Protein 4C5W (pdb70)

Secondary structure (DSSP, 8-state):
-TTSEEEEEEETTTTEEEEEETTS-EEEEEHHHHHHT--STTTEETTTTEE---GGG--TT---SEEEE-SSEEEEE-TTS-EEEEEHHHHHHT--SHHHHHHHHHHHH--------TT----EEEHHHHHH-HHHHHHHHHHHHHHSEEEEE---SSTTHHHHHHHHHS----BTTBSSEEES--TT-SSGGGSSS-EEEE-S-TTSSS--SEEEEEEEE--SSS--EEEEEHHHHHHHHHHH-HHHHHHHTT-EEEEEEEEESSSEEEEEEEEESEEE-TTS-EEEE---TTTB-S---S-HHHHHHHHHHHHHHHHHHHSTTT-EEE---TT-EEEEETTTEEEEE------SS---EEEEEEE-HHHHHHHHHHHHHHH-

InterPro domains:
  IPR003819 TauD/TfdA-like domain [PF02668] (114-366)
  IPR010376 Gamma-butyrobetaine hydroxylase-like, N-terminal [PF06155] (15-91)
  IPR012775 Gamma-butyrobetaine hydroxylase-like [TIGR02409] (17-381)
  IPR038492 GBBH-like, N-terminal domain superfamily [G3DSA:3.30.2020.30] (1-97)
  IPR042098 Glutarate 2-hydroxylase superfamily [G3DSA:3.60.130.10] (98-387)
  IPR050411 Alpha-ketoglutarate-dependent hydroxylases [PTHR10696] (32-379)

Structure (mmCIF, N/CA/C/O backbone):
data_4C5W
#
_entry.id   4C5W
#
_cell.length_a   107.140
_cell.length_b   107.140
_cell.length_c   205.290
_cell.angle_alpha   90.00
_cell.angle_beta   90.00
_cell.angle_gamma   120.00
#
_symmetry.space_group_name_H-M   'H 3 2'
#
loop_
_entity.id
_entity.type
_entity.pdbx_description
1 polymer 'GAMMA-BUTYROBETAINE DIOXYGENASE'
2 non-polymer N-OXALYLGLYCINE
3 non-polymer ethyl-dimethyl-(4-oxidanyl-4-oxidanylidene-butyl)azanium
4 non-polymer 'ZINC ION'
5 non-polymer HEXANE-1,6-DIAMINE
6 water water
#
loop_
_atom_site.group_PDB
_atom_site.id
_atom_site.type_symbol
_atom_site.label_atom_id
_atom_site.label_alt_id
_atom_site.label_comp_id
_atom_site.label_asym_id
_atom_site.label_entity_id
_atom_site.label_seq_id
_atom_site.pdbx_PDB_ins_code
_atom_site.Cartn_x
_atom_site.Cartn_y
_atom_site.Cartn_z
_atom_site.occupancy
_atom_site.B_iso_or_equiv
_atom_site.auth_seq_id
_atom_site.auth_comp_id
_atom_site.auth_asym_id
_atom_site.auth_atom_id
_atom_site.pdbx_PDB_model_num
ATOM 1 N N . MET A 1 1 ? -24.328 38.236 115.521 1.00 45.43 1 MET A N 1
ATOM 2 C CA . MET A 1 1 ? -24.828 36.940 116.059 1.00 46.39 1 MET A CA 1
ATOM 3 C C . MET A 1 1 ? -23.691 35.904 116.098 1.00 45.32 1 MET A C 1
ATOM 4 O O . MET A 1 1 ? -23.499 35.230 117.108 1.00 47.84 1 MET A O 1
ATOM 6 N N . ALA A 1 2 ? -22.920 35.818 115.011 1.00 41.84 2 ALA A N 1
ATOM 7 C CA . ALA A 1 2 ? -21.918 34.761 114.838 1.00 41.01 2 ALA A CA 1
ATOM 8 C C . ALA A 1 2 ? -20.767 34.789 115.847 1.00 38.02 2 ALA A C 1
ATOM 9 O O . ALA A 1 2 ? -20.278 33.730 116.215 1.00 36.18 2 ALA A O 1
ATOM 11 N N . CYS A 1 3 ? -20.314 35.976 116.266 1.00 35.80 3 CYS A N 1
ATOM 12 C CA . CYS A 1 3 ? -19.222 36.083 117.242 1.00 35.78 3 CYS A CA 1
ATOM 13 C C . CYS A 1 3 ? -19.667 36.634 118.616 1.00 32.30 3 CYS A C 1
ATOM 14 O O . CYS A 1 3 ? -18.834 37.053 119.414 1.00 31.90 3 CYS A O 1
ATOM 17 N N . THR A 1 4 ? -20.969 36.601 118.884 1.00 26.55 4 THR A N 1
ATOM 18 C CA . THR A 1 4 ? -21.504 36.973 120.175 1.00 26.10 4 THR A CA 1
ATOM 19 C C . THR A 1 4 ? -21.806 35.680 120.943 1.00 23.90 4 THR A C 1
ATOM 20 O O . THR A 1 4 ? -22.448 34.750 120.415 1.00 23.68 4 THR A O 1
ATOM 24 N N . ILE A 1 5 ? -21.360 35.618 122.186 1.00 22.54 5 ILE A N 1
ATOM 25 C CA . ILE A 1 5 ? -21.554 34.419 122.996 1.00 21.88 5 ILE A CA 1
ATOM 26 C C . ILE A 1 5 ? -22.960 34.351 123.615 1.00 24.33 5 ILE A C 1
ATOM 27 O O . ILE A 1 5 ? -23.339 35.237 124.385 1.00 25.53 5 ILE A O 1
ATOM 32 N N . GLN A 1 6 ? -23.685 33.280 123.324 1.00 24.53 6 GLN A N 1
ATOM 33 C CA . GLN A 1 6 ? -24.964 33.002 123.947 1.00 25.64 6 GLN A CA 1
ATOM 34 C C . GLN A 1 6 ? -24.824 32.105 125.165 1.00 26.21 6 GLN A C 1
ATOM 35 O O . GLN A 1 6 ? -25.463 32.348 126.182 1.00 24.78 6 GLN A O 1
ATOM 41 N N . LYS A 1 7 ? -23.995 31.057 125.076 1.00 24.33 7 LYS A N 1
ATOM 42 C CA . LYS A 1 7 ? -23.651 30.246 126.228 1.00 24.98 7 LYS A CA 1
ATOM 43 C C . LYS A 1 7 ? -22.215 29.733 126.093 1.00 24.02 7 LYS A C 1
ATOM 44 O O . LYS A 1 7 ? -21.768 29.449 124.988 1.00 23.26 7 LYS A O 1
ATOM 50 N N . ALA A 1 8 ? -21.534 29.664 127.228 1.00 23.52 8 ALA A N 1
ATOM 51 C CA . ALA A 1 8 ? -20.242 29.001 127.371 1.00 22.53 8 ALA A CA 1
ATOM 52 C C . ALA A 1 8 ? -20.329 28.029 128.541 1.00 23.68 8 ALA A C 1
ATOM 53 O O . ALA A 1 8 ? -20.864 28.360 129.608 1.00 24.45 8 ALA A O 1
ATOM 55 N N . GLU A 1 9 ? -19.841 26.798 128.366 1.00 22.72 9 GLU A N 1
ATOM 56 C CA . GLU A 1 9 ? -19.833 25.859 129.473 1.00 24.14 9 GLU A CA 1
ATOM 57 C C . GLU A 1 9 ? -18.707 24.837 129.351 1.00 23.39 9 GLU A C 1
ATOM 58 O O . GLU A 1 9 ? -18.240 24.553 128.242 1.00 25.45 9 GLU A O 1
ATOM 64 N N . ALA A 1 10 ? -18.284 24.297 130.484 1.00 23.85 10 ALA A N 1
ATOM 65 C CA . ALA A 1 10 ? -17.278 23.246 130.491 1.00 22.70 10 ALA A CA 1
ATOM 66 C C . ALA A 1 10 ? -18.012 21.922 130.330 1.00 26.41 10 ALA A C 1
ATOM 67 O O . ALA A 1 10 ? -19.083 21.719 130.943 1.00 25.34 10 ALA A O 1
ATOM 69 N N . LEU A 1 11 ? -17.459 21.043 129.495 1.00 25.44 11 LEU A N 1
ATOM 70 C CA . LEU A 1 11 ? -18.047 19.729 129.196 1.00 26.41 11 LEU A CA 1
ATOM 71 C C . LEU A 1 11 ? -16.987 18.633 129.185 1.00 27.42 11 LEU A C 1
ATOM 72 O O . LEU A 1 11 ? -15.804 18.913 129.170 1.00 24.16 11 LEU A O 1
ATOM 77 N N . ASP A 1 12 ? -17.456 17.385 129.164 1.00 27.41 12 ASP A N 1
ATOM 78 C CA . ASP A 1 12 ? -16.606 16.213 129.016 1.00 28.77 12 ASP A CA 1
ATOM 79 C C . ASP A 1 12 ? -15.541 16.159 130.092 1.00 28.95 12 ASP A C 1
ATOM 80 O O . ASP A 1 12 ? -14.351 16.228 129.787 1.00 26.41 12 ASP A O 1
ATOM 85 N N . GLY A 1 13 ? -15.968 16.008 131.347 1.00 27.07 13 GLY A N 1
ATOM 86 C CA . GLY A 1 13 ? -15.051 15.978 132.483 1.00 26.33 13 GLY A CA 1
ATOM 87 C C . GLY A 1 13 ? -14.348 17.303 132.671 1.00 26.27 13 GLY A C 1
ATOM 88 O O . GLY A 1 13 ? -13.256 17.361 133.251 1.00 27.69 13 GLY A O 1
ATOM 89 N N . ALA A 1 14 ? -14.980 18.367 132.164 1.00 26.08 14 ALA A N 1
ATOM 90 C CA . ALA A 1 14 ? -14.402 19.728 132.118 1.00 25.18 14 ALA A CA 1
ATOM 91 C C . ALA A 1 14 ? -13.131 19.868 131.253 1.00 24.43 14 ALA A C 1
ATOM 92 O O . ALA A 1 14 ? -12.392 20.868 131.366 1.00 21.79 14 ALA A O 1
ATOM 94 N N . HIS A 1 15 ? -12.903 18.890 130.371 1.00 24.43 15 HIS A N 1
ATOM 95 C CA . HIS A 1 15 ? -11.753 18.924 129.463 1.00 23.25 15 HIS A CA 1
ATOM 96 C C . HIS A 1 15 ? -12.013 19.674 128.162 1.00 22.81 15 HIS A C 1
ATOM 97 O O . HIS A 1 15 ? -11.097 19.834 127.353 1.00 22.30 15 HIS A O 1
ATOM 104 N N . LEU A 1 16 ? -13.247 20.143 127.957 1.00 22.39 16 LEU A N 1
ATOM 105 C CA . LEU A 1 16 ? -13.640 20.922 126.770 1.00 22.98 16 LEU A CA 1
ATOM 106 C C . LEU A 1 16 ? -14.462 22.131 127.210 1.00 22.15 16 LEU A C 1
ATOM 107 O O . LEU A 1 16 ? -15.126 22.059 128.243 1.00 23.17 16 LEU A O 1
ATOM 112 N N . MET A 1 17 ? -14.362 23.235 126.468 1.00 21.85 17 MET A N 1
ATOM 113 C CA . MET A 1 17 ? -15.304 24.336 126.603 1.00 21.87 17 MET A CA 1
ATOM 114 C C . MET A 1 17 ? -16.122 24.360 125.345 1.00 20.69 17 MET A C 1
ATOM 115 O O . MET A 1 17 ? -15.593 24.290 124.234 1.00 20.69 17 MET A O 1
ATOM 120 N N . GLN A 1 18 ? -17.436 24.466 125.507 1.00 20.58 18 GLN A N 1
ATOM 121 C CA . GLN A 1 18 ? -18.303 24.667 124.369 1.00 21.19 18 GLN A CA 1
ATOM 122 C C . GLN A 1 18 ? -18.875 26.072 124.407 1.00 20.73 18 GLN A C 1
ATOM 123 O O . GLN A 1 18 ? -19.345 26.509 125.462 1.00 21.06 18 GLN A O 1
ATOM 129 N N . ILE A 1 19 ? -18.823 26.736 123.257 1.00 20.00 19 ILE A N 1
ATOM 130 C CA A ILE A 1 19 ? -19.468 28.032 123.038 0.50 20.54 19 ILE A CA 1
ATOM 131 C CA B ILE A 1 19 ? -19.493 28.011 123.065 0.50 21.17 19 ILE A CA 1
ATOM 132 C C . ILE A 1 19 ? -20.669 27.819 122.123 1.00 22.19 19 ILE A C 1
ATOM 133 O O . ILE A 1 19 ? -20.528 27.275 121.018 1.00 22.20 19 ILE A O 1
ATOM 142 N N . LEU A 1 20 ? -21.839 28.287 122.558 1.00 23.42 20 LEU A N 1
ATOM 143 C CA . LEU A 1 20 ? -22.999 28.392 121.678 1.00 25.38 20 LEU A CA 1
ATOM 144 C C . LEU A 1 20 ? -23.039 29.873 121.266 1.00 25.56 20 LEU A C 1
ATOM 145 O O . LEU A 1 20 ? -23.115 30.736 122.141 1.00 25.14 20 LEU A O 1
ATOM 150 N N . TRP A 1 21 ? -22.928 30.154 119.970 1.00 23.97 21 TRP A N 1
ATOM 151 C CA . TRP A 1 21 ? -22.876 31.527 119.441 1.00 24.72 21 TRP A CA 1
ATOM 152 C C . TRP A 1 21 ? -24.313 31.966 119.228 1.00 28.45 21 TRP A C 1
ATOM 153 O O . TRP A 1 21 ? -25.215 31.110 119.234 1.00 28.48 21 TRP A O 1
ATOM 164 N N . TYR A 1 22 ? -24.540 33.269 119.048 1.00 29.89 22 TYR A N 1
ATOM 165 C CA . TYR A 1 22 ? -25.933 33.729 118.917 1.00 36.55 22 TYR A CA 1
ATOM 166 C C . TYR A 1 22 ? -26.613 33.315 117.604 1.00 38.71 22 TYR A C 1
ATOM 167 O O . TYR A 1 22 ? -27.831 33.405 117.501 1.00 43.39 22 TYR A O 1
ATOM 176 N N . ASP A 1 23 ? -25.844 32.838 116.628 1.00 38.41 23 ASP A N 1
ATOM 177 C CA . ASP A 1 23 ? -26.436 32.240 115.423 1.00 37.77 23 ASP A CA 1
ATOM 178 C C . ASP A 1 23 ? -26.721 30.740 115.580 1.00 36.85 23 ASP A C 1
ATOM 179 O O . ASP A 1 23 ? -27.086 30.085 114.614 1.00 36.76 23 ASP A O 1
ATOM 184 N N . GLU A 1 24 ? -26.563 30.228 116.800 1.00 34.38 24 GLU A N 1
ATOM 185 C CA . GLU A 1 24 ? -26.915 28.859 117.177 1.00 37.45 24 GLU A CA 1
ATOM 186 C C . GLU A 1 24 ? -25.863 27.8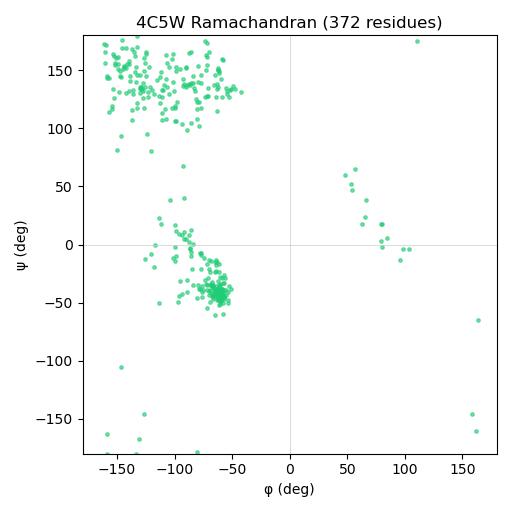06 116.780 1.00 34.38 24 GLU A C 1
ATOM 187 O O . GLU A 1 24 ? -26.008 26.623 117.119 1.00 32.75 24 GLU A O 1
ATOM 193 N N . GLU A 1 25 ? -24.796 28.249 116.123 1.00 32.47 25 GLU A N 1
ATOM 194 C CA A GLU A 1 25 ? -23.604 27.419 115.882 0.50 32.66 25 GLU A CA 1
ATOM 195 C CA B GLU A 1 25 ? -23.647 27.372 115.879 0.50 31.71 25 GLU A CA 1
ATOM 196 C C . GLU A 1 25 ? -22.891 27.121 117.192 1.00 30.86 25 GLU A C 1
ATOM 197 O O . GLU A 1 25 ? -23.017 27.871 118.155 1.00 27.97 25 GLU A O 1
ATOM 208 N N . GLU A 1 26 ? -22.159 26.018 117.247 1.00 29.36 26 GLU A N 1
ATOM 209 C CA . GLU A 1 26 ? -21.455 25.648 118.458 1.00 28.38 26 GLU A CA 1
ATOM 210 C C . GLU A 1 26 ? -20.009 25.462 118.096 1.00 27.28 26 GLU A C 1
ATOM 211 O O . GLU A 1 26 ? -19.719 25.002 117.000 1.00 27.83 26 GLU A O 1
ATOM 217 N N . SER A 1 27 ? -19.109 25.827 119.008 1.00 25.00 27 SER A N 1
ATOM 218 C CA . SER A 1 27 ? -17.655 25.644 118.828 1.00 24.68 27 SER A CA 1
ATOM 219 C C . SER A 1 27 ? -17.103 24.963 120.074 1.00 24.70 27 SER A C 1
ATOM 220 O O . SER A 1 27 ? -17.559 25.224 121.188 1.00 22.28 27 SER A O 1
ATOM 223 N N . LEU A 1 28 ? -16.094 24.108 119.894 1.00 22.73 28 LEU A N 1
ATOM 224 C CA . LEU A 1 28 ? -15.510 23.335 120.987 1.00 23.50 28 LEU A CA 1
ATOM 225 C C . LEU A 1 28 ? -14.005 23.670 121.094 1.00 23.13 28 LEU A C 1
ATOM 226 O O . LEU A 1 28 ? -13.309 23.760 120.083 1.00 23.56 28 LEU A O 1
ATOM 231 N N . TYR A 1 29 ? -13.522 23.872 122.316 1.00 20.93 29 TYR A N 1
ATOM 232 C CA . TYR A 1 29 ? -12.141 24.254 122.570 1.00 20.15 29 TYR A CA 1
ATOM 233 C C . TYR A 1 29 ? -11.576 23.388 123.678 1.00 18.70 29 TYR A C 1
ATOM 234 O O . TYR A 1 29 ? -12.032 23.445 124.822 1.00 20.04 29 TYR A O 1
ATOM 243 N N . PRO A 1 30 ? -10.542 22.593 123.373 1.00 17.78 30 PRO A N 1
ATOM 244 C CA . PRO A 1 30 ? -9.970 21.780 124.454 1.00 18.44 30 PRO A CA 1
ATOM 245 C C . PRO A 1 30 ? -9.372 22.634 125.559 1.00 16.98 30 PRO A C 1
ATOM 246 O O . PRO A 1 30 ? -8.661 23.609 125.253 1.00 18.85 30 PRO A O 1
ATOM 250 N N . ALA A 1 31 ? -9.599 22.243 126.817 1.00 16.96 31 ALA A N 1
ATOM 251 C CA . ALA A 1 31 ? -9.052 22.920 127.965 1.00 17.14 31 ALA A CA 1
ATOM 252 C C . ALA A 1 31 ? -7.561 23.069 127.891 1.00 17.34 31 ALA A C 1
ATOM 253 O O . ALA A 1 31 ? -7.038 24.098 128.262 1.00 17.27 31 ALA A O 1
ATOM 255 N N . VAL A 1 32 ? -6.865 22.033 127.427 1.00 17.70 32 VAL A N 1
ATOM 256 C CA . VAL A 1 32 ? -5.401 22.112 127.390 1.00 16.34 32 VAL A CA 1
ATOM 257 C C . VAL A 1 32 ? -4.916 23.219 126.454 1.00 15.13 32 VAL A C 1
ATOM 258 O O . VAL A 1 32 ? -3.904 23.888 126.725 1.00 17.00 32 VAL A O 1
ATOM 262 N N . TRP A 1 33 ? -5.605 23.387 125.327 1.00 15.30 33 TRP A N 1
ATOM 263 C CA . TRP A 1 33 ? -5.305 24.429 124.352 1.00 15.94 33 TRP A CA 1
ATOM 264 C C . TRP A 1 33 ? -5.627 25.815 124.933 1.00 15.78 33 TRP A C 1
ATOM 265 O O . TRP A 1 33 ? -4.889 26.758 124.737 1.00 15.76 33 TRP A O 1
ATOM 276 N N . LEU A 1 34 ? -6.737 25.946 125.636 1.00 16.97 34 LEU A N 1
ATOM 277 C CA . LEU A 1 34 ? -7.029 27.214 126.306 1.00 15.99 34 LEU A CA 1
ATOM 278 C C . LEU A 1 34 ? -5.932 27.572 127.316 1.00 15.46 34 LEU A C 1
ATOM 279 O O . LEU A 1 34 ? -5.420 28.686 127.298 1.00 17.06 34 LEU A O 1
ATOM 284 N N . ARG A 1 35 ? -5.542 26.628 128.165 1.00 16.59 35 ARG A N 1
ATOM 285 C CA . ARG A 1 35 ? -4.536 26.903 129.170 1.00 15.56 35 ARG A CA 1
ATOM 286 C C . ARG A 1 35 ? -3.218 27.316 128.494 1.00 17.29 35 ARG A C 1
ATOM 287 O O . ARG A 1 35 ? -2.604 28.312 128.876 1.00 15.99 35 ARG A O 1
ATOM 295 N N . ASP A 1 36 ? -2.835 26.541 127.471 1.00 17.16 36 ASP A N 1
ATOM 296 C CA . ASP A 1 36 ? -1.613 26.793 126.656 1.00 17.09 36 ASP A CA 1
ATOM 297 C C . ASP A 1 36 ? -1.604 28.173 126.043 1.00 17.14 36 ASP A C 1
ATOM 298 O O . ASP A 1 36 ? -0.547 28.774 125.836 1.00 17.54 36 ASP A O 1
ATOM 303 N N . ASN A 1 37 ? -2.796 28.702 125.781 1.00 17.76 37 ASN A N 1
ATOM 304 C CA . ASN A 1 37 ? -2.949 29.961 125.073 1.00 17.15 37 ASN A CA 1
ATOM 305 C C . ASN A 1 37 ? -3.530 31.095 125.923 1.00 16.85 37 ASN A C 1
ATOM 306 O O . ASN A 1 37 ? -3.958 32.118 125.394 1.00 17.51 37 ASN A O 1
ATOM 311 N N . CYS A 1 38 ? -3.382 30.964 127.232 1.00 17.05 38 CYS A N 1
ATOM 312 C CA . CYS A 1 38 ? -3.730 32.055 128.146 1.00 17.15 38 CYS A CA 1
ATOM 313 C C . CYS A 1 38 ? -3.017 33.333 127.705 1.00 16.99 38 CYS A C 1
ATOM 314 O O . CYS A 1 38 ? -1.824 33.318 127.485 1.00 16.62 38 CYS A O 1
ATOM 317 N N . PRO A 1 39 ? -3.746 34.430 127.526 1.00 17.51 39 PRO A N 1
ATOM 318 C CA . PRO A 1 39 ? -3.086 35.671 127.070 1.00 17.94 39 PRO A CA 1
ATOM 319 C C . PRO A 1 39 ? -2.610 36.601 128.177 1.00 18.67 39 PRO A C 1
ATOM 320 O O . PRO A 1 39 ? -2.258 37.753 127.899 1.00 19.17 39 PRO A O 1
ATOM 324 N N . CYS A 1 40 ? -2.614 36.140 129.427 1.00 19.80 40 CYS A N 1
ATOM 325 C CA . CYS A 1 40 ? -2.220 37.006 130.533 1.00 19.76 40 CYS A CA 1
ATOM 326 C C . CYS A 1 40 ? -0.727 37.288 130.466 1.00 19.92 40 CYS A C 1
ATOM 327 O O . CYS A 1 40 ? 0.030 36.595 129.781 1.00 18.50 40 CYS A O 1
ATOM 330 N N . SER A 1 41 ? -0.280 38.288 131.217 1.00 21.13 41 SER A N 1
ATOM 331 C CA . SER A 1 41 ? 1.113 38.718 131.092 1.00 20.57 41 SER A CA 1
ATOM 332 C C . SER A 1 41 ? 2.098 37.686 131.649 1.00 21.25 41 SER A C 1
ATOM 333 O O . SER A 1 41 ? 3.297 37.715 131.299 1.00 20.37 41 SER A O 1
ATOM 336 N N . ASP A 1 42 ? 1.640 36.784 132.532 1.00 19.62 42 ASP A N 1
ATOM 337 C CA . ASP A 1 42 ? 2.512 35.669 132.926 1.00 19.68 42 ASP A CA 1
ATOM 338 C C . ASP A 1 42 ? 2.773 34.704 131.771 1.00 20.44 42 ASP A C 1
ATOM 339 O O . ASP A 1 42 ? 3.854 34.113 131.705 1.00 21.64 42 ASP A O 1
ATOM 344 N N . CYS A 1 43 ? 1.777 34.490 130.919 1.00 18.84 43 CYS A N 1
ATOM 345 C CA . CYS A 1 43 ? 1.818 33.418 129.943 1.00 18.39 43 CYS A CA 1
ATOM 346 C C . CYS A 1 43 ? 2.218 33.877 128.569 1.00 18.17 43 CYS A C 1
ATOM 347 O O . CYS A 1 43 ? 2.568 33.060 127.739 1.00 19.20 43 CYS A O 1
ATOM 350 N N . TYR A 1 44 ? 2.194 35.183 128.329 1.00 18.64 44 TYR A N 1
ATOM 351 C CA . TYR A 1 44 ? 2.202 35.691 126.979 1.00 19.04 44 TYR A CA 1
ATOM 352 C C . TYR A 1 44 ? 2.829 37.064 126.981 1.00 20.15 44 TYR A C 1
ATOM 353 O O . TYR A 1 44 ? 2.402 37.955 127.736 1.00 20.59 44 TYR A O 1
ATOM 362 N N . LEU A 1 45 ? 3.840 37.228 126.138 1.00 18.62 45 LEU A N 1
ATOM 363 C CA . LEU A 1 45 ? 4.561 38.495 126.065 1.00 18.82 45 LEU A CA 1
ATOM 364 C C . LEU A 1 45 ? 3.959 39.365 124.985 1.00 18.41 45 LEU A C 1
ATOM 365 O O . LEU A 1 45 ? 4.184 39.157 123.805 1.00 17.67 45 LEU A O 1
ATOM 370 N N . ASP A 1 46 ? 3.184 40.382 125.379 1.00 19.87 46 ASP A N 1
ATOM 371 C CA . ASP A 1 46 ? 2.420 41.128 124.406 1.00 23.54 46 ASP A CA 1
ATOM 372 C C . ASP A 1 46 ? 3.287 41.886 123.404 1.00 20.34 46 ASP A C 1
ATOM 373 O O . ASP A 1 46 ? 2.934 41.959 122.242 1.00 21.73 46 ASP A O 1
ATOM 378 N N . SER A 1 47 ? 4.401 42.446 123.847 1.00 21.39 47 SER A N 1
ATOM 379 C CA . SER A 1 47 ? 5.280 43.192 122.953 1.00 21.66 47 SER A CA 1
ATOM 380 C C . SER A 1 47 ? 5.841 42.328 121.802 1.00 22.36 47 SER A C 1
ATOM 381 O O . SER A 1 47 ? 6.147 42.850 120.729 1.00 21.65 47 SER A O 1
ATOM 384 N N . ALA A 1 48 ? 5.974 41.018 122.037 1.00 19.98 48 ALA A N 1
ATOM 385 C CA . ALA A 1 48 ? 6.489 40.091 121.045 1.00 19.84 48 ALA A CA 1
ATOM 386 C C . ALA A 1 48 ? 5.390 39.284 120.337 1.00 19.66 48 ALA A C 1
ATOM 387 O O . ALA A 1 48 ? 5.666 38.601 119.337 1.00 21.39 48 ALA A O 1
ATOM 389 N N . LYS A 1 49 ? 4.178 39.348 120.872 1.00 20.17 49 LYS A N 1
ATOM 390 C CA . LYS A 1 49 ? 3.061 38.541 120.456 1.00 21.25 49 LYS A CA 1
ATOM 391 C C . LYS A 1 49 ? 3.492 37.079 120.495 1.00 20.19 49 LYS A C 1
ATOM 392 O O . LYS A 1 49 ? 3.352 36.346 119.521 1.00 21.67 49 LYS A O 1
ATOM 398 N N . ALA A 1 50 ? 4.026 36.676 121.639 1.00 19.88 50 ALA A N 1
ATOM 399 C CA . ALA A 1 50 ? 4.671 35.364 121.757 1.00 18.99 50 ALA A CA 1
ATOM 400 C C . ALA A 1 50 ? 4.397 34.720 123.099 1.00 20.19 50 ALA A C 1
ATOM 401 O O . ALA A 1 50 ? 4.184 35.412 124.117 1.00 19.13 50 ALA A O 1
ATOM 403 N N . ARG A 1 51 ? 4.412 33.381 123.097 1.00 19.19 51 ARG A N 1
ATOM 404 C CA . ARG A 1 51 ? 4.082 32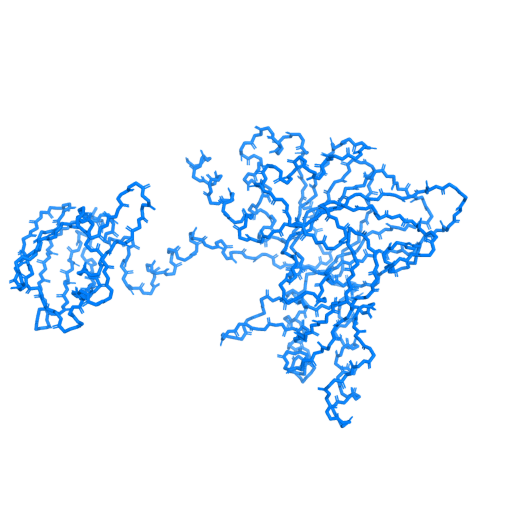.596 124.286 1.00 19.71 51 ARG A CA 1
ATOM 405 C C . ARG A 1 51 ? 5.304 32.504 125.209 1.00 18.60 51 ARG A C 1
ATOM 406 O O . ARG A 1 51 ? 6.371 32.078 124.782 1.00 18.86 51 ARG A O 1
ATOM 414 N N . LYS A 1 52 ? 5.145 32.905 126.463 1.00 17.92 52 LYS A N 1
ATOM 415 C CA . LYS A 1 52 ? 6.159 32.716 127.522 1.00 20.56 52 LYS A CA 1
ATOM 416 C C . LYS A 1 52 ? 5.965 31.382 128.241 1.00 19.17 52 LYS A C 1
ATOM 417 O O . LYS A 1 52 ? 6.906 30.815 128.789 1.00 19.21 52 LYS A O 1
ATOM 423 N N . LEU A 1 53 ? 4.719 30.925 128.320 1.00 19.30 53 LEU A N 1
ATOM 424 C CA . LEU A 1 53 ? 4.405 29.698 129.040 1.00 19.11 53 LEU A CA 1
ATOM 425 C C . LEU A 1 53 ? 5.251 28.539 128.497 1.00 18.99 53 LEU A C 1
ATOM 426 O O . LEU A 1 53 ? 5.377 28.402 127.289 1.00 19.01 53 LEU A O 1
ATOM 431 N N . LEU A 1 54 ? 5.826 27.730 129.386 1.00 19.62 54 LEU A N 1
ATOM 432 C CA . LEU A 1 54 ? 6.651 26.580 128.977 1.00 19.18 54 LEU A CA 1
ATOM 433 C C . LEU A 1 54 ? 5.756 25.358 128.845 1.00 18.10 54 LEU A C 1
ATOM 434 O O . LEU A 1 54 ? 4.759 25.250 129.558 1.00 16.51 54 LEU A O 1
ATOM 439 N N . VAL A 1 55 ? 6.150 24.409 127.996 1.00 17.91 55 VAL A N 1
ATOM 440 C CA . VAL A 1 55 ? 5.471 23.087 127.947 1.00 18.43 55 VAL A CA 1
ATOM 441 C C . VAL A 1 55 ? 5.478 22.435 129.343 1.00 18.56 55 VAL A C 1
ATOM 442 O O . VAL A 1 55 ? 4.504 21.776 129.753 1.00 17.78 55 VAL A O 1
ATOM 446 N N . GLU A 1 56 ? 6.596 22.605 130.046 1.00 18.78 56 GLU A N 1
ATOM 447 C CA . GLU A 1 56 ? 6.776 22.077 131.399 1.00 18.51 56 GLU A CA 1
ATOM 448 C C . GLU A 1 56 ? 5.694 22.574 132.363 1.00 18.53 56 GLU A C 1
ATOM 449 O O . GLU A 1 56 ? 5.439 21.915 133.350 1.00 19.30 56 GLU A O 1
ATOM 455 N N . ALA A 1 57 ? 5.106 23.744 132.091 1.00 19.12 57 ALA A N 1
ATOM 456 C CA . ALA A 1 57 ? 4.084 24.334 132.962 1.00 18.53 57 ALA A CA 1
ATOM 457 C C . ALA A 1 57 ? 2.704 23.819 132.656 1.00 20.32 57 ALA A C 1
ATOM 458 O O . ALA A 1 57 ? 1.763 24.117 133.393 1.00 20.24 57 ALA A O 1
ATOM 460 N N . LEU A 1 58 ? 2.572 23.035 131.596 1.00 19.74 58 LEU A N 1
ATOM 461 C CA . LEU A 1 58 ? 1.270 22.667 131.088 1.00 20.73 58 LEU A CA 1
ATOM 462 C C . LEU A 1 58 ? 0.860 21.268 131.545 1.00 21.39 58 LEU A C 1
ATOM 463 O O . LEU A 1 58 ? 1.514 20.279 131.253 1.00 20.99 58 LEU A O 1
ATOM 468 N N . ASP A 1 59 ? -0.227 21.196 132.306 1.00 19.25 59 ASP A N 1
ATOM 469 C CA . ASP A 1 59 ? -0.835 19.916 132.671 1.00 21.23 59 ASP A CA 1
ATOM 470 C C . ASP A 1 59 ? -1.683 19.448 131.495 1.00 20.60 59 ASP A C 1
ATOM 471 O O . ASP A 1 59 ? -2.743 19.993 131.238 1.00 22.20 59 ASP A O 1
ATOM 476 N N . VAL A 1 60 ? -1.234 18.413 130.771 1.00 20.56 60 VAL A N 1
ATOM 477 C CA . VAL A 1 60 ? -1.973 17.959 129.599 1.00 20.64 60 VAL A CA 1
ATOM 478 C C . VAL A 1 60 ? -3.322 17.307 129.916 1.00 19.35 60 VAL A C 1
ATOM 479 O O . VAL A 1 60 ? -4.151 17.160 129.016 1.00 19.17 60 VAL A O 1
ATOM 483 N N . ASN A 1 61 ? -3.539 16.957 131.178 1.00 19.46 61 ASN A N 1
ATOM 484 C CA . ASN A 1 61 ? -4.819 16.385 131.649 1.00 20.67 61 ASN A CA 1
ATOM 485 C C . ASN A 1 61 ? -5.698 17.433 132.323 1.00 19.83 61 ASN A C 1
ATOM 486 O O . ASN A 1 61 ? -6.630 17.092 133.057 1.00 20.29 61 ASN A O 1
ATOM 491 N N . ILE A 1 62 ? -5.384 18.701 132.094 1.00 19.88 62 ILE A N 1
ATOM 492 C CA . ILE A 1 62 ? -6.060 19.796 132.784 1.00 18.44 62 ILE A CA 1
ATOM 493 C C . ILE A 1 62 ? -7.524 19.856 132.401 1.00 17.56 62 ILE A C 1
ATOM 494 O O . ILE A 1 62 ? -7.908 19.567 131.280 1.00 17.32 62 ILE A O 1
ATOM 499 N N . GLY A 1 63 ? -8.332 20.256 133.372 1.00 18.44 63 GLY A N 1
ATOM 500 C CA . GLY A 1 63 ? -9.721 20.585 133.131 1.00 19.62 63 GLY A CA 1
ATOM 501 C C . GLY A 1 63 ? -10.008 21.985 133.666 1.00 19.54 63 GLY A C 1
ATOM 502 O O . GLY A 1 63 ? -9.252 22.521 134.479 1.00 19.46 63 GLY A O 1
ATOM 503 N N . ILE A 1 64 ? -11.085 22.582 133.178 1.00 20.23 64 ILE A N 1
ATOM 504 C CA . ILE A 1 64 ? -11.536 23.888 133.652 1.00 19.46 64 ILE A CA 1
ATOM 505 C C . ILE A 1 64 ? -12.132 23.750 135.060 1.00 20.33 64 ILE A C 1
ATOM 506 O O . ILE A 1 64 ? -12.993 22.894 135.281 1.00 19.52 64 ILE A O 1
ATOM 511 N N . LYS A 1 65 ? -11.661 24.557 136.009 1.00 19.61 65 LYS A N 1
ATOM 512 C CA . LYS A 1 65 ? -12.225 24.533 137.374 1.00 22.10 65 LYS A CA 1
ATOM 513 C C . LYS A 1 65 ? -13.523 25.347 137.448 1.00 21.26 65 LYS A C 1
ATOM 514 O O . LYS A 1 65 ? -14.496 24.905 138.038 1.00 21.29 65 LYS A O 1
ATOM 520 N N . GLY A 1 66 ? -13.520 26.543 136.870 1.00 20.77 66 GLY A N 1
ATOM 521 C CA . GLY A 1 66 ? -14.722 27.376 136.836 1.00 20.08 66 GLY A CA 1
ATOM 522 C C . GLY A 1 66 ? -14.744 28.238 135.601 1.00 19.51 66 GLY A C 1
ATOM 523 O O . GLY A 1 66 ? -13.689 28.550 135.013 1.00 17.21 66 GLY A O 1
ATOM 524 N N . LEU A 1 67 ? -15.947 28.627 135.197 1.00 19.51 67 LEU A N 1
ATOM 525 C CA . LEU A 1 67 ? -16.127 29.471 134.030 1.00 20.29 67 LEU A CA 1
ATOM 526 C C . LEU A 1 67 ? -17.349 30.359 134.217 1.00 20.80 67 LEU A C 1
ATOM 527 O O . LEU A 1 67 ? -18.407 29.859 134.606 1.00 20.06 67 LEU A O 1
ATOM 532 N N . ILE A 1 68 ? -17.172 31.648 133.958 1.00 19.70 68 ILE A N 1
ATOM 533 C CA . ILE A 1 68 ? -18.270 32.578 133.721 1.00 18.78 68 ILE A CA 1
ATOM 534 C C . ILE A 1 68 ? -18.048 33.277 132.364 1.00 19.38 68 ILE A C 1
ATOM 535 O O . ILE A 1 68 ? -16.956 33.214 131.758 1.00 18.61 68 ILE A O 1
ATOM 540 N N . PHE A 1 69 ? -19.099 33.902 131.847 1.00 19.03 69 PHE A N 1
ATOM 541 C CA . PHE A 1 69 ? -19.005 34.564 130.554 1.00 19.34 69 PHE A CA 1
ATOM 542 C C . PHE A 1 69 ? -19.974 35.696 130.424 1.00 20.15 69 PHE A C 1
ATOM 543 O O . PHE A 1 69 ? -20.935 35.795 131.194 1.00 20.65 69 PHE A O 1
ATOM 551 N N . ASP A 1 70 ? -19.699 36.555 129.454 1.00 20.09 70 ASP A N 1
ATOM 552 C CA . ASP A 1 70 ? -20.673 37.532 128.983 1.00 21.86 70 ASP A CA 1
ATOM 553 C C . ASP A 1 70 ? -20.707 37.446 127.467 1.00 21.96 70 ASP A C 1
ATOM 554 O O . ASP A 1 70 ? -20.171 36.496 126.890 1.00 22.18 70 ASP A O 1
ATOM 559 N N . ARG A 1 71 ? -21.324 38.411 126.789 1.00 22.24 71 ARG A N 1
ATOM 560 C CA . ARG A 1 71 ? -21.455 38.292 125.338 1.00 23.74 71 ARG A CA 1
ATOM 561 C C . ARG A 1 71 ? -20.141 38.301 124.558 1.00 22.95 71 ARG A C 1
ATOM 562 O O . ARG A 1 71 ? -20.108 37.825 123.430 1.00 19.80 71 ARG A O 1
ATOM 570 N N . LYS A 1 72 ? -19.093 38.865 125.153 1.00 21.75 72 LYS A N 1
ATOM 571 C CA . LYS A 1 72 ? -17.843 39.141 124.448 1.00 24.45 72 LYS A CA 1
ATOM 572 C C . LYS A 1 72 ? -16.599 38.454 125.038 1.00 22.60 72 LYS A C 1
ATOM 573 O O . LYS A 1 72 ? -15.532 38.486 124.416 1.00 19.82 72 LYS A O 1
ATOM 579 N N . LYS A 1 73 ? -16.727 37.824 126.204 1.00 22.03 73 LYS A N 1
ATOM 580 C CA . LYS A 1 73 ? -15.560 37.248 126.890 1.00 21.54 73 LYS A CA 1
ATOM 581 C C . LYS A 1 73 ? -15.911 36.018 127.715 1.00 21.71 73 LYS A C 1
ATOM 582 O O . LYS A 1 73 ? -17.035 35.875 128.219 1.00 19.97 73 LYS A O 1
ATOM 588 N N . VAL A 1 74 ? -14.943 35.120 127.853 1.00 18.63 74 VAL A N 1
ATOM 589 C CA A VAL A 1 74 ? -15.008 34.013 128.810 0.50 18.60 74 VAL A CA 1
ATOM 590 C CA B VAL A 1 74 ? -15.056 34.056 128.856 0.50 18.69 74 VAL A CA 1
ATOM 591 C C . VAL A 1 74 ? -13.945 34.223 129.886 1.00 18.57 74 VAL A C 1
ATOM 592 O O . VAL A 1 74 ? -12.812 34.693 129.586 1.00 18.82 74 VAL A O 1
ATOM 599 N N . TYR A 1 75 ? -14.271 33.874 131.123 1.00 17.14 75 TYR A N 1
ATOM 600 C CA . TYR A 1 75 ? -13.403 34.044 132.264 1.00 17.27 75 TYR A CA 1
ATOM 601 C C . TYR A 1 75 ? -13.287 32.696 132.961 1.00 18.94 75 TYR A C 1
ATOM 602 O O . TYR A 1 75 ? -14.277 32.143 133.412 1.00 18.79 75 TYR A O 1
ATOM 611 N N . ILE A 1 76 ? -12.056 32.163 133.007 1.00 18.05 76 ILE A N 1
ATOM 612 C CA . ILE A 1 76 ? -11.790 30.814 133.462 1.00 18.50 76 ILE A CA 1
ATOM 613 C C . ILE A 1 76 ? -10.868 30.778 134.657 1.00 17.70 76 ILE A C 1
ATOM 614 O O . ILE A 1 76 ? -9.828 31.466 134.705 1.00 18.42 76 ILE A O 1
ATOM 619 N N . THR A 1 77 ? -11.253 29.988 135.647 1.00 17.66 77 THR A N 1
ATOM 620 C CA . THR A 1 77 ? -10.339 29.582 136.698 1.00 17.72 77 THR A CA 1
ATOM 621 C C . THR A 1 77 ? -9.839 28.183 136.468 1.00 17.73 77 THR A C 1
ATOM 622 O O . THR A 1 77 ? -10.579 27.293 136.047 1.00 17.47 77 THR A O 1
ATOM 626 N N . TRP A 1 78 ? -8.557 28.007 136.735 1.00 18.50 78 TRP A N 1
ATOM 627 C CA . TRP A 1 78 ? -7.908 26.721 136.588 1.00 19.05 78 TRP A CA 1
ATOM 628 C C . TRP A 1 78 ? -7.704 26.022 137.941 1.00 19.19 78 TRP A C 1
ATOM 629 O O . TRP A 1 78 ? -7.689 26.649 138.989 1.00 18.39 78 TRP A O 1
ATOM 640 N N . PRO A 1 79 ? -7.510 24.694 137.922 1.00 20.21 79 PRO A N 1
ATOM 641 C CA . PRO A 1 79 ? -7.301 23.975 139.180 1.00 21.18 79 PRO A CA 1
ATOM 642 C C . PRO A 1 79 ? -6.216 24.479 140.109 1.00 23.18 79 PRO A C 1
ATOM 643 O O . PRO A 1 79 ? -6.384 24.381 141.331 1.00 24.14 79 PRO A O 1
ATOM 647 N N . ASP A 1 80 ? -5.101 24.977 139.559 1.00 24.43 80 ASP A N 1
ATOM 648 C CA . ASP A 1 80 ? -4.010 25.551 140.374 1.00 23.97 80 ASP A CA 1
ATOM 649 C C . ASP A 1 80 ? -4.201 27.027 140.718 1.00 23.41 80 ASP A C 1
ATOM 650 O O . ASP A 1 80 ? -3.285 27.673 141.202 1.00 24.47 80 ASP A O 1
ATOM 655 N N . GLU A 1 81 ? -5.403 27.535 140.487 1.00 24.01 81 GLU A N 1
ATOM 656 C CA . GLU A 1 81 ? -5.817 28.922 140.760 1.00 25.01 81 GLU A CA 1
ATOM 657 C C . GLU A 1 81 ? -5.355 29.916 139.697 1.00 22.74 81 GLU A C 1
ATOM 658 O O . GLU A 1 81 ? -5.603 31.102 139.818 1.00 18.60 81 GLU A O 1
ATOM 664 N N . HIS A 1 82 ? -4.697 29.460 138.632 1.00 18.89 82 HIS A N 1
ATOM 665 C CA . HIS A 1 82 ? -4.411 30.389 137.545 1.00 19.44 82 HIS A CA 1
ATOM 666 C C . HIS A 1 82 ? -5.739 30.886 136.947 1.00 18.70 82 HIS A C 1
ATOM 667 O O . HIS A 1 82 ? -6.772 30.182 137.024 1.00 19.67 82 HIS A O 1
ATOM 674 N N . TYR A 1 83 ? -5.730 32.091 136.400 1.00 19.16 83 TYR A N 1
ATOM 675 C CA . TYR A 1 83 ? -6.934 32.731 135.887 1.00 20.20 83 TYR A CA 1
ATOM 676 C C . TYR A 1 83 ? -6.718 33.235 134.481 1.00 19.39 83 TYR A C 1
ATOM 677 O O . TYR A 1 83 ? -5.679 33.843 134.196 1.00 18.81 83 TYR A O 1
ATOM 686 N N . SER A 1 84 ? -7.685 32.990 133.597 1.00 18.04 84 SER A N 1
ATOM 687 C CA . SER A 1 84 ? -7.574 33.372 132.192 1.00 18.18 84 SER A CA 1
ATOM 688 C C . SER A 1 84 ? -8.818 34.082 131.638 1.00 20.04 84 SER A C 1
ATOM 689 O O . SER A 1 84 ? -9.952 33.709 131.984 1.00 21.23 84 SER A O 1
ATOM 692 N N . GLU A 1 85 ? -8.606 35.030 130.723 1.00 17.96 85 GLU A N 1
ATOM 693 C CA . GLU A 1 85 ? -9.701 35.686 129.971 1.00 20.08 85 GLU A CA 1
ATOM 694 C C . GLU A 1 85 ? -9.490 35.532 128.484 1.00 19.93 85 GLU A C 1
ATOM 695 O O . GLU A 1 85 ? -8.384 35.776 127.994 1.00 20.60 85 GLU A O 1
ATOM 701 N N . PHE A 1 86 ? -10.539 35.116 127.772 1.00 19.39 86 PHE A N 1
ATOM 702 C CA . PHE A 1 86 ? -10.492 34.935 126.319 1.00 19.69 86 PHE A CA 1
ATOM 703 C C . PHE A 1 86 ? -11.611 35.739 125.663 1.00 20.74 86 PHE A C 1
ATOM 704 O O . PHE A 1 86 ? -12.755 35.663 126.107 1.00 20.52 86 PHE A O 1
ATOM 712 N N . GLN A 1 87 ? -11.280 36.432 124.583 1.00 21.02 87 GLN A N 1
ATOM 713 C CA . GLN A 1 87 ? -12.196 37.280 123.812 1.00 23.34 87 GLN A CA 1
ATOM 714 C C . GLN A 1 87 ? -12.969 36.486 122.762 1.00 23.13 87 GLN A C 1
ATOM 715 O O . GLN A 1 87 ? -12.404 35.622 122.079 1.00 21.61 87 GLN A O 1
ATOM 721 N N . ALA A 1 88 ? -14.254 36.794 122.621 1.00 21.18 88 ALA A N 1
ATOM 722 C CA . ALA A 1 88 ? -15.145 36.070 121.704 1.00 21.27 88 ALA A CA 1
ATOM 723 C C . ALA A 1 88 ? -14.605 36.008 120.274 1.00 21.69 88 ALA A C 1
ATOM 724 O O . ALA A 1 88 ? -14.606 34.945 119.658 1.00 21.31 88 ALA A O 1
ATOM 726 N N . ASP A 1 89 ? -14.155 37.143 119.746 1.00 21.29 89 ASP A N 1
ATOM 727 C CA A ASP A 1 89 ? -13.685 37.220 118.366 0.50 22.83 89 ASP A CA 1
ATOM 728 C CA B ASP A 1 89 ? -13.719 37.177 118.351 0.50 22.88 89 ASP A CA 1
ATOM 729 C C . ASP A 1 89 ? -12.460 36.329 118.126 1.00 22.60 89 ASP A C 1
ATOM 730 O O . ASP A 1 89 ? -12.359 35.637 117.106 1.00 22.69 89 ASP A O 1
ATOM 739 N N . TRP A 1 90 ? -11.540 36.384 119.075 1.00 21.65 90 TRP A N 1
ATOM 740 C CA . TRP A 1 90 ? -10.301 35.578 119.062 1.00 22.30 90 TRP A CA 1
ATOM 741 C C . TRP A 1 90 ? -10.631 34.093 119.082 1.00 21.81 90 TRP A C 1
ATOM 742 O O . TRP A 1 90 ? -10.044 33.290 118.300 1.00 21.15 90 TRP A O 1
ATOM 753 N N . LEU A 1 91 ? -11.566 33.714 119.948 1.00 20.16 91 LEU A N 1
ATOM 754 C CA . LEU A 1 91 ? -12.060 32.328 119.968 1.00 20.32 91 LEU A CA 1
ATOM 755 C C . LEU A 1 91 ? -12.728 31.925 118.637 1.00 22.86 91 LEU A C 1
ATOM 756 O O . LEU A 1 91 ? -12.461 30.839 118.082 1.00 21.02 91 LEU A O 1
ATOM 761 N N . LYS A 1 92 ? -13.617 32.784 118.130 1.00 19.68 92 LYS A N 1
ATOM 762 C CA . LYS A 1 92 ? -14.353 32.455 116.912 1.00 21.49 92 LYS A CA 1
ATOM 763 C C . LYS A 1 92 ? -13.426 32.168 115.729 1.00 20.04 92 LYS A C 1
ATOM 764 O O . LYS A 1 92 ? -13.650 31.225 114.984 1.00 21.40 92 LYS A O 1
ATOM 770 N N . LYS A 1 93 ? -12.394 32.997 115.576 1.00 20.08 93 LYS A N 1
ATOM 771 C CA . LYS A 1 93 ? -11.432 32.879 114.484 1.00 23.16 93 LYS A CA 1
ATOM 772 C C . LYS A 1 93 ? -10.705 31.513 114.554 1.00 22.18 93 LYS A C 1
ATOM 773 O O . LYS A 1 93 ? -10.380 30.926 113.505 1.00 23.96 93 LYS A O 1
ATOM 779 N N . ARG A 1 94 ? -10.466 31.043 115.785 1.00 20.37 94 ARG A N 1
ATOM 780 C CA . ARG A 1 94 ? -9.656 29.837 116.049 1.00 19.96 94 ARG A CA 1
ATOM 781 C C . ARG A 1 94 ? -10.473 28.582 116.283 1.00 19.68 94 ARG A C 1
ATOM 782 O O . ARG A 1 94 ? -9.931 27.564 116.694 1.00 19.76 94 ARG A O 1
ATOM 790 N N . CYS A 1 95 ? -11.773 28.647 115.984 1.00 20.10 95 CYS A N 1
ATOM 791 C CA . CYS A 1 95 ? -12.670 27.504 116.039 1.00 20.60 95 CYS A CA 1
ATOM 792 C C . CYS A 1 95 ? -12.054 26.308 115.292 1.00 20.68 95 CYS A C 1
ATOM 793 O O . CYS A 1 95 ? -11.493 26.472 114.206 1.00 22.01 95 CYS A O 1
ATOM 796 N N . PHE A 1 96 ? -12.160 25.137 115.896 1.00 21.28 96 PHE A N 1
ATOM 797 C CA . PHE A 1 96 ? -11.521 23.904 115.391 1.00 22.08 96 PHE A CA 1
ATOM 798 C C . PHE A 1 96 ? -12.331 23.172 114.312 1.00 23.01 96 PHE A C 1
ATOM 799 O O . PHE A 1 96 ? -11.894 22.138 113.812 1.00 23.10 96 PHE A O 1
ATOM 807 N N . SER A 1 97 ? -13.495 23.701 113.925 1.00 21.24 97 SER A N 1
ATOM 808 C CA . SER A 1 97 ? -14.224 23.111 112.814 1.00 21.83 97 SER A CA 1
ATOM 809 C C . SER A 1 97 ? -13.403 23.181 111.539 1.00 23.37 97 SER A C 1
ATOM 810 O O . SER A 1 97 ? -12.637 24.128 111.301 1.00 23.07 97 SER A O 1
ATOM 813 N N . LYS A 1 98 ? -13.583 22.179 110.700 1.00 25.69 98 LYS A N 1
ATOM 814 C CA . LYS A 1 98 ? -12.839 22.105 109.456 1.00 26.86 98 LYS A CA 1
ATOM 815 C C . LYS A 1 98 ? -13.021 23.367 108.624 1.00 27.01 98 LYS A C 1
ATOM 816 O O . LYS A 1 98 ? -12.043 23.921 108.121 1.00 24.32 98 LYS A O 1
ATOM 822 N N . GLN A 1 99 ? -14.256 23.876 108.527 1.00 25.24 99 GLN A N 1
ATOM 823 C CA . GLN A 1 99 ? -14.520 25.092 107.733 1.00 26.14 99 GLN A CA 1
ATOM 824 C C . GLN A 1 99 ? -13.779 26.295 108.251 1.00 23.11 99 GLN A C 1
ATOM 825 O O . GLN A 1 99 ? -13.175 27.034 107.462 1.00 22.15 99 GLN A O 1
ATOM 831 N N . ALA A 1 100 ? -13.858 26.517 109.569 1.00 22.22 100 ALA A N 1
ATOM 832 C CA . ALA A 1 100 ? -13.179 27.630 110.199 1.00 21.79 100 ALA A CA 1
ATOM 833 C C . ALA A 1 100 ? -11.656 27.529 110.045 1.00 19.97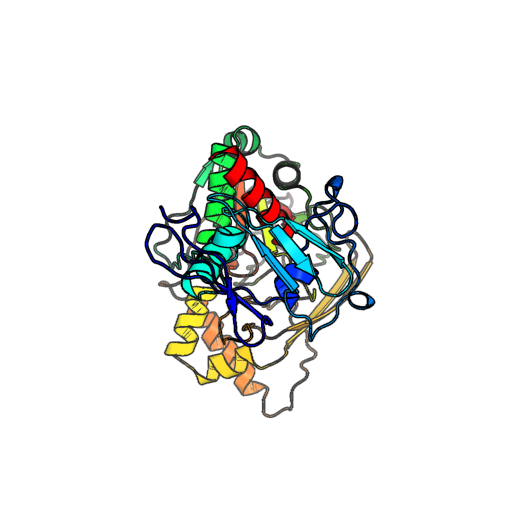 100 ALA A C 1
ATOM 834 O O . ALA A 1 100 ? -11.013 28.504 109.696 1.00 19.91 100 ALA A O 1
ATOM 836 N N . ARG A 1 101 ? -11.101 26.352 110.287 1.00 19.50 101 ARG A N 1
ATOM 837 C CA . ARG A 1 101 ? -9.657 26.191 110.120 1.00 19.73 101 ARG A CA 1
ATOM 838 C C . ARG A 1 101 ? -9.226 26.428 108.672 1.00 19.75 101 ARG A C 1
ATOM 839 O O . ARG A 1 101 ? -8.204 27.088 108.433 1.00 20.11 101 ARG A O 1
ATOM 847 N N . ALA A 1 102 ? -9.985 25.898 107.703 1.00 21.25 102 ALA A N 1
ATOM 848 C CA . ALA A 1 102 ? -9.600 26.051 106.297 1.00 21.93 102 ALA A CA 1
ATOM 849 C C . ALA A 1 102 ? -9.667 27.527 105.864 1.00 21.30 102 ALA A C 1
ATOM 850 O O . ALA A 1 102 ? -8.807 28.028 105.130 1.00 20.17 102 ALA A O 1
ATOM 852 N N . LYS A 1 103 ? -10.667 28.241 106.364 1.00 22.91 103 LYS A N 1
ATOM 853 C CA . LYS A 1 103 ? -10.825 29.637 106.039 1.00 23.42 103 LYS A CA 1
ATOM 854 C C . LYS A 1 103 ? -9.618 30.438 106.504 1.00 20.31 103 LYS A C 1
ATOM 855 O O . LYS A 1 1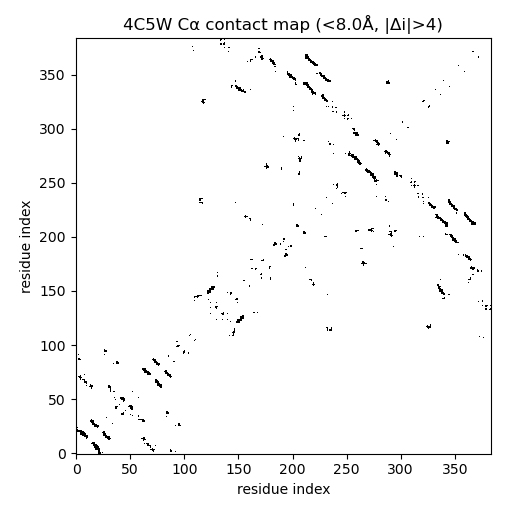03 ? -9.079 31.272 105.768 1.00 20.34 103 LYS A O 1
ATOM 861 N N . LEU A 1 104 ? -9.227 30.178 107.742 1.00 20.60 104 LEU A N 1
ATOM 862 C CA . LEU A 1 104 ? -8.085 30.829 108.330 1.00 19.76 104 LEU A CA 1
ATOM 863 C C . LEU A 1 104 ? -6.794 30.494 107.551 1.00 19.47 104 LEU A C 1
ATOM 864 O O . LEU A 1 104 ? -5.993 31.366 107.273 1.00 17.62 104 LEU A O 1
ATOM 869 N N . GLN A 1 105 ? -6.603 29.230 107.210 1.00 19.88 105 GLN A N 1
ATOM 870 C CA . GLN A 1 105 ? -5.418 28.843 106.400 1.00 19.49 105 GLN A CA 1
ATOM 871 C C . GLN A 1 105 ? -5.370 29.542 105.052 1.00 20.12 105 GLN A C 1
ATOM 872 O O . GLN A 1 105 ? -4.296 29.987 104.627 1.00 18.87 105 GLN A O 1
ATOM 878 N N . ARG A 1 106 ? -6.518 29.698 104.394 1.00 21.16 106 ARG A N 1
ATOM 879 C CA . ARG A 1 106 ? -6.563 30.442 103.134 1.00 21.74 106 ARG A CA 1
ATOM 880 C C . ARG A 1 106 ? -6.112 31.882 103.328 1.00 22.88 106 ARG A C 1
ATOM 881 O O . ARG A 1 106 ? -5.406 32.439 102.483 1.00 21.24 106 ARG A O 1
ATOM 889 N N . GLU A 1 107 ? -6.510 32.479 104.459 1.00 22.49 107 GLU A N 1
ATOM 890 C CA . GLU A 1 107 ? -6.146 33.841 104.803 1.00 23.26 107 GLU A CA 1
ATOM 891 C C . GLU A 1 107 ? -4.656 33.989 105.083 1.00 22.80 107 GLU A C 1
ATOM 892 O O . GLU A 1 107 ? -4.058 35.010 104.753 1.00 24.61 107 GLU A O 1
ATOM 898 N N . LEU A 1 108 ? -4.050 32.978 105.692 1.00 23.01 108 LEU A N 1
ATOM 899 C CA . LEU A 1 108 ? -2.624 33.060 106.032 1.00 21.88 108 LEU A CA 1
ATOM 900 C C . LEU A 1 108 ? -1.721 32.795 104.808 1.00 22.02 108 LEU A C 1
ATOM 901 O O . LEU A 1 108 ? -0.676 33.432 104.656 1.00 20.90 108 LEU A O 1
ATOM 906 N N . PHE A 1 109 ? -2.122 31.855 103.955 1.00 21.18 109 PHE A N 1
ATOM 907 C CA . PHE A 1 109 ? -1.188 31.299 102.933 1.00 20.58 109 PHE A CA 1
ATOM 908 C C . PHE A 1 109 ? -1.527 31.511 101.454 1.00 21.95 109 PHE A C 1
ATOM 909 O O . PHE A 1 109 ? -0.757 31.066 100.564 1.00 20.11 109 PHE A O 1
ATOM 917 N N . PHE A 1 110 ? -2.646 32.180 101.187 1.00 20.44 110 PHE A N 1
ATOM 918 C CA . PHE A 1 110 ? -3.024 32.577 99.814 1.00 22.10 110 PHE A CA 1
ATOM 919 C C . PHE A 1 110 ? -2.884 31.406 98.827 1.00 23.27 110 PHE A C 1
ATOM 920 O O . PHE A 1 110 ? -2.128 31.481 97.864 1.00 21.97 110 PHE A O 1
ATOM 928 N N . PRO A 1 111 ? -3.604 30.308 99.062 1.00 23.62 111 PRO A N 1
ATOM 929 C CA . PRO A 1 111 ? -3.405 29.125 98.230 1.00 24.22 111 PRO A CA 1
ATOM 930 C C . PRO A 1 111 ? -3.986 29.182 96.819 1.00 25.60 111 PRO A C 1
ATOM 931 O O . PRO A 1 111 ? -3.610 28.329 95.997 1.00 26.76 111 PRO A O 1
ATOM 935 N N . GLU A 1 112 ? -4.824 30.179 96.502 1.00 26.25 112 GLU A N 1
ATOM 936 C CA . GLU A 1 112 ? -5.496 30.238 95.191 1.00 29.09 112 GLU A CA 1
ATOM 937 C C . GLU A 1 112 ? -4.455 30.170 94.073 1.00 27.77 112 GLU A C 1
ATOM 938 O O . GLU A 1 112 ? -3.454 30.854 94.092 1.00 25.62 112 GLU A O 1
ATOM 944 N N . CYS A 1 113 ? -4.721 29.313 93.103 1.00 28.84 113 CYS A N 1
ATOM 945 C CA . CYS A 1 113 ? -3.777 29.060 92.042 1.00 29.13 113 CYS A CA 1
ATOM 946 C C . CYS A 1 113 ? -4.527 29.038 90.707 1.00 27.68 113 CYS A C 1
ATOM 947 O O . CYS A 1 113 ? -5.546 28.349 90.583 1.00 25.89 113 CYS A O 1
ATOM 950 N N . GLN A 1 114 ? -4.044 29.796 89.727 1.00 22.11 114 GLN A N 1
ATOM 951 C CA . GLN A 1 114 ? -4.590 29.744 88.388 1.00 21.79 114 GLN A CA 1
ATOM 952 C C . GLN A 1 114 ? -3.546 29.115 87.482 1.00 20.78 114 GLN A C 1
ATOM 953 O O . GLN A 1 114 ? -2.533 29.735 87.192 1.00 20.79 114 GLN A O 1
ATOM 959 N N . TYR A 1 115 ? -3.811 27.879 87.080 1.00 19.78 115 TYR A N 1
ATOM 960 C CA . TYR A 1 115 ? -2.974 27.160 86.122 1.00 21.32 115 TYR A CA 1
ATOM 961 C C . TYR A 1 115 ? -3.166 27.721 84.735 1.00 20.67 115 TYR A C 1
ATOM 962 O O . TYR A 1 115 ? -4.259 28.223 84.364 1.00 19.14 115 TYR A O 1
ATOM 971 N N . TRP A 1 116 ? -2.110 27.631 83.933 1.00 19.88 116 TRP A N 1
ATOM 972 C CA . TRP A 1 116 ? -2.140 28.141 82.583 1.00 19.83 116 TRP A CA 1
ATOM 973 C C . TRP A 1 116 ? -1.209 27.380 81.624 1.00 19.73 116 TRP A C 1
ATOM 974 O O . TRP A 1 116 ? -0.252 26.719 82.036 1.00 19.32 116 TRP A O 1
ATOM 985 N N . GLY A 1 117 ? -1.521 27.554 80.345 1.00 21.89 117 GLY A N 1
ATOM 986 C CA . GLY A 1 117 ? -0.717 27.067 79.215 1.00 22.53 117 GLY A CA 1
ATOM 987 C C . GLY A 1 117 ? -0.392 28.200 78.251 1.00 22.33 117 GLY A C 1
ATOM 988 O O . GLY A 1 117 ? -0.213 29.354 78.649 1.00 23.27 117 GLY A O 1
ATOM 989 N N . SER A 1 118 ? -0.326 27.874 76.960 1.00 22.95 118 SER A N 1
ATOM 990 C CA . SER A 1 118 ? 0.065 28.824 75.937 1.00 24.37 118 SER A CA 1
ATOM 991 C C . SER A 1 118 ? -0.884 30.025 75.794 1.00 25.52 118 SER A C 1
ATOM 992 O O . SER A 1 118 ? -0.508 31.025 75.177 1.00 25.63 118 SER A O 1
ATOM 995 N N . GLU A 1 119 ? -2.084 29.919 76.370 1.00 26.13 119 GLU A N 1
ATOM 996 C CA . GLU A 1 119 ? -3.075 31.019 76.359 1.00 26.82 119 GLU A CA 1
ATOM 997 C C . GLU A 1 119 ? -2.795 32.155 77.354 1.00 26.70 119 GLU A C 1
ATOM 998 O O . GLU A 1 119 ? -3.492 33.170 77.358 1.00 24.43 119 GLU A O 1
ATOM 1004 N N . LEU A 1 120 ? -1.799 31.980 78.213 1.00 24.85 120 LEU A N 1
ATOM 1005 C CA . LEU A 1 120 ? -1.455 32.972 79.217 1.00 23.77 120 LEU A CA 1
ATOM 1006 C C . LEU A 1 120 ? -1.485 34.414 78.688 1.00 24.91 120 LEU A C 1
ATOM 1007 O O . LEU A 1 120 ? -0.941 34.719 77.632 1.00 22.87 120 LEU A O 1
ATOM 1012 N N . GLN A 1 121 ? -2.154 35.265 79.458 1.00 27.64 121 GLN A N 1
ATOM 1013 C CA . GLN A 1 121 ? -2.120 36.699 79.297 1.00 30.28 121 GLN A CA 1
ATOM 1014 C C . GLN A 1 121 ? -1.142 37.154 80.355 1.00 27.03 121 GLN A C 1
ATOM 1015 O O . GLN A 1 121 ? -1.461 37.088 81.531 1.00 26.37 121 GLN A O 1
ATOM 1021 N N . LEU A 1 122 ? 0.059 37.555 79.958 1.00 25.22 122 LEU A N 1
ATOM 1022 C CA . LEU A 1 122 ? 1.106 37.865 80.923 1.00 24.77 122 LEU A CA 1
ATOM 1023 C C . LEU A 1 122 ? 0.721 39.062 81.824 1.00 25.26 122 LEU A C 1
ATOM 1024 O O . LEU A 1 122 ? 0.585 40.200 81.333 1.00 24.14 122 LEU A O 1
ATOM 1029 N N . PRO A 1 123 ? 0.549 38.820 83.141 1.00 25.16 123 PRO A N 1
ATOM 1030 C CA . PRO A 1 123 ? 0.154 39.937 83.981 1.00 23.17 123 PRO A CA 1
ATOM 1031 C C . PRO A 1 123 ? 1.230 41.004 83.991 1.00 23.47 123 PRO A C 1
ATOM 1032 O O . PRO A 1 123 ? 2.429 40.689 84.094 1.00 22.24 123 PRO A O 1
ATOM 1036 N N . THR A 1 124 ? 0.817 42.263 83.818 1.00 22.11 124 THR A N 1
ATOM 1037 C CA . THR A 1 124 ? 1.764 43.346 83.599 1.00 23.05 124 THR A CA 1
ATOM 1038 C C . THR A 1 124 ? 1.376 44.565 84.427 1.00 24.19 124 THR A C 1
ATOM 1039 O O . THR A 1 124 ? 0.201 44.953 84.452 1.00 24.99 124 THR A O 1
ATOM 1043 N N . LEU A 1 125 ? 2.356 45.134 85.113 1.00 24.08 125 LEU A N 1
ATOM 1044 C CA . LEU A 1 125 ? 2.194 46.373 85.867 1.00 25.44 125 LEU A CA 1
ATOM 1045 C C . LEU A 1 125 ? 3.361 47.307 85.620 1.00 25.81 125 LEU A C 1
ATOM 1046 O O . LEU A 1 125 ? 4.430 46.921 85.082 1.00 25.56 125 LEU A O 1
ATOM 1051 N N . ASP A 1 126 ? 3.170 48.557 86.022 1.00 25.18 126 ASP A N 1
ATOM 1052 C CA . ASP A 1 126 ? 4.222 49.548 85.938 1.00 25.46 126 ASP A CA 1
ATOM 1053 C C . ASP A 1 126 ? 5.156 49.456 87.136 1.00 24.53 126 ASP A C 1
ATOM 1054 O O . ASP A 1 126 ? 4.710 49.373 88.275 1.00 25.85 126 ASP A O 1
ATOM 1059 N N . PHE A 1 127 ? 6.454 49.497 86.850 1.00 25.46 127 PHE A N 1
ATOM 1060 C CA . PHE A 1 127 ? 7.532 49.361 87.838 1.00 25.39 127 PHE A CA 1
ATOM 1061 C C . PHE A 1 127 ? 7.493 50.446 88.906 1.00 26.92 127 PHE A C 1
ATOM 1062 O O . PHE A 1 127 ? 7.527 50.161 90.096 1.00 24.73 127 PHE A O 1
ATOM 1070 N N . GLU A 1 128 ? 7.428 51.699 88.471 1.00 27.40 128 GLU A N 1
ATOM 1071 C CA . GLU A 1 128 ? 7.447 52.797 89.428 1.00 29.34 128 GLU A CA 1
ATOM 1072 C C . GLU A 1 128 ? 6.180 52.820 90.297 1.00 27.76 128 GLU A C 1
ATOM 1073 O O . GLU A 1 128 ? 6.258 53.147 91.500 1.00 27.15 128 GLU A O 1
ATOM 1079 N N . ASP A 1 129 ? 5.034 52.443 89.721 1.00 26.98 129 ASP A N 1
ATOM 1080 C CA . ASP A 1 129 ? 3.785 52.356 90.477 1.00 28.11 129 ASP A CA 1
ATOM 1081 C C . ASP A 1 129 ? 3.902 51.331 91.604 1.00 28.03 129 ASP A C 1
ATOM 1082 O O . ASP A 1 129 ? 3.439 51.555 92.720 1.00 25.80 129 ASP A O 1
ATOM 1087 N N . VAL A 1 130 ? 4.497 50.183 91.291 1.00 26.97 130 VAL A N 1
ATOM 1088 C CA . VAL A 1 130 ? 4.720 49.144 92.294 1.00 26.21 130 VAL A CA 1
ATOM 1089 C C . VAL A 1 130 ? 5.599 49.640 93.446 1.00 26.17 130 VAL A C 1
ATOM 1090 O O . VAL A 1 130 ? 5.314 49.351 94.601 1.00 27.76 130 VAL A O 1
ATOM 1094 N N . LEU A 1 131 ? 6.645 50.393 93.140 1.00 26.43 131 LEU A N 1
ATOM 1095 C CA . LEU A 1 131 ? 7.529 50.922 94.183 1.00 27.05 131 LEU A CA 1
ATOM 1096 C C . LEU A 1 131 ? 6.792 51.985 95.019 1.00 28.91 131 LEU A C 1
ATOM 1097 O O . LEU A 1 131 ? 6.969 52.085 96.227 1.00 29.09 131 LEU A O 1
ATOM 1102 N N . ARG A 1 132 ? 5.908 52.729 94.373 1.00 29.90 132 ARG A N 1
ATOM 1103 C CA . ARG A 1 132 ? 5.282 53.890 95.011 1.00 33.43 132 ARG A CA 1
ATOM 1104 C C . ARG A 1 132 ? 3.998 53.558 95.764 1.00 31.02 132 ARG A C 1
ATOM 1105 O O . ARG A 1 132 ? 3.776 54.071 96.847 1.00 32.75 132 ARG A O 1
ATOM 1113 N N . TYR A 1 133 ? 3.152 52.705 95.198 1.00 27.00 133 TYR A N 1
ATOM 1114 C CA . TYR A 1 133 ? 1.814 52.525 95.708 1.00 27.27 133 TYR A CA 1
ATOM 1115 C C . TYR A 1 133 ? 1.611 51.141 96.284 1.00 27.58 133 TYR A C 1
ATOM 1116 O O . TYR A 1 133 ? 1.881 50.139 95.614 1.00 27.39 133 TYR A O 1
ATOM 1125 N N . ASP A 1 134 ? 1.115 51.080 97.515 1.00 25.77 134 ASP A N 1
ATOM 1126 C CA . ASP A 1 134 ? 0.784 49.790 98.125 1.00 25.71 134 ASP A CA 1
ATOM 1127 C C . ASP A 1 134 ? -0.273 49.015 97.351 1.00 26.75 134 ASP A C 1
ATOM 1128 O O . ASP A 1 134 ? -0.206 47.790 97.284 1.00 23.93 134 ASP A O 1
ATOM 1133 N N . GLU A 1 135 ? -1.244 49.710 96.759 1.00 26.05 135 GLU A N 1
ATOM 1134 C CA . GLU A 1 135 ? -2.292 49.039 95.988 1.00 28.64 135 GLU A CA 1
ATOM 1135 C C . GLU A 1 135 ? -1.674 48.245 94.818 1.00 25.89 135 GLU A C 1
ATOM 1136 O O . GLU A 1 135 ? -2.076 47.104 94.516 1.00 26.03 135 GLU A O 1
ATOM 1141 N N . HIS A 1 136 ? -0.685 48.851 94.185 1.00 24.10 136 HIS A N 1
ATOM 1142 C CA . HIS A 1 136 ? -0.021 48.226 93.051 1.00 26.09 136 HIS A CA 1
ATOM 1143 C C . HIS A 1 136 ? 0.935 47.112 93.524 1.00 25.69 136 HIS A C 1
ATOM 1144 O O . HIS A 1 136 ? 0.999 46.047 92.896 1.00 23.46 136 HIS A O 1
ATOM 1151 N N . ALA A 1 137 ? 1.640 47.340 94.630 1.00 24.62 137 ALA A N 1
ATOM 1152 C CA . ALA A 1 137 ? 2.572 46.307 95.159 1.00 23.82 137 ALA A CA 1
ATOM 1153 C C . ALA A 1 137 ? 1.777 45.101 95.654 1.00 23.42 137 ALA A C 1
ATOM 1154 O O . ALA A 1 137 ? 2.197 43.945 95.479 1.00 22.58 137 ALA A O 1
ATOM 1156 N N . TYR A 1 138 ? 0.597 45.338 96.214 1.00 22.70 138 TYR A N 1
ATOM 1157 C CA . TYR A 1 138 ? -0.295 44.244 96.576 1.00 23.91 138 TYR A CA 1
ATOM 1158 C C . TYR A 1 138 ? -0.735 43.455 95.357 1.00 25.62 138 TYR A C 1
ATOM 1159 O O . TYR A 1 138 ? -0.740 42.220 95.355 1.00 23.17 138 TYR A O 1
ATOM 1168 N N . LYS A 1 139 ? -1.132 44.153 94.305 1.00 24.86 139 LYS A N 1
ATOM 1169 C CA . LYS A 1 139 ? -1.533 43.449 93.089 1.00 25.56 139 LYS A CA 1
ATOM 1170 C C . LYS A 1 139 ? -0.362 42.628 92.517 1.00 21.78 139 LYS A C 1
ATOM 1171 O O . LYS A 1 139 ? -0.555 41.519 92.071 1.00 23.42 139 LYS A O 1
ATOM 1177 N N . TRP A 1 140 ? 0.843 43.183 92.581 1.00 20.96 140 TRP A N 1
ATOM 1178 C CA . TRP A 1 140 ? 2.064 42.512 92.116 1.00 20.39 140 TRP A CA 1
ATOM 1179 C C . TRP A 1 140 ? 2.267 41.173 92.861 1.00 21.38 140 TRP A C 1
ATOM 1180 O O . TRP A 1 140 ? 2.243 40.100 92.254 1.00 20.37 140 TRP A O 1
ATOM 1191 N N . LEU A 1 141 ? 2.382 41.237 94.181 1.00 20.09 141 LEU A N 1
ATOM 1192 C CA . LEU A 1 141 ? 2.694 40.035 94.946 1.00 21.16 141 LEU A CA 1
ATOM 1193 C C . LEU A 1 141 ? 1.556 39.010 94.961 1.00 20.03 141 LEU A C 1
ATOM 1194 O O . LEU A 1 141 ? 1.827 37.794 94.923 1.00 19.86 141 LEU A O 1
ATOM 1199 N N . SER A 1 142 ? 0.293 39.456 94.967 1.00 20.20 142 SER A N 1
ATOM 1200 C CA . SER A 1 142 ? -0.821 38.512 94.997 1.00 20.84 142 SER A CA 1
ATOM 1201 C C . SER A 1 142 ? -0.955 37.817 93.635 1.00 19.54 142 SER A C 1
ATOM 1202 O O . SER A 1 142 ? -1.300 36.650 93.577 1.00 22.08 142 SER A O 1
ATOM 1205 N N . THR A 1 143 ? -0.653 38.529 92.560 1.00 19.08 143 THR A N 1
ATOM 1206 C CA . THR A 1 143 ? -0.653 37.924 91.243 1.00 19.23 143 THR A CA 1
ATOM 1207 C C . THR A 1 143 ? 0.532 36.981 91.050 1.00 19.39 143 THR A C 1
ATOM 1208 O O . THR A 1 143 ? 0.376 35.921 90.458 1.00 19.41 143 THR A O 1
ATOM 1212 N N . LEU A 1 144 ? 1.697 37.371 91.562 1.00 19.35 144 LEU A N 1
ATOM 1213 C CA . LEU A 1 144 ? 2.875 36.524 91.532 1.00 20.26 144 LEU A CA 1
ATOM 1214 C C . LEU A 1 144 ? 2.556 35.205 92.220 1.00 19.95 144 LEU A C 1
ATOM 1215 O O . LEU A 1 144 ? 2.928 34.154 91.732 1.00 20.20 144 LEU A O 1
ATOM 1220 N N . LYS A 1 145 ? 1.884 35.251 93.376 1.00 19.26 145 LYS A N 1
ATOM 1221 C CA . LYS A 1 145 ? 1.518 34.038 94.110 1.00 18.89 145 LYS A CA 1
ATOM 1222 C C . LYS A 1 145 ? 0.501 33.210 93.353 1.00 19.89 145 LYS A C 1
ATOM 1223 O O . LYS A 1 145 ? 0.651 32.001 93.228 1.00 18.70 145 LYS A O 1
ATOM 1229 N N . LYS A 1 146 ? -0.527 33.866 92.818 1.00 18.72 146 LYS A N 1
ATOM 1230 C CA . LYS A 1 146 ? -1.634 33.128 92.195 1.00 19.12 146 LYS A CA 1
ATOM 1231 C C . LYS A 1 146 ? -1.302 32.557 90.786 1.00 17.74 146 LYS A C 1
ATOM 1232 O O . LYS A 1 146 ? -1.615 31.406 90.498 1.00 17.99 146 LYS A O 1
ATOM 1238 N N . VAL A 1 147 ? -0.685 33.373 89.940 1.00 18.27 147 VAL A N 1
ATOM 1239 C CA . VAL A 1 147 ? -0.387 33.031 88.531 1.00 18.53 147 VAL A CA 1
ATOM 1240 C C . VAL A 1 147 ? 1.055 32.483 88.359 1.00 19.07 147 VAL A C 1
ATOM 1241 O O . VAL A 1 147 ? 1.342 31.628 87.475 1.00 19.75 147 VAL A O 1
ATOM 1245 N N . GLY A 1 148 ? 1.970 32.956 89.205 1.00 19.58 148 GLY A N 1
ATOM 1246 C CA . GLY A 1 148 ? 3.367 32.471 89.207 1.00 19.00 148 GLY A CA 1
ATOM 1247 C C . GLY A 1 148 ? 4.296 33.406 88.445 1.00 19.79 148 GLY A C 1
ATOM 1248 O O . GLY A 1 148 ? 5.507 33.206 88.423 1.00 20.44 148 GLY A O 1
ATOM 1249 N N . ILE A 1 149 ? 3.755 34.447 87.826 1.00 19.42 149 ILE A N 1
ATOM 1250 C CA . ILE A 1 149 ? 4.594 35.421 87.152 1.00 21.03 149 ILE A CA 1
ATOM 1251 C C . ILE A 1 149 ? 3.891 36.765 86.968 1.00 21.00 149 ILE A C 1
ATOM 1252 O O . ILE A 1 149 ? 2.699 36.787 86.715 1.00 21.42 149 ILE A O 1
ATOM 1257 N N . VAL A 1 150 ? 4.671 37.841 87.061 1.00 20.72 150 VAL A N 1
ATOM 1258 C CA . VAL A 1 150 ? 4.256 39.202 86.735 1.00 20.92 150 VAL A CA 1
ATOM 1259 C C . VAL A 1 150 ? 5.365 39.932 86.004 1.00 22.31 150 VAL A C 1
ATOM 1260 O O . VAL A 1 150 ? 6.533 39.902 86.419 1.00 21.41 150 VAL A O 1
ATOM 1264 N N . ARG A 1 151 ? 5.030 40.586 84.896 1.00 20.83 151 ARG A N 1
ATOM 1265 C CA . ARG A 1 151 ? 5.981 41.472 84.245 1.00 22.60 151 ARG A CA 1
ATOM 1266 C C . ARG A 1 151 ? 5.801 42.892 84.762 1.00 22.33 151 ARG A C 1
ATOM 1267 O O . ARG A 1 151 ? 4.673 43.389 84.889 1.00 22.31 151 ARG A O 1
ATOM 1275 N N . LEU A 1 152 ? 6.907 43.553 85.037 1.00 22.07 152 LEU A N 1
ATOM 1276 C CA . LEU A 1 152 ? 6.868 44.979 85.361 1.00 23.78 152 LEU A CA 1
ATOM 1277 C C . LEU A 1 152 ? 7.522 45.724 84.222 1.00 25.04 152 LEU A C 1
ATOM 1278 O O . LEU A 1 152 ? 8.638 45.391 83.843 1.00 23.11 152 LEU A O 1
ATOM 1283 N N . THR A 1 153 ? 6.826 46.716 83.664 1.00 24.52 153 THR A N 1
ATOM 1284 C CA . THR A 1 153 ? 7.373 47.515 82.556 1.00 24.88 153 THR A CA 1
ATOM 1285 C C . THR A 1 153 ? 7.741 48.916 83.038 1.00 24.40 153 THR A C 1
ATOM 1286 O O . THR A 1 153 ? 7.319 49.335 84.102 1.00 25.10 153 THR A O 1
ATOM 1290 N N . GLY A 1 154 ? 8.546 49.621 82.265 1.00 25.96 154 GLY A N 1
ATOM 1291 C CA . GLY A 1 154 ? 8.954 50.992 82.616 1.00 26.25 154 GLY A CA 1
ATOM 1292 C C . GLY A 1 154 ? 10.061 51.127 83.651 1.00 26.09 154 GLY A C 1
ATOM 1293 O O . GLY A 1 154 ? 10.227 52.190 84.225 1.00 24.92 154 GLY A O 1
ATOM 1294 N N . ALA A 1 155 ? 10.839 50.075 83.912 1.00 26.30 155 ALA A N 1
ATOM 1295 C CA . ALA A 1 155 ? 12.061 50.256 84.697 1.00 26.07 155 ALA A CA 1
ATOM 1296 C C . ALA A 1 155 ? 13.115 50.990 83.841 1.00 27.35 155 ALA A C 1
ATOM 1297 O O . ALA A 1 155 ? 12.912 51.223 82.643 1.00 27.85 155 ALA A O 1
ATOM 1299 N N . SER A 1 156 ? 14.236 51.360 84.444 1.00 28.26 156 SER A N 1
ATOM 1300 C CA . SER A 1 156 ? 15.345 51.940 83.682 1.00 29.68 156 SER A CA 1
ATOM 1301 C C . SER A 1 156 ? 16.062 50.861 82.853 1.00 32.32 156 SER A C 1
ATOM 1302 O O . SER A 1 156 ? 15.760 49.674 82.962 1.00 31.64 156 SER A O 1
ATOM 1305 N N . ASP A 1 157 ? 17.022 51.276 82.034 1.00 31.32 157 ASP A N 1
ATOM 1306 C CA . ASP A 1 157 ? 17.904 50.328 81.332 1.00 33.61 157 ASP A CA 1
ATOM 1307 C C . ASP A 1 157 ? 19.283 50.288 81.977 1.00 32.18 157 ASP A C 1
ATOM 1308 O O . ASP A 1 157 ? 20.299 50.170 81.289 1.00 32.14 157 ASP A O 1
ATOM 1313 N N . LYS A 1 158 ? 19.307 50.373 83.308 1.00 32.32 158 LYS A N 1
ATOM 1314 C CA . LYS A 1 158 ? 20.541 50.476 84.070 1.00 35.44 158 LYS A CA 1
ATOM 1315 C C . LYS A 1 158 ? 20.473 49.496 85.229 1.00 31.37 158 LYS A C 1
ATOM 1316 O O . LYS A 1 158 ? 19.387 49.237 85.713 1.00 30.24 158 LYS A O 1
ATOM 1322 N N . PRO A 1 159 ? 21.622 49.003 85.709 1.00 29.95 159 PRO A N 1
ATOM 1323 C CA . PRO A 1 159 ? 21.593 48.139 86.902 1.00 31.49 159 PRO A CA 1
ATOM 1324 C C . PRO A 1 159 ? 20.986 48.823 88.136 1.00 29.07 159 PRO A C 1
ATOM 1325 O O . PRO A 1 159 ? 20.906 50.056 88.191 1.00 30.54 159 PRO A O 1
ATOM 1329 N N . GLY A 1 160 ? 20.541 48.029 89.106 1.00 26.24 160 GLY A N 1
ATOM 1330 C CA . GLY A 1 160 ? 20.006 48.573 90.352 1.00 25.46 160 GLY A CA 1
ATOM 1331 C C . GLY A 1 160 ? 18.496 48.535 90.475 1.00 24.44 160 GLY A C 1
ATOM 1332 O O . GLY A 1 160 ? 17.952 48.858 91.520 1.00 23.98 160 GLY A O 1
ATOM 1333 N N . GLU A 1 161 ? 17.801 48.098 89.435 1.00 24.39 161 GLU A N 1
ATOM 1334 C CA . GLU A 1 161 ? 16.345 48.042 89.487 1.00 23.13 161 GLU A CA 1
ATOM 1335 C C . GLU A 1 161 ? 15.845 46.824 90.287 1.00 24.50 161 GLU A C 1
ATOM 1336 O O . GLU A 1 161 ? 14.870 46.925 91.058 1.00 23.30 161 GLU A O 1
ATOM 1342 N N . VAL A 1 162 ? 16.513 45.678 90.158 1.00 22.33 162 VAL A N 1
ATOM 1343 C CA . VAL A 1 162 ? 16.058 44.523 90.950 1.00 22.87 162 VAL A CA 1
ATOM 1344 C C . VAL A 1 162 ? 16.290 44.764 92.443 1.00 21.48 162 VAL A C 1
ATOM 1345 O O . VAL A 1 162 ? 15.502 44.300 93.261 1.00 22.25 162 VAL A O 1
ATOM 1349 N N . SER A 1 163 ? 17.344 45.502 92.782 1.00 22.60 163 SER A N 1
ATOM 1350 C CA A SER A 1 163 ? 17.616 45.854 94.178 0.30 23.12 163 SER A CA 1
ATOM 1351 C CA B SER A 1 163 ? 17.615 45.847 94.172 0.70 23.71 163 SER A CA 1
ATOM 1352 C C . SER A 1 163 ? 16.496 46.695 94.769 1.00 23.36 163 SER A C 1
ATOM 1353 O O . SER A 1 163 ? 16.151 46.535 95.920 1.00 23.45 163 SER A O 1
ATOM 1358 N N . LYS A 1 164 ? 15.911 47.583 93.970 1.00 25.05 164 LYS A N 1
ATOM 1359 C CA . LYS A 1 164 ? 14.766 48.357 94.442 1.00 24.97 164 LYS A CA 1
ATOM 1360 C C . LYS A 1 164 ? 13.572 47.477 94.759 1.00 25.02 164 LYS A C 1
ATOM 1361 O O . LYS A 1 164 ? 12.868 47.697 95.752 1.00 24.58 164 LYS A O 1
ATOM 1367 N N . LEU A 1 165 ? 13.323 46.486 93.909 1.00 23.34 165 LEU A N 1
ATOM 1368 C CA . LEU A 1 165 ? 12.256 45.556 94.150 1.00 22.81 165 LEU A CA 1
ATOM 1369 C C . LEU A 1 165 ? 12.544 44.724 95.398 1.00 22.98 165 LEU A C 1
ATOM 1370 O O . LEU A 1 165 ? 11.632 44.403 96.140 1.00 22.75 165 LEU A O 1
ATOM 1375 N N . GLY A 1 166 ? 13.804 44.374 95.584 1.00 23.01 166 GLY A N 1
ATOM 1376 C CA . GLY A 1 166 ? 14.258 43.627 96.762 1.00 26.34 166 GLY A CA 1
ATOM 1377 C C . GLY A 1 166 ? 13.926 44.335 98.064 1.00 26.36 166 GLY A C 1
ATOM 1378 O O . GLY A 1 166 ? 13.412 43.720 99.015 1.00 24.13 166 GLY A O 1
ATOM 1379 N N . LYS A 1 167 ? 14.197 45.639 98.085 1.00 26.43 167 LYS A N 1
ATOM 1380 C CA . LYS A 1 167 ? 13.853 46.480 99.232 1.00 27.83 167 LYS A CA 1
ATOM 1381 C C . LYS A 1 167 ? 12.349 46.595 99.415 1.00 25.86 167 LYS A C 1
ATOM 1382 O O . LYS A 1 167 ? 11.854 46.628 100.531 1.00 25.20 167 LYS A O 1
ATOM 1388 N N . ARG A 1 168 ? 11.623 46.690 98.313 1.00 26.93 168 ARG A N 1
ATOM 1389 C CA . ARG A 1 168 ? 10.176 46.776 98.372 1.00 24.41 168 ARG A CA 1
ATOM 1390 C C . ARG A 1 168 ? 9.623 45.503 99.019 1.00 25.78 168 ARG A C 1
ATOM 1391 O O . ARG A 1 168 ? 8.676 45.547 99.812 1.00 26.53 168 ARG A O 1
ATOM 1399 N N . MET A 1 169 ? 10.224 44.362 98.704 1.00 24.02 169 MET A N 1
ATOM 1400 C CA . MET A 1 169 ? 9.836 43.100 99.346 1.00 25.35 169 MET A CA 1
ATOM 1401 C C . MET A 1 169 ? 10.320 43.082 100.803 1.00 23.24 169 MET A C 1
ATOM 1402 O O . MET A 1 169 ? 9.537 42.919 101.729 1.00 22.70 169 MET A O 1
ATOM 1407 N N . GLY A 1 170 ? 11.612 43.303 100.994 1.00 23.24 170 GLY A N 1
ATOM 1408 C CA . GLY A 1 170 ? 12.236 43.321 102.307 1.00 22.40 170 GLY A CA 1
ATOM 1409 C C . GLY A 1 170 ? 13.728 43.192 102.141 1.00 21.73 170 GLY A C 1
ATOM 1410 O O . GLY A 1 170 ? 14.491 44.086 102.451 1.00 21.67 170 GLY A O 1
ATOM 1411 N N . PHE A 1 171 ? 14.141 42.042 101.637 1.00 21.56 171 PHE A N 1
ATOM 1412 C CA . PHE A 1 171 ? 15.516 41.813 101.269 1.00 20.78 171 PHE A CA 1
ATOM 1413 C C . PHE A 1 171 ? 15.616 40.640 100.300 1.00 20.57 171 PHE A C 1
ATOM 1414 O O . PHE A 1 171 ? 14.724 39.763 100.253 1.00 20.93 171 PHE A O 1
ATOM 1422 N N . LEU A 1 172 ? 16.695 40.647 99.522 1.00 21.07 172 LEU A N 1
ATOM 1423 C CA . LEU A 1 172 ? 16.983 39.601 98.550 1.00 21.13 172 LEU A CA 1
ATOM 1424 C C . LEU A 1 172 ? 17.717 38.450 99.219 1.00 22.46 172 LEU A C 1
ATOM 1425 O O . LEU A 1 172 ? 18.233 38.591 100.351 1.00 23.74 172 LEU A O 1
ATOM 1430 N N . TYR A 1 173 ? 17.756 37.325 98.506 1.00 20.92 173 TYR A N 1
ATOM 1431 C CA . TYR A 1 173 ? 18.331 36.082 98.948 1.00 22.56 173 TYR A CA 1
ATOM 1432 C C . TYR A 1 173 ? 19.735 35.944 98.357 1.00 20.91 173 TYR A C 1
ATOM 1433 O O . TYR A 1 173 ? 19.888 35.718 97.170 1.00 20.41 173 TYR A O 1
ATOM 1442 N N . LEU A 1 174 ? 20.759 36.115 99.187 1.00 20.46 174 LEU A N 1
ATOM 1443 C CA . LEU A 1 174 ? 22.153 36.020 98.743 1.00 20.33 174 LEU A CA 1
ATOM 1444 C C . LEU A 1 174 ? 22.552 34.608 98.412 1.00 19.79 174 LEU A C 1
ATOM 1445 O O . LEU A 1 174 ? 22.239 33.664 99.155 1.00 20.08 174 LEU A O 1
ATOM 1450 N N . THR A 1 175 ? 23.241 34.446 97.278 1.00 18.93 175 THR A N 1
ATOM 1451 C CA . THR A 1 175 ? 23.779 33.133 96.904 1.00 18.66 175 THR A CA 1
ATOM 1452 C C . THR A 1 175 ? 25.229 33.320 96.470 1.00 17.96 175 THR A C 1
ATOM 1453 O O . THR A 1 175 ? 25.740 34.439 96.418 1.00 17.90 175 THR A O 1
ATOM 1457 N N . PHE A 1 176 ? 25.875 32.222 96.102 1.00 17.65 176 PHE A N 1
ATOM 1458 C CA . PHE A 1 176 ? 27.269 32.261 95.641 1.00 18.75 176 PHE A CA 1
ATOM 1459 C C . PHE A 1 176 ? 27.491 33.085 94.382 1.00 19.81 176 PHE A C 1
ATOM 1460 O O . PHE A 1 176 ? 28.641 33.445 94.052 1.00 21.19 176 PHE A O 1
ATOM 1468 N N . TYR A 1 177 ? 26.419 33.379 93.653 1.00 18.50 177 TYR A N 1
ATOM 1469 C CA . TYR A 1 177 ? 26.545 34.198 92.435 1.00 18.59 177 TYR A CA 1
ATOM 1470 C C . TYR A 1 177 ? 26.353 35.689 92.733 1.00 21.70 177 TYR A C 1
ATOM 1471 O O . TYR A 1 177 ? 26.330 36.503 91.809 1.00 21.38 177 TYR A O 1
ATOM 1480 N N . GLY A 1 178 ? 26.202 36.030 94.014 1.00 21.31 178 GLY A N 1
ATOM 1481 C CA . GLY A 1 178 ? 26.112 37.431 94.455 1.00 21.35 178 GLY A CA 1
ATOM 1482 C C . GLY A 1 178 ? 24.756 37.861 94.958 1.00 22.44 178 GLY A C 1
ATOM 1483 O O . GLY A 1 178 ? 23.766 37.117 94.891 1.00 22.46 178 GLY A O 1
ATOM 1484 N N . HIS A 1 179 ? 24.678 39.091 95.457 1.00 23.78 179 HIS A N 1
ATOM 1485 C CA . HIS A 1 179 ? 23.373 39.660 95.809 1.00 24.71 179 HIS A CA 1
ATOM 1486 C C . HIS A 1 179 ? 22.467 39.836 94.579 1.00 21.96 179 HIS A C 1
ATOM 1487 O O . HIS A 1 179 ? 21.246 39.632 94.638 1.00 22.15 179 HIS A O 1
ATOM 1494 N N . THR A 1 180 ? 23.062 40.324 93.498 1.00 21.49 180 THR A N 1
ATOM 1495 C CA . THR A 1 180 ? 22.431 40.338 92.175 1.00 20.97 180 THR A CA 1
ATOM 1496 C C . THR A 1 180 ? 23.495 39.794 91.247 1.00 20.71 180 THR A C 1
ATOM 1497 O O . THR A 1 180 ? 24.635 39.651 91.653 1.00 21.09 180 THR A O 1
ATOM 1501 N N . TRP A 1 181 ? 23.136 39.504 90.001 1.00 21.48 181 TRP A N 1
ATOM 1502 C CA . TRP A 1 181 ? 24.073 38.882 89.089 1.00 20.51 181 TRP A CA 1
ATOM 1503 C C . TRP A 1 181 ? 23.748 39.266 87.656 1.00 21.65 181 TRP A C 1
ATOM 1504 O O . TRP A 1 181 ? 22.605 39.657 87.348 1.00 21.15 181 TRP A O 1
ATOM 1515 N N . GLN A 1 182 ? 24.761 39.181 86.801 1.00 20.20 182 GLN A N 1
ATOM 1516 C CA . GLN A 1 182 ? 24.666 39.718 85.440 1.00 21.10 182 GLN A CA 1
ATOM 1517 C C . GLN A 1 182 ? 24.640 38.559 84.434 1.00 20.35 182 GLN A C 1
ATOM 1518 O O . GLN A 1 182 ? 25.617 37.823 84.300 1.00 21.27 182 GLN A O 1
ATOM 1524 N N . VAL A 1 183 ? 23.507 38.406 83.764 1.00 20.49 183 VAL A N 1
ATOM 1525 C CA . VAL A 1 183 ? 23.348 37.398 82.727 1.00 18.77 183 VAL A CA 1
ATOM 1526 C C . VAL A 1 183 ? 23.851 38.012 81.426 1.00 19.35 183 VAL A C 1
ATOM 1527 O O . VAL A 1 183 ? 23.189 38.834 80.824 1.00 19.35 183 VAL A O 1
ATOM 1531 N N . GLN A 1 184 ? 25.037 37.581 81.016 1.00 19.91 184 GLN A N 1
ATOM 1532 C CA . GLN A 1 184 ? 25.656 38.020 79.782 1.00 21.68 184 GLN A CA 1
ATOM 1533 C C . GLN A 1 184 ? 26.720 36.995 79.424 1.00 22.08 184 GLN A C 1
ATOM 1534 O O . GLN A 1 184 ? 27.075 36.158 80.248 1.00 20.28 184 GLN A O 1
ATOM 1540 N N . ASP A 1 185 ? 27.206 37.046 78.189 1.00 21.98 185 ASP A N 1
ATOM 1541 C CA . ASP A 1 185 ? 28.192 36.100 77.700 1.00 22.62 185 ASP A CA 1
ATOM 1542 C C . ASP A 1 185 ? 29.516 36.451 78.349 1.00 23.20 185 ASP A C 1
ATOM 1543 O O . ASP A 1 185 ? 29.950 37.597 78.318 1.00 24.38 185 ASP A O 1
ATOM 1548 N N . LYS A 1 186 ? 30.140 35.474 78.981 1.00 22.13 186 LYS A N 1
ATOM 1549 C CA . LYS A 1 186 ? 31.392 35.706 79.689 1.00 21.44 186 LYS A CA 1
ATOM 1550 C C . LYS A 1 186 ? 32.474 34.739 79.259 1.00 23.06 186 LYS A C 1
ATOM 1551 O O . LYS A 1 186 ? 32.241 33.535 79.106 1.00 21.91 186 LYS A O 1
ATOM 1557 N N . ILE A 1 187 ? 33.683 35.267 79.112 1.00 24.98 187 ILE A N 1
ATOM 1558 C CA . ILE A 1 187 ? 34.862 34.442 78.903 1.00 27.21 187 ILE A CA 1
ATOM 1559 C C . ILE A 1 187 ? 35.069 33.537 80.121 1.00 25.54 187 ILE A C 1
ATOM 1560 O O . ILE A 1 187 ? 34.915 33.972 81.254 1.00 24.32 187 ILE A O 1
ATOM 1565 N N . ASP A 1 188 ? 35.358 32.260 79.861 1.00 25.27 188 ASP A N 1
ATOM 1566 C CA . ASP A 1 188 ? 35.522 31.256 80.908 1.00 25.82 188 ASP A CA 1
ATOM 1567 C C . ASP A 1 188 ? 34.297 31.214 81.817 1.00 23.49 188 ASP A C 1
ATOM 1568 O O . ASP A 1 188 ? 34.424 31.186 83.040 1.00 21.96 188 ASP A O 1
ATOM 1573 N N . ALA A 1 189 ? 33.116 31.192 81.200 1.00 22.51 189 ALA A N 1
ATOM 1574 C CA . ALA A 1 189 ? 31.851 31.230 81.939 1.00 21.25 189 ALA A CA 1
ATOM 1575 C C . ALA A 1 189 ? 31.805 30.165 83.032 1.00 20.84 189 ALA A C 1
ATOM 1576 O O . ALA A 1 189 ? 32.090 28.999 82.769 1.00 19.99 189 ALA A O 1
ATOM 1578 N N . ASN A 1 190 ? 31.386 30.551 84.237 1.00 19.77 190 ASN A N 1
ATOM 1579 C CA . ASN A 1 190 ? 31.278 29.588 85.334 1.00 20.15 190 ASN A CA 1
ATOM 1580 C C . ASN A 1 190 ? 29.898 28.935 85.403 1.00 19.38 190 ASN A C 1
ATOM 1581 O O . ASN A 1 190 ? 29.606 28.129 86.307 1.00 19.28 190 ASN A O 1
ATOM 1586 N N . ASN A 1 191 ? 29.049 29.251 84.417 1.00 18.61 191 ASN A N 1
ATOM 1587 C CA . ASN A 1 191 ? 27.685 28.763 84.376 1.00 17.72 191 ASN A CA 1
ATOM 1588 C C . ASN A 1 191 ? 27.179 28.853 82.943 1.00 17.42 191 ASN A C 1
ATOM 1589 O O . ASN A 1 191 ? 27.494 29.813 82.255 1.00 18.34 191 ASN A O 1
ATOM 1594 N N . VAL A 1 192 ? 26.371 27.892 82.493 1.00 15.87 192 VAL A N 1
ATOM 1595 C CA A VAL A 1 192 ? 25.862 27.874 81.119 0.50 17.07 192 VAL A CA 1
ATOM 1596 C CA B VAL A 1 192 ? 25.895 27.910 81.103 0.50 16.81 192 VAL A CA 1
ATOM 1597 C C . VAL A 1 192 ? 24.990 29.101 80.836 1.00 16.95 192 VAL A C 1
ATOM 1598 O O . VAL A 1 192 ? 24.852 29.531 79.689 1.00 18.59 192 VAL A O 1
ATOM 1605 N N . ALA A 1 193 ? 24.388 29.650 81.887 1.00 17.88 193 ALA A N 1
ATOM 1606 C CA . ALA A 1 193 ? 23.615 30.889 81.744 1.00 18.65 193 ALA A CA 1
ATOM 1607 C C . ALA A 1 193 ? 24.443 32.055 81.172 1.00 19.54 193 ALA A C 1
ATOM 1608 O O . ALA A 1 193 ? 23.943 32.912 80.422 1.00 19.97 193 ALA A O 1
ATOM 1610 N N . TYR A 1 194 ? 25.725 32.070 81.508 1.00 20.34 194 TYR A N 1
ATOM 1611 C CA . TYR A 1 194 ? 26.610 33.158 81.130 1.00 19.91 194 TYR A CA 1
ATOM 1612 C C . TYR A 1 194 ? 27.329 32.866 79.786 1.00 21.15 194 TYR A C 1
ATOM 1613 O O . TYR A 1 194 ? 28.510 33.143 79.619 1.00 19.92 194 TYR A O 1
ATOM 1622 N N . THR A 1 195 ? 26.583 32.292 78.848 1.00 20.31 195 THR A N 1
ATOM 1623 C CA . THR A 1 195 ? 27.007 32.043 77.454 1.00 20.62 195 THR A CA 1
ATOM 1624 C C . THR A 1 195 ? 25.866 32.514 76.540 1.00 20.77 195 THR A C 1
ATOM 1625 O O . THR A 1 195 ? 24.831 32.951 77.042 1.00 20.27 195 THR A O 1
ATOM 1629 N N . THR A 1 196 ? 26.017 32.386 75.217 1.00 21.01 196 THR A N 1
ATOM 1630 C CA . THR A 1 196 ? 24.939 32.719 74.274 1.00 21.66 196 THR A CA 1
ATOM 1631 C C . THR A 1 196 ? 24.073 31.500 73.902 1.00 20.88 196 THR A C 1
ATOM 1632 O O . THR A 1 196 ? 23.214 31.561 73.034 1.00 19.99 196 THR A O 1
ATOM 1636 N N . GLY A 1 197 ? 24.296 30.392 74.588 1.00 20.49 197 GLY A N 1
ATOM 1637 C CA . GLY A 1 197 ? 23.608 29.172 74.249 1.00 21.42 197 GLY A CA 1
ATOM 1638 C C . GLY A 1 197 ? 22.146 29.203 74.641 1.00 20.62 197 GLY A C 1
ATOM 1639 O O . GLY A 1 197 ? 21.737 30.017 75.472 1.00 21.32 197 GLY A O 1
ATOM 1640 N N . LYS A 1 198 ? 21.380 28.292 74.054 1.00 20.82 198 LYS A N 1
ATOM 1641 C CA . LYS A 1 198 ? 19.989 28.050 74.426 1.00 20.86 198 LYS A CA 1
ATOM 1642 C C . LYS A 1 198 ? 19.922 27.495 75.839 1.00 21.25 198 LYS A C 1
ATOM 1643 O O . LYS A 1 198 ? 20.705 26.628 76.187 1.00 22.02 198 LYS A O 1
ATOM 1649 N N . LEU A 1 199 ? 18.976 27.977 76.645 1.00 20.30 199 LEU A N 1
ATOM 1650 C CA . LEU A 1 199 ? 18.659 27.333 77.906 1.00 19.53 199 LEU A CA 1
ATOM 1651 C C . LEU A 1 199 ? 17.317 26.680 77.747 1.00 18.40 199 LEU A C 1
ATOM 1652 O O . LEU A 1 199 ? 16.317 27.357 77.488 1.00 19.00 199 LEU A O 1
ATOM 1657 N N . SER A 1 200 ? 17.268 25.353 77.848 1.00 17.34 200 SER A N 1
ATOM 1658 C CA A SER A 1 200 ? 16.021 24.642 77.851 0.50 17.17 200 SER A CA 1
ATOM 1659 C CA B SER A 1 200 ? 15.998 24.665 77.833 0.50 18.32 200 SER A CA 1
ATOM 1660 C C . SER A 1 200 ? 15.339 24.919 79.183 1.00 17.60 200 SER A C 1
ATOM 1661 O O . SER A 1 200 ? 15.942 25.511 80.069 1.00 16.23 200 SER A O 1
ATOM 1666 N N . PHE A 1 201 ? 14.098 24.474 79.321 1.00 16.91 201 PHE A N 1
ATOM 1667 C CA . PHE A 1 201 ? 13.335 24.701 80.546 1.00 16.28 201 PHE A CA 1
ATOM 1668 C C . PHE A 1 201 ? 14.092 24.190 81.766 1.00 17.37 201 PHE A C 1
ATOM 1669 O O . PHE A 1 201 ? 14.556 23.039 81.806 1.00 16.67 201 PHE A O 1
ATOM 1677 N N . HIS A 1 202 ? 14.197 25.048 82.769 1.00 16.59 202 HIS A N 1
ATOM 1678 C CA . HIS A 1 202 ? 14.784 24.692 84.035 1.00 16.32 202 HIS A CA 1
ATOM 1679 C C . HIS A 1 202 ? 14.208 25.566 85.143 1.00 17.35 202 HIS A C 1
ATOM 1680 O O . HIS A 1 202 ? 13.629 26.617 84.862 1.00 19.93 202 HIS A O 1
ATOM 1687 N N . THR A 1 203 ? 14.419 25.118 86.381 1.00 16.64 203 THR A N 1
ATOM 1688 C CA . THR A 1 203 ? 14.307 25.948 87.578 1.00 17.14 203 THR A CA 1
ATOM 1689 C C . THR A 1 203 ? 15.721 26.366 87.944 1.00 17.12 203 THR A C 1
ATOM 1690 O O . THR A 1 203 ? 16.657 25.644 87.602 1.00 16.01 203 THR A O 1
ATOM 1694 N N . ASP A 1 204 ? 15.884 27.507 88.604 1.00 17.37 204 ASP A N 1
ATOM 1695 C CA . ASP A 1 204 ? 17.192 27.949 89.033 1.00 17.05 204 ASP A CA 1
ATOM 1696 C C . ASP A 1 204 ? 17.582 27.324 90.362 1.00 15.70 204 ASP A C 1
ATOM 1697 O O . ASP A 1 204 ? 16.779 27.214 91.301 1.00 15.42 204 ASP A O 1
ATOM 1702 N N . TYR A 1 205 ? 18.846 26.942 90.433 1.00 16.13 205 TYR A N 1
ATOM 1703 C CA . TYR A 1 205 ? 19.515 26.601 91.668 1.00 15.41 205 TYR A CA 1
ATOM 1704 C C . TYR A 1 205 ? 19.028 25.358 92.412 1.00 16.52 205 TYR A C 1
ATOM 1705 O O . TYR A 1 205 ? 19.049 25.339 93.642 1.00 17.24 205 TYR A O 1
ATOM 1714 N N . PRO A 1 206 ? 18.670 24.279 91.680 1.00 15.65 206 PRO A N 1
ATOM 1715 C CA . PRO A 1 206 ? 18.411 23.033 92.382 1.00 16.46 206 PRO A CA 1
ATOM 1716 C C . PRO A 1 206 ? 19.648 22.472 93.087 1.00 15.87 206 PRO A C 1
ATOM 1717 O O . PRO A 1 206 ? 19.528 21.579 93.899 1.00 16.78 206 PRO A O 1
ATOM 1721 N N . ALA A 1 207 ? 20.833 22.997 92.781 1.00 16.55 207 ALA A N 1
ATOM 1722 C CA . ALA A 1 207 ? 22.046 22.610 93.529 1.00 17.15 207 ALA A CA 1
ATOM 1723 C C . ALA A 1 207 ? 21.998 23.032 95.004 1.00 17.10 207 ALA A C 1
ATOM 1724 O O . ALA A 1 207 ? 22.793 22.548 95.820 1.00 18.40 207 ALA A O 1
ATOM 1726 N N . LEU A 1 208 ? 21.068 23.929 95.362 1.00 17.07 208 LEU A N 1
ATOM 1727 C CA . LEU A 1 208 ? 20.779 24.233 96.773 1.00 17.37 208 LEU A CA 1
ATOM 1728 C C . LEU A 1 208 ? 19.648 23.374 97.288 1.00 18.31 208 LEU A C 1
ATOM 1729 O O . LEU A 1 208 ? 18.694 23.114 96.546 1.00 18.29 208 LEU A O 1
ATOM 1734 N N . HIS A 1 209 ? 19.732 22.932 98.551 1.00 19.20 209 HIS A N 1
ATOM 1735 C CA . HIS A 1 209 ? 18.594 22.198 99.139 1.00 19.97 209 HIS A CA 1
ATOM 1736 C C . HIS A 1 209 ? 17.325 23.055 99.299 1.00 19.52 209 HIS A C 1
ATOM 1737 O O . HIS A 1 209 ? 16.218 22.514 99.292 1.00 18.33 209 HIS A O 1
ATOM 1744 N N . HIS A 1 210 ? 17.506 24.365 99.381 1.00 19.10 210 HIS A N 1
ATOM 1745 C CA . HIS A 1 210 ? 16.407 25.322 99.445 1.00 21.41 210 HIS A CA 1
ATOM 1746 C C . HIS A 1 210 ? 16.514 26.290 98.252 1.00 18.37 210 HIS A C 1
ATOM 1747 O O . HIS A 1 210 ? 17.047 27.385 98.347 1.00 18.41 210 HIS A O 1
ATOM 1754 N N . PRO A 1 211 ? 16.042 25.844 97.075 1.00 18.19 211 PRO A N 1
ATOM 1755 C CA . PRO A 1 211 ? 16.176 26.733 95.918 1.00 17.72 211 PRO A CA 1
ATOM 1756 C C . PRO A 1 211 ? 15.427 28.052 96.110 1.00 18.06 211 PRO A C 1
ATOM 1757 O O . PRO A 1 211 ? 14.386 28.069 96.794 1.00 16.92 211 PRO A O 1
ATOM 1761 N N . PRO A 1 212 ? 15.937 29.134 95.501 1.00 18.03 212 PRO A N 1
ATOM 1762 C CA . PRO A 1 212 ? 15.215 30.402 95.526 1.00 19.16 212 PRO A CA 1
ATOM 1763 C C . PRO A 1 212 ? 13.740 30.247 95.176 1.00 17.91 212 PRO A C 1
ATOM 1764 O O . PRO A 1 212 ? 13.395 29.569 94.199 1.00 17.16 212 PRO A O 1
ATOM 1768 N N . GLY A 1 213 ? 12.876 30.884 95.970 1.00 16.87 213 GLY A N 1
ATOM 1769 C CA . GLY A 1 213 ? 11.423 30.837 95.704 1.00 16.53 213 GLY A CA 1
ATOM 1770 C C . GLY A 1 213 ? 10.938 31.723 94.561 1.00 16.81 213 GLY A C 1
ATOM 1771 O O . GLY A 1 213 ? 10.050 31.348 93.767 1.00 17.58 213 GLY A O 1
ATOM 1772 N N . VAL A 1 214 ? 11.500 32.924 94.511 1.00 17.53 214 VAL A N 1
ATOM 1773 C CA . VAL A 1 214 ? 11.094 33.949 93.561 1.00 18.17 214 VAL A CA 1
ATOM 1774 C C . VAL A 1 214 ? 12.348 34.451 92.873 1.00 18.97 214 VAL A C 1
ATOM 1775 O O . VAL A 1 214 ? 13.397 34.671 93.524 1.00 19.27 214 VAL A O 1
ATOM 1779 N N . GLN A 1 215 ? 12.251 34.572 91.561 1.00 18.06 215 GLN A N 1
ATOM 1780 C CA . GLN A 1 215 ? 13.328 35.091 90.749 1.00 19.44 215 GLN A CA 1
ATOM 1781 C C . GLN A 1 215 ? 12.912 36.419 90.089 1.00 19.06 215 GLN A C 1
ATOM 1782 O O . GLN A 1 215 ? 11.793 36.593 89.648 1.00 20.27 215 GLN A O 1
ATOM 178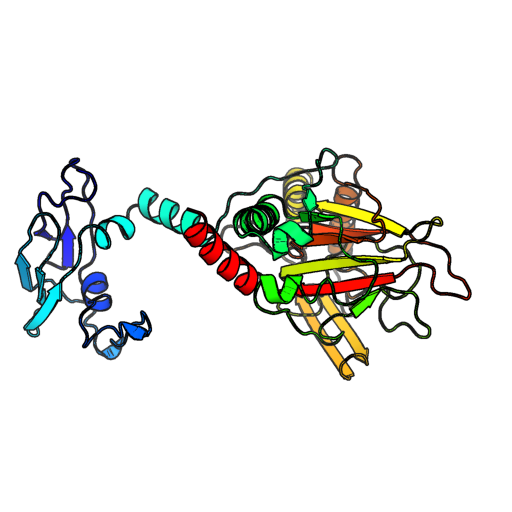8 N N . LEU A 1 216 ? 13.843 37.336 90.023 1.00 20.07 216 LEU A N 1
ATOM 1789 C CA . LEU A 1 216 ? 13.688 38.620 89.344 1.00 21.56 216 LEU A CA 1
ATOM 1790 C C . LEU A 1 216 ? 14.702 38.713 88.215 1.00 20.62 216 LEU A C 1
ATOM 1791 O O . LEU A 1 216 ? 15.895 38.459 88.428 1.00 19.90 216 LEU A O 1
ATOM 1796 N N . LEU A 1 217 ? 14.253 39.062 87.010 1.00 20.92 217 LEU A N 1
ATOM 1797 C CA . LEU A 1 217 ? 15.135 39.261 85.862 1.00 20.44 217 LEU A CA 1
ATOM 1798 C C . LEU A 1 217 ? 14.768 40.561 85.162 1.00 21.41 217 LEU A C 1
ATOM 1799 O O . LEU A 1 217 ? 13.655 40.715 84.686 1.00 19.65 217 LEU A O 1
ATOM 1804 N N . HIS A 1 218 ? 15.739 41.453 85.069 1.00 20.06 218 HIS A N 1
ATOM 1805 C CA . HIS A 1 218 ? 15.576 42.798 84.522 1.00 21.43 218 HIS A CA 1
ATOM 1806 C C . HIS A 1 218 ? 16.363 42.881 83.228 1.00 21.84 218 HIS A C 1
ATOM 1807 O O . HIS A 1 218 ? 17.579 42.663 83.214 1.00 19.85 218 HIS A O 1
ATOM 1814 N N . CYS A 1 219 ? 15.684 43.194 82.135 1.00 21.66 219 CYS A N 1
ATOM 1815 C CA . CYS A 1 219 ? 16.374 43.378 80.854 1.00 21.42 219 CYS A CA 1
ATOM 1816 C C . CYS A 1 219 ? 17.021 44.769 80.753 1.00 21.00 219 CYS A C 1
ATOM 1817 O O . CYS A 1 219 ? 16.329 45.776 80.781 1.00 20.88 219 CYS A O 1
ATOM 1820 N N . ILE A 1 220 ? 18.342 44.776 80.648 1.00 20.69 220 ILE A N 1
ATOM 1821 C CA . ILE A 1 220 ? 19.166 45.993 80.486 1.00 21.93 220 ILE A CA 1
ATOM 1822 C C . ILE A 1 220 ? 19.487 46.196 79.007 1.00 23.24 220 ILE A C 1
ATOM 1823 O O . ILE A 1 220 ? 19.300 47.293 78.480 1.00 25.11 220 ILE A O 1
ATOM 1828 N N . LYS A 1 221 ? 19.963 45.131 78.351 1.00 21.77 221 LYS A N 1
ATOM 1829 C CA . LYS A 1 221 ? 20.219 45.126 76.906 1.00 23.64 221 LYS A CA 1
ATOM 1830 C C . LYS A 1 221 ? 19.640 43.843 76.336 1.00 22.42 221 LYS A C 1
ATOM 1831 O O . LYS A 1 221 ? 19.755 42.772 76.962 1.00 19.99 221 LYS A O 1
ATOM 1837 N N . GLN A 1 222 ? 19.029 43.949 75.156 1.00 22.33 222 GLN A N 1
ATOM 1838 C CA . GLN A 1 222 ? 18.486 42.802 74.440 1.00 21.63 222 GLN A CA 1
ATOM 1839 C C . GLN A 1 222 ? 19.047 42.782 73.018 1.00 22.89 222 GLN A C 1
ATOM 1840 O O . GLN A 1 222 ? 19.347 43.823 72.474 1.00 22.26 222 GLN A O 1
ATOM 1846 N N . THR A 1 223 ? 19.203 41.581 72.455 1.00 22.13 223 THR A N 1
ATOM 1847 C CA . THR A 1 223 ? 19.739 41.393 71.110 1.00 22.22 223 THR A CA 1
ATOM 1848 C C . THR A 1 223 ? 18.610 41.031 70.150 1.00 21.93 223 THR A C 1
ATOM 1849 O O . THR A 1 223 ? 17.619 40.414 70.546 1.00 22.37 223 THR A O 1
ATOM 1853 N N . VAL A 1 224 ? 18.790 41.377 68.872 1.00 22.83 224 VAL A N 1
ATOM 1854 C CA . VAL A 1 224 ? 17.812 41.011 67.832 1.00 22.81 224 VAL A CA 1
ATOM 1855 C C . VAL A 1 224 ? 18.064 39.601 67.274 1.00 22.41 224 VAL A C 1
ATOM 1856 O O . VAL A 1 224 ? 17.213 39.047 66.541 1.00 22.44 224 VAL A O 1
ATOM 1860 N N . THR A 1 225 ? 19.194 39.004 67.637 1.00 22.52 225 THR A N 1
ATOM 1861 C CA . THR A 1 225 ? 19.626 37.754 67.021 1.00 23.49 225 THR A CA 1
ATOM 1862 C C . THR A 1 225 ? 19.060 36.502 67.661 1.00 23.53 225 THR A C 1
ATOM 1863 O O . THR A 1 225 ? 19.317 35.383 67.193 1.00 23.67 225 THR A O 1
ATOM 1867 N N . GLY A 1 226 ? 18.299 36.693 68.742 1.00 23.83 226 GLY A N 1
ATOM 1868 C CA . GLY A 1 226 ? 17.668 35.591 69.452 1.00 22.61 226 GLY A CA 1
ATOM 1869 C C . GLY A 1 226 ? 17.361 36.075 70.873 1.00 21.42 226 GLY A C 1
ATOM 1870 O O . GLY A 1 226 ? 17.072 37.237 71.099 1.00 21.11 226 GLY A O 1
ATOM 1871 N N . GLY A 1 227 ? 17.457 35.167 71.835 1.00 21.38 227 GLY A N 1
ATOM 1872 C CA . GLY A 1 227 ? 17.308 35.539 73.228 1.00 20.19 227 GLY A CA 1
ATOM 1873 C C . GLY A 1 227 ? 15.897 35.695 73.716 1.00 19.41 227 GLY A C 1
ATOM 1874 O O . GLY A 1 227 ? 15.678 36.284 74.771 1.00 18.74 227 GLY A O 1
ATOM 1875 N N . ASP A 1 228 ? 14.944 35.143 72.970 1.00 20.34 228 ASP A N 1
ATOM 1876 C CA . ASP A 1 228 ? 13.535 35.124 73.421 1.00 20.75 228 ASP A CA 1
ATOM 1877 C C . ASP A 1 228 ? 13.402 34.318 74.709 1.00 21.12 228 ASP A C 1
ATOM 1878 O O . ASP A 1 228 ? 14.147 33.354 74.918 1.00 20.77 228 ASP A O 1
ATOM 1883 N N . SER A 1 229 ? 12.430 34.686 75.545 1.00 19.55 229 SER A N 1
ATOM 1884 C CA . SER A 1 229 ? 12.139 33.963 76.767 1.00 20.27 229 SER A CA 1
ATOM 1885 C C . SER A 1 229 ? 11.002 32.957 76.548 1.00 21.53 229 SER A C 1
ATOM 1886 O O . SER A 1 229 ? 10.135 33.145 75.697 1.00 21.49 229 SER A O 1
ATOM 1889 N N . GLU A 1 230 ? 11.033 31.879 77.315 1.00 20.91 230 GLU A N 1
ATOM 1890 C CA . GLU A 1 230 ? 9.974 30.891 77.319 1.00 21.80 230 GLU A CA 1
ATOM 1891 C C . GLU A 1 230 ? 9.724 30.483 78.773 1.00 21.39 230 GLU A C 1
ATOM 1892 O O . GLU A 1 230 ? 10.667 30.437 79.589 1.00 20.20 230 GLU A O 1
ATOM 1898 N N . ILE A 1 231 ? 8.452 30.217 79.077 1.00 19.61 231 ILE A N 1
ATOM 1899 C CA . ILE A 1 231 ? 8.020 29.803 80.399 1.00 18.50 231 ILE A CA 1
ATOM 1900 C C . ILE A 1 231 ? 6.951 28.744 80.255 1.00 17.96 231 ILE A C 1
ATOM 1901 O O . ILE A 1 231 ? 6.279 28.658 79.227 1.00 19.07 231 ILE A O 1
ATOM 1906 N N . VAL A 1 232 ? 6.830 27.939 81.294 1.00 17.59 232 VAL A N 1
ATOM 1907 C CA . VAL A 1 232 ? 5.813 26.921 81.402 1.00 17.61 232 VAL A CA 1
ATOM 1908 C C . VAL A 1 232 ? 5.384 26.820 82.875 1.00 17.27 232 VAL A C 1
ATOM 1909 O O . VAL A 1 232 ? 6.168 27.118 83.780 1.00 16.99 232 VAL A O 1
ATOM 1913 N N . ASP A 1 233 ? 4.129 26.418 83.090 1.00 16.37 233 ASP A N 1
ATOM 1914 C CA . ASP A 1 233 ? 3.559 26.247 84.415 1.00 17.03 233 ASP A CA 1
ATOM 1915 C C . ASP A 1 233 ? 3.837 24.820 84.835 1.00 17.45 233 ASP A C 1
ATOM 1916 O O . ASP A 1 233 ? 3.139 23.884 84.436 1.00 18.11 233 ASP A O 1
ATOM 1921 N N . GLY A 1 234 ? 4.878 24.656 85.635 1.00 17.79 234 GLY A N 1
ATOM 1922 C CA . GLY A 1 234 ? 5.265 23.315 86.049 1.00 17.97 234 GLY A CA 1
ATOM 1923 C C . GLY A 1 234 ? 4.174 22.535 86.744 1.00 18.33 234 GLY A C 1
ATOM 1924 O O . GLY A 1 234 ? 4.126 21.303 86.633 1.00 18.85 234 GLY A O 1
ATOM 1925 N N . PHE A 1 235 ? 3.314 23.223 87.502 1.00 18.50 235 PHE A N 1
ATOM 1926 C CA . PHE A 1 235 ? 2.269 22.513 88.241 1.00 18.96 235 PHE A CA 1
ATOM 1927 C C . PHE A 1 235 ? 1.251 21.981 87.252 1.00 18.02 235 PHE A C 1
ATOM 1928 O O . PHE A 1 235 ? 0.789 20.845 87.383 1.00 20.07 235 PHE A O 1
ATOM 1936 N N . ASN A 1 236 ? 0.943 22.779 86.236 1.00 17.19 236 ASN A N 1
ATOM 1937 C CA . ASN A 1 236 ? 0.057 22.339 85.145 1.00 18.37 236 ASN A CA 1
ATOM 1938 C C . ASN A 1 236 ? 0.636 21.159 84.372 1.00 17.58 236 ASN A C 1
ATOM 1939 O O . ASN A 1 236 ? -0.058 20.172 84.084 1.00 18.83 236 ASN A O 1
ATOM 1944 N N . VAL A 1 237 ? 1.933 21.219 84.077 1.00 19.08 237 VAL A N 1
ATOM 1945 C CA . VAL A 1 237 ? 2.587 20.133 83.362 1.00 18.84 237 VAL A CA 1
ATOM 1946 C C . VAL A 1 237 ? 2.607 18.838 84.185 1.00 18.94 237 VAL A C 1
ATOM 1947 O O . VAL A 1 237 ? 2.388 17.739 83.651 1.00 19.51 237 VAL A O 1
ATOM 1951 N N . CYS A 1 238 ? 2.859 18.953 85.489 1.00 19.95 238 CYS A N 1
ATOM 1952 C CA . CYS A 1 238 ? 2.897 17.771 86.351 1.00 22.03 238 CYS A CA 1
ATOM 1953 C C . CYS A 1 238 ? 1.529 17.112 86.399 1.00 22.28 238 CYS A C 1
ATOM 1954 O O . CYS A 1 238 ? 1.438 15.893 86.395 1.00 23.64 238 CYS A O 1
ATOM 1957 N N . GLN A 1 239 ? 0.472 17.920 86.432 1.00 23.65 239 GLN A N 1
ATOM 1958 C CA . GLN A 1 239 ? -0.905 17.400 86.374 1.00 24.23 239 GLN A CA 1
ATOM 1959 C C . GLN A 1 239 ? -1.148 16.574 85.073 1.00 24.84 239 GLN A C 1
ATOM 1960 O O . GLN A 1 239 ? -1.693 15.443 85.106 1.00 25.76 239 GLN A O 1
ATOM 1966 N N . LYS A 1 240 ? -0.714 17.124 83.939 1.00 23.34 240 LYS A N 1
ATOM 1967 C CA . LYS A 1 240 ? -0.867 16.470 82.653 1.00 24.98 240 LYS A CA 1
ATOM 1968 C C . LYS A 1 240 ? -0.043 15.169 82.639 1.00 24.75 240 LYS A C 1
ATOM 1969 O O . LYS A 1 240 ? -0.481 14.130 82.129 1.00 24.95 240 LYS A O 1
ATOM 1975 N N . LEU A 1 241 ? 1.142 15.203 83.240 1.00 24.13 241 LEU A N 1
ATOM 1976 C CA . LEU A 1 241 ? 2.010 14.022 83.228 1.00 20.43 241 LEU A CA 1
ATOM 1977 C C . LEU A 1 241 ? 1.407 12.876 84.041 1.00 22.27 241 LEU A C 1
ATOM 1978 O O . LEU A 1 241 ? 1.438 11.734 83.605 1.00 22.26 241 LEU A O 1
ATOM 1983 N N . LYS A 1 242 ? 0.879 13.189 85.223 1.00 22.97 242 LYS A N 1
ATOM 1984 C CA . LYS A 1 242 ? 0.254 12.184 86.067 1.00 24.94 242 LYS A CA 1
ATOM 1985 C C . LYS A 1 242 ? -0.904 11.529 85.323 1.00 27.24 242 LYS A C 1
ATOM 1986 O O . LYS A 1 242 ? -1.086 10.325 85.414 1.00 27.39 242 LYS A O 1
ATOM 1992 N N . LYS A 1 243 ? -1.678 12.337 84.601 1.00 28.35 243 LYS A N 1
ATOM 1993 C CA . LYS A 1 243 ? -2.817 11.826 83.827 1.00 31.25 243 LYS A CA 1
ATOM 1994 C C . LYS A 1 243 ? -2.365 10.989 82.641 1.00 32.98 243 LYS A C 1
ATOM 1995 O O . LYS A 1 243 ? -2.874 9.875 82.429 1.00 34.85 243 LYS A O 1
ATOM 2001 N N . ASN A 1 244 ? -1.428 11.522 81.864 1.00 30.56 244 ASN A N 1
ATOM 2002 C CA . ASN A 1 244 ? -0.969 10.873 80.635 1.00 33.04 244 ASN A CA 1
ATOM 2003 C C . ASN A 1 244 ? -0.034 9.705 80.866 1.00 32.65 244 ASN A C 1
ATOM 2004 O O . ASN A 1 244 ? -0.020 8.767 80.067 1.00 32.51 244 ASN A O 1
ATOM 2009 N N . ASN A 1 245 ? 0.820 9.797 81.890 1.00 30.95 245 ASN A N 1
ATOM 2010 C CA . ASN A 1 245 ? 1.835 8.768 82.120 1.00 31.76 245 ASN A CA 1
ATOM 2011 C C . ASN A 1 245 ? 2.157 8.655 83.600 1.00 28.81 245 ASN A C 1
ATOM 2012 O O . ASN A 1 245 ? 3.131 9.248 84.086 1.00 26.42 245 ASN A O 1
ATOM 2017 N N . PRO A 1 246 ? 1.313 7.928 84.328 1.00 28.83 246 PRO A N 1
ATOM 2018 C CA . PRO A 1 246 ? 1.465 7.813 85.761 1.00 28.01 246 PRO A CA 1
ATOM 2019 C C . PRO A 1 246 ? 2.778 7.156 86.163 1.00 27.51 246 PRO A C 1
ATOM 2020 O O . PRO A 1 246 ? 3.312 7.507 87.205 1.00 23.26 246 PRO A O 1
ATOM 2024 N N . GLN A 1 247 ? 3.318 6.240 85.350 1.00 28.07 247 GLN A N 1
ATOM 2025 C CA . GLN A 1 247 ? 4.600 5.621 85.728 1.00 29.01 247 GLN A CA 1
ATOM 2026 C C . GLN A 1 247 ? 5.727 6.642 85.682 1.00 25.24 247 GLN A C 1
ATOM 2027 O O . GLN A 1 247 ? 6.560 6.676 86.570 1.00 24.62 247 GLN A O 1
ATOM 2033 N N . ALA A 1 248 ? 5.759 7.444 84.635 1.00 24.35 248 ALA A N 1
ATOM 2034 C CA . ALA A 1 248 ? 6.741 8.540 84.532 1.00 22.37 248 ALA A CA 1
ATOM 2035 C C . ALA A 1 248 ? 6.640 9.505 85.715 1.00 22.49 248 ALA A C 1
ATOM 2036 O O . ALA A 1 248 ? 7.643 9.881 86.349 1.00 20.10 248 ALA A O 1
ATOM 2038 N N . PHE A 1 249 ? 5.409 9.877 86.050 1.00 22.37 249 PHE A N 1
ATOM 2039 C CA . PHE A 1 249 ? 5.164 10.708 87.235 1.00 21.34 249 PHE A CA 1
ATOM 2040 C C . PHE A 1 249 ? 5.657 10.079 88.530 1.00 20.57 249 PHE A C 1
ATOM 2041 O O . PHE A 1 249 ? 6.294 10.735 89.348 1.00 20.07 249 PHE A O 1
ATOM 2049 N N . GLN A 1 250 ? 5.333 8.802 88.733 1.00 20.65 250 GLN A N 1
ATOM 2050 C CA . GLN A 1 250 ? 5.801 8.088 89.898 1.00 22.58 250 GLN A CA 1
ATOM 2051 C C . GLN A 1 250 ? 7.341 8.104 89.982 1.00 20.37 250 GLN A C 1
ATOM 2052 O O . GLN A 1 250 ? 7.899 8.344 91.053 1.00 19.75 250 GLN A O 1
ATOM 2058 N N . ILE A 1 251 ? 8.008 7.816 88.866 1.00 19.73 251 ILE A N 1
ATOM 2059 C CA . ILE A 1 251 ? 9.513 7.851 88.851 1.00 18.74 251 ILE A CA 1
ATOM 2060 C C . ILE A 1 251 ? 10.071 9.233 89.192 1.00 18.04 251 ILE A C 1
ATOM 2061 O O . ILE A 1 251 ? 10.973 9.394 90.053 1.00 17.78 251 ILE A O 1
ATOM 2066 N N . LEU A 1 252 ? 9.546 10.255 88.540 1.00 18.33 252 LEU A N 1
ATOM 2067 C CA . LEU A 1 252 ? 10.092 11.593 88.758 1.00 18.53 252 LEU A CA 1
ATOM 2068 C C . LEU A 1 252 ? 9.761 12.153 90.141 1.00 18.06 252 LEU A C 1
ATOM 2069 O O . LEU A 1 252 ? 10.540 12.930 90.678 1.00 17.42 252 LEU A O 1
ATOM 2074 N N . SER A 1 253 ? 8.637 11.745 90.720 1.00 17.34 253 SER A N 1
ATOM 2075 C CA . SER A 1 253 ? 8.305 12.157 92.071 1.00 18.02 253 SER A CA 1
ATOM 2076 C C . SER A 1 253 ? 8.870 11.259 93.195 1.00 19.30 253 SER A C 1
ATOM 2077 O O . SER A 1 253 ? 8.606 11.514 94.379 1.00 20.07 253 SER A O 1
ATOM 2080 N N . SER A 1 254 ? 9.642 10.225 92.855 1.00 20.09 254 SER A N 1
ATOM 2081 C CA . SER A 1 254 ? 10.212 9.349 93.869 1.00 20.91 254 SER A CA 1
ATOM 2082 C C . SER A 1 254 ? 11.750 9.175 93.801 1.00 21.50 254 SER A C 1
ATOM 2083 O O . SER A 1 254 ? 12.343 8.730 94.761 1.00 23.40 254 SER A O 1
ATOM 2086 N N . THR A 1 255 ? 12.369 9.607 92.719 1.00 19.63 255 THR A N 1
ATOM 2087 C CA . THR A 1 255 ? 13.788 9.366 92.494 1.00 18.22 255 THR A CA 1
ATOM 2088 C C . THR A 1 255 ? 14.624 10.564 92.890 1.00 18.19 255 THR A C 1
ATOM 2089 O O . THR A 1 255 ? 14.421 11.643 92.371 1.00 18.30 255 THR A O 1
ATOM 2093 N N . PHE A 1 256 ? 15.565 10.371 93.798 1.00 18.71 256 PHE A N 1
ATOM 2094 C CA . PHE A 1 256 ? 16.484 11.437 94.152 1.00 18.89 256 PHE A CA 1
ATOM 2095 C C . PHE A 1 256 ? 17.583 11.574 93.101 1.00 19.40 256 PHE A C 1
ATOM 2096 O O . PHE A 1 256 ? 18.319 10.620 92.831 1.00 19.44 256 PHE A O 1
ATOM 2104 N N . VAL A 1 257 ? 17.674 12.780 92.551 1.00 18.36 257 VAL A N 1
ATOM 2105 C CA . VAL A 1 257 ? 18.641 13.185 91.540 1.00 18.50 257 VAL A CA 1
ATOM 2106 C C . VAL A 1 257 ? 19.675 14.090 92.199 1.00 18.24 257 VAL A C 1
ATOM 2107 O O . VAL A 1 257 ? 19.322 15.004 92.971 1.00 17.59 257 VAL A O 1
ATOM 2111 N N . ASP A 1 258 ? 20.953 13.863 91.887 1.00 16.76 258 ASP A N 1
ATOM 2112 C CA . ASP A 1 258 ? 22.020 14.667 92.440 1.00 16.77 258 ASP A CA 1
ATOM 2113 C C . ASP A 1 258 ? 22.278 15.863 91.526 1.00 16.50 258 ASP A C 1
ATOM 2114 O O . ASP A 1 258 ? 22.308 15.726 90.297 1.00 18.03 258 ASP A O 1
ATOM 2119 N N . PHE A 1 259 ? 22.458 17.026 92.140 1.00 16.45 259 PHE A N 1
ATOM 2120 C CA . PHE A 1 259 ? 22.834 18.271 91.479 1.00 16.73 259 PHE A CA 1
ATOM 2121 C C . PHE A 1 259 ? 24.142 18.796 92.087 1.00 17.09 259 PHE A C 1
ATOM 2122 O O . PHE A 1 259 ? 24.430 18.533 93.258 1.00 17.59 259 PHE A O 1
ATOM 2130 N N . THR A 1 260 ? 24.885 19.544 91.278 1.00 17.29 260 THR A N 1
ATOM 2131 C CA . THR A 1 260 ? 26.244 19.997 91.609 1.00 18.35 260 THR A CA 1
ATOM 2132 C C . THR A 1 260 ? 26.546 21.354 91.003 1.00 17.38 260 THR A C 1
ATOM 2133 O O . THR A 1 260 ? 26.048 21.686 89.951 1.00 19.51 260 THR A O 1
ATOM 2137 N N . ASP A 1 261 ? 27.377 22.123 91.680 1.00 17.37 261 ASP A N 1
ATOM 2138 C CA . ASP A 1 261 ? 27.874 23.385 91.149 1.00 18.11 261 ASP A CA 1
ATOM 2139 C C . ASP A 1 261 ? 29.212 23.656 91.823 1.00 18.23 261 ASP A C 1
ATOM 2140 O O . ASP A 1 261 ? 29.289 23.736 93.049 1.00 18.62 261 ASP A O 1
ATOM 2145 N N . ILE A 1 262 ? 30.272 23.752 91.024 1.00 19.59 262 ILE A N 1
ATOM 2146 C CA . ILE A 1 262 ? 31.613 23.977 91.531 1.00 19.41 262 ILE A CA 1
ATOM 2147 C C . ILE A 1 262 ? 32.222 25.125 90.750 1.00 19.17 262 ILE A C 1
ATOM 2148 O O . ILE A 1 262 ? 32.141 25.169 89.520 1.00 19.37 262 ILE A O 1
ATOM 2153 N N . GLY A 1 263 ? 32.841 26.059 91.458 1.00 19.01 263 GLY A N 1
ATOM 2154 C CA . GLY A 1 263 ? 33.405 27.237 90.801 1.00 19.77 263 GLY A CA 1
ATOM 2155 C C . GLY A 1 263 ? 33.675 28.366 91.756 1.00 20.70 263 GLY A C 1
ATOM 2156 O O . GLY A 1 263 ? 33.816 28.169 92.966 1.00 20.37 263 GLY A O 1
ATOM 2157 N N . VAL A 1 264 ? 33.795 29.559 91.187 1.00 21.89 264 VAL A N 1
ATOM 2158 C CA . VAL A 1 264 ? 34.107 30.742 91.950 1.00 23.29 264 VAL A CA 1
ATOM 2159 C C . VAL A 1 264 ? 33.319 31.880 91.366 1.00 22.27 264 VAL A C 1
ATOM 2160 O O . VAL A 1 264 ? 33.328 32.096 90.144 1.00 20.36 264 VAL A O 1
ATOM 2164 N N . ASP A 1 265 ? 32.628 32.605 92.237 1.00 21.92 265 ASP A N 1
ATOM 2165 C CA . ASP A 1 265 ? 31.945 33.832 91.822 1.00 24.03 265 ASP A CA 1
ATOM 2166 C C . ASP A 1 265 ? 31.982 34.828 92.999 1.00 24.42 265 ASP A C 1
ATOM 2167 O O . ASP A 1 265 ? 33.042 35.382 93.269 1.00 24.80 265 ASP A O 1
ATOM 2172 N N . TYR A 1 266 ? 30.877 35.043 93.708 1.00 25.45 266 TYR A N 1
ATOM 2173 C CA . TYR A 1 266 ? 30.890 35.878 94.923 1.00 26.39 266 TYR A CA 1
ATOM 2174 C C . TYR A 1 266 ? 31.863 35.299 95.951 1.00 27.01 266 TYR A C 1
ATOM 2175 O O . TYR A 1 266 ? 32.575 36.033 96.653 1.00 25.80 266 TYR A O 1
ATOM 2184 N N . CYS A 1 267 ? 31.889 33.976 96.021 1.00 25.40 267 CYS A N 1
ATOM 2185 C CA . CYS A 1 267 ? 32.806 33.233 96.854 1.00 26.29 267 CYS A CA 1
ATOM 2186 C C . CYS A 1 267 ? 33.200 31.997 96.055 1.00 24.03 267 CYS A C 1
ATOM 2187 O O . CYS A 1 267 ? 32.594 31.727 95.025 1.00 22.09 267 CYS A O 1
ATOM 2190 N N . ASP A 1 268 ? 34.202 31.262 96.518 1.00 22.99 268 ASP A N 1
ATOM 2191 C CA . ASP A 1 268 ? 34.503 29.931 95.961 1.00 22.68 268 ASP A CA 1
ATOM 2192 C C . ASP A 1 268 ? 33.544 28.912 96.555 1.00 22.86 268 ASP A C 1
ATOM 2193 O O . ASP A 1 268 ? 33.189 29.015 97.730 1.00 24.52 268 ASP A O 1
ATOM 2198 N N . PHE A 1 269 ? 33.081 27.988 95.716 1.00 19.67 269 PHE A N 1
ATOM 2199 C CA . PHE A 1 269 ? 32.049 27.062 96.100 1.00 19.74 269 PHE A CA 1
ATOM 2200 C C . PHE A 1 269 ? 32.200 25.671 95.509 1.00 19.50 269 PHE A C 1
ATOM 2201 O O . PHE A 1 269 ? 32.782 25.487 94.456 1.00 20.00 269 PHE A O 1
ATOM 2209 N N . SER A 1 270 ? 31.654 24.702 96.234 1.00 18.50 270 SER A N 1
ATOM 2210 C CA . SER A 1 270 ? 31.558 23.326 95.815 1.00 19.50 270 SER A CA 1
ATOM 2211 C C . SER A 1 270 ? 30.249 22.820 96.412 1.00 19.05 270 SER A C 1
ATOM 2212 O O . SER A 1 270 ? 30.215 22.359 97.537 1.00 19.86 270 SER A O 1
ATOM 2215 N N . VAL A 1 271 ? 29.177 22.904 95.637 1.00 20.35 271 VAL A N 1
ATOM 2216 C CA . VAL A 1 271 ? 27.826 22.692 96.149 1.00 20.71 271 VAL A CA 1
ATOM 2217 C C . VAL A 1 271 ? 27.265 21.365 95.619 1.00 18.88 271 VAL A C 1
ATOM 2218 O O . VAL A 1 271 ? 27.447 21.034 94.440 1.00 18.12 271 VAL A O 1
ATOM 2222 N N . GLN A 1 272 ? 26.598 20.600 96.486 1.00 18.80 272 GLN A N 1
ATOM 2223 C CA . GLN A 1 272 ? 25.980 19.335 96.110 1.00 18.02 272 GLN A CA 1
ATOM 2224 C C . GLN A 1 272 ? 24.618 19.214 96.782 1.00 16.48 272 GLN A C 1
ATOM 2225 O O . GLN A 1 272 ? 24.491 19.531 97.961 1.00 16.72 272 GLN A O 1
ATOM 2231 N N . SER A 1 273 ? 23.637 18.684 96.064 1.00 16.21 273 SER A N 1
ATOM 2232 C CA . SER A 1 273 ? 22.318 18.454 96.651 1.00 16.20 273 SER A CA 1
ATOM 2233 C C . SER A 1 273 ? 21.697 17.188 96.063 1.00 16.49 273 SER A C 1
ATOM 2234 O O . SER A 1 273 ? 22.210 16.649 95.070 1.00 15.54 273 SER A O 1
ATOM 2237 N N . LYS A 1 274 ? 20.591 16.738 96.667 1.00 16.57 274 LYS A N 1
ATOM 2238 C CA . LYS A 1 274 ? 19.739 15.722 96.105 1.00 17.41 274 LYS A CA 1
ATOM 2239 C C . LYS A 1 274 ? 18.312 16.251 96.159 1.00 17.78 274 LYS A C 1
ATOM 2240 O O . LYS A 1 274 ? 17.912 16.813 97.203 1.00 17.59 274 LYS A O 1
ATOM 2246 N N . HIS A 1 275 ? 17.575 16.069 95.062 1.00 17.17 275 HIS A N 1
ATOM 2247 C CA . HIS A 1 275 ? 16.141 16.400 95.006 1.00 17.09 275 HIS A CA 1
ATOM 2248 C C . HIS A 1 275 ? 15.422 15.390 94.158 1.00 17.25 275 HIS A C 1
ATOM 2249 O O . HIS A 1 275 ? 15.957 14.871 93.183 1.00 16.14 275 HIS A O 1
ATOM 2256 N N . LYS A 1 276 ? 14.139 15.246 94.469 1.00 16.04 276 LYS A N 1
ATOM 2257 C CA . LYS A 1 276 ? 13.182 14.630 93.581 1.00 17.44 276 LYS A CA 1
ATOM 2258 C C . LYS A 1 276 ? 12.758 15.743 92.585 1.00 17.61 276 LYS A C 1
ATOM 2259 O O . LYS A 1 276 ? 12.478 16.867 93.010 1.00 18.23 276 LYS A O 1
ATOM 2265 N N . ILE A 1 277 ? 12.759 15.456 91.286 1.00 16.12 277 ILE A N 1
ATOM 2266 C CA . ILE A 1 277 ? 12.419 16.479 90.273 1.00 17.39 277 ILE A CA 1
ATOM 2267 C C . ILE A 1 277 ? 11.003 17.024 90.459 1.00 17.76 277 ILE A C 1
ATOM 2268 O O . ILE A 1 277 ? 10.792 18.206 90.322 1.00 16.61 277 ILE A O 1
ATOM 2273 N N . ILE A 1 278 ? 10.065 16.146 90.771 1.00 16.80 278 ILE A N 1
ATOM 2274 C CA . ILE A 1 278 ? 8.691 16.522 91.130 1.00 18.26 278 ILE A CA 1
ATOM 2275 C C . ILE A 1 278 ? 8.553 16.280 92.633 1.00 18.15 278 ILE A C 1
ATOM 2276 O O . ILE A 1 278 ? 8.554 15.144 93.097 1.00 16.88 278 ILE A O 1
ATOM 2281 N N . GLU A 1 279 ? 8.485 17.358 93.402 1.00 17.91 279 GLU A N 1
ATOM 2282 C CA . GLU A 1 279 ? 8.503 17.228 94.834 1.00 19.43 279 GLU A CA 1
ATOM 2283 C C . GLU A 1 279 ? 7.079 17.385 95.377 1.00 19.38 279 GLU A C 1
ATOM 2284 O O . GLU A 1 279 ? 6.455 18.432 95.174 1.00 20.80 279 GLU A O 1
ATOM 2290 N N . LEU A 1 280 ? 6.578 16.322 95.999 1.00 20.74 280 LEU A N 1
ATOM 2291 C CA . LEU A 1 280 ? 5.198 16.270 96.515 1.00 21.31 280 LEU A CA 1
ATOM 2292 C C . LEU A 1 280 ? 5.159 16.559 98.010 1.00 23.39 280 LEU A C 1
ATOM 2293 O O . LEU A 1 280 ? 6.098 16.229 98.732 1.00 22.55 280 LEU A O 1
ATOM 2298 N N . ASP A 1 281 ? 4.060 17.150 98.486 1.00 23.64 281 ASP A N 1
ATOM 2299 C CA . ASP A 1 281 ? 3.849 17.248 99.926 1.00 25.90 281 ASP A CA 1
ATOM 2300 C C . ASP A 1 281 ? 3.286 15.925 100.488 1.00 26.53 281 ASP A C 1
ATOM 2301 O O . ASP A 1 281 ? 3.123 14.948 99.756 1.00 23.50 281 ASP A O 1
ATOM 2306 N N . ASP A 1 282 ? 3.023 15.894 101.797 1.00 28.23 282 ASP A N 1
ATOM 2307 C CA . ASP A 1 282 ? 2.548 14.685 102.437 1.00 30.81 282 ASP A CA 1
ATOM 2308 C C . ASP A 1 282 ? 1.165 14.249 101.906 1.00 30.69 282 ASP A C 1
ATOM 2309 O O . ASP A 1 282 ? 0.795 13.096 102.058 1.00 31.24 282 ASP A O 1
ATOM 2314 N N . LYS A 1 283 ? 0.434 15.144 101.249 1.00 31.62 283 LYS A N 1
ATOM 2315 C CA . LYS A 1 283 ? -0.858 14.777 100.646 1.00 33.04 283 LYS A CA 1
ATOM 2316 C C . LYS A 1 283 ? -0.787 14.428 99.165 1.00 31.50 283 LYS A C 1
ATOM 2317 O O . LYS A 1 283 ? -1.809 14.256 98.525 1.00 29.85 283 LYS A O 1
ATOM 2323 N N . GLY A 1 284 ? 0.409 14.300 98.598 1.00 28.67 284 GLY A N 1
ATOM 2324 C CA . GLY A 1 284 ? 0.518 13.985 97.176 1.00 26.73 284 GLY A CA 1
ATOM 2325 C C . GLY A 1 284 ? 0.449 15.161 96.209 1.00 24.71 284 GLY A C 1
ATOM 2326 O O . GLY A 1 284 ? 0.455 14.964 95.009 1.00 24.62 284 GLY A O 1
ATOM 2327 N N . GLN A 1 285 ? 0.405 16.379 96.721 1.00 24.17 285 GLN A N 1
ATOM 2328 C CA . GLN A 1 285 ? 0.311 17.573 95.873 1.00 28.16 285 GLN A CA 1
ATOM 2329 C C . GLN A 1 285 ? 1.684 18.131 95.525 1.00 23.56 285 GLN A C 1
ATOM 2330 O O . GLN A 1 285 ? 2.561 18.211 96.385 1.00 24.98 285 GLN A O 1
ATOM 2336 N N . VAL A 1 286 ? 1.860 18.537 94.275 1.00 21.91 286 VAL A N 1
ATOM 2337 C CA . VAL A 1 286 ? 3.161 19.041 93.845 1.00 21.94 286 VAL A CA 1
ATOM 2338 C C . VAL A 1 286 ? 3.375 20.378 94.484 1.00 22.88 286 VAL A C 1
ATOM 2339 O O . VAL A 1 286 ? 2.516 21.254 94.362 1.00 22.90 286 VAL A O 1
ATOM 2343 N N . VAL A 1 287 ? 4.517 20.546 95.152 1.00 20.14 287 VAL A N 1
ATOM 2344 C CA . VAL A 1 287 ? 4.859 21.826 95.754 1.00 20.67 287 VAL A CA 1
ATOM 2345 C C . VAL A 1 287 ? 6.100 22.459 95.210 1.00 20.29 287 VAL A C 1
ATOM 2346 O O . VAL A 1 287 ? 6.315 23.657 95.392 1.00 18.96 287 VAL A O 1
ATOM 2350 N N . ARG A 1 288 ? 6.964 21.665 94.560 1.00 18.09 288 ARG A N 1
ATOM 2351 C CA . ARG A 1 288 ? 8.120 22.266 93.931 1.00 18.49 288 ARG A CA 1
ATOM 2352 C C . ARG A 1 288 ? 8.620 21.360 92.836 1.00 17.71 288 ARG A C 1
ATOM 2353 O O . ARG A 1 288 ? 8.535 20.124 92.957 1.00 17.39 288 ARG A O 1
ATOM 2361 N N . ILE A 1 289 ? 9.076 22.008 91.777 1.00 17.71 289 ILE A N 1
ATOM 2362 C CA A ILE A 1 289 ? 9.870 21.387 90.718 0.50 18.45 289 ILE A CA 1
ATOM 2363 C CA B ILE A 1 289 ? 9.873 21.358 90.752 0.50 18.43 289 ILE A CA 1
ATOM 2364 C C . ILE A 1 289 ? 11.320 21.754 90.934 1.00 17.82 289 ILE A C 1
ATOM 2365 O O . ILE A 1 289 ? 11.648 22.939 91.099 1.00 18.52 289 ILE A O 1
ATOM 2374 N N . ASN A 1 290 ? 12.188 20.740 90.894 1.00 17.38 290 ASN A N 1
ATOM 2375 C CA . ASN A 1 290 ? 13.623 20.944 91.074 1.00 16.62 290 ASN A CA 1
ATOM 2376 C C . ASN A 1 290 ? 14.347 20.380 89.860 1.00 17.92 290 ASN A C 1
ATOM 2377 O O . ASN A 1 290 ? 14.574 19.169 89.798 1.00 18.57 290 ASN A O 1
ATOM 2382 N N . PHE A 1 291 ? 14.654 21.210 88.876 1.00 16.58 291 PHE A N 1
ATOM 2383 C CA . PHE A 1 291 ? 15.242 20.644 87.650 1.00 18.13 291 PHE A CA 1
ATOM 2384 C C . PHE A 1 291 ? 16.037 21.639 86.839 1.00 17.82 291 PHE A C 1
ATOM 2385 O O . PHE A 1 291 ? 15.473 22.587 86.290 1.00 18.41 291 PHE A O 1
ATOM 2393 N N . ASN A 1 292 ? 17.354 21.427 86.751 1.00 18.34 292 ASN A N 1
ATOM 2394 C CA . ASN A 1 292 ? 18.170 22.182 85.816 1.00 17.35 292 ASN A CA 1
ATOM 2395 C C . ASN A 1 292 ? 19.136 21.177 85.164 1.00 16.11 292 ASN A C 1
ATOM 2396 O O . ASN A 1 292 ? 19.936 20.552 85.859 1.00 15.71 292 ASN A O 1
ATOM 2401 N N . ASN A 1 293 ? 18.995 21.002 83.865 1.00 16.72 293 ASN A N 1
ATOM 2402 C CA . ASN A 1 293 ? 19.728 19.926 83.191 1.00 17.56 293 ASN A CA 1
ATOM 2403 C C . ASN A 1 293 ? 21.209 20.240 83.166 1.00 17.01 293 ASN A C 1
ATOM 2404 O O . ASN A 1 293 ? 22.026 19.331 83.042 1.00 18.73 293 ASN A O 1
ATOM 2409 N N . ALA A 1 294 ? 21.559 21.509 83.263 1.00 16.75 294 ALA A N 1
ATOM 2410 C CA . ALA A 1 294 ? 22.976 21.876 83.288 1.00 17.93 294 ALA A CA 1
ATOM 2411 C C . ALA A 1 294 ? 23.698 21.458 84.555 1.00 18.77 294 ALA A C 1
ATOM 2412 O O . ALA A 1 294 ? 24.863 21.010 84.496 1.00 19.08 294 ALA A O 1
ATOM 2414 N N . THR A 1 295 ? 23.023 21.584 85.698 1.00 17.68 295 THR A N 1
ATOM 2415 C CA . THR A 1 295 ? 23.642 21.313 86.999 1.00 16.88 295 THR A CA 1
ATOM 2416 C C . THR A 1 295 ? 23.311 19.941 87.566 1.00 15.84 295 THR A C 1
ATOM 2417 O O . THR A 1 295 ? 23.805 19.564 88.623 1.00 16.12 295 THR A O 1
ATOM 2421 N N . ARG A 1 296 ? 22.483 19.182 86.867 1.00 16.88 296 ARG A N 1
ATOM 2422 C CA . ARG A 1 296 ? 22.294 17.771 87.207 1.00 17.19 296 ARG A CA 1
ATOM 2423 C C . ARG A 1 296 ? 23.672 17.054 87.126 1.00 18.28 296 ARG A C 1
ATOM 2424 O O . ARG A 1 296 ? 24.391 17.169 86.124 1.00 18.89 296 ARG A O 1
ATOM 2432 N N . ASP A 1 297 ? 24.047 16.364 88.185 1.00 17.89 297 ASP A N 1
ATOM 2433 C CA . ASP A 1 297 ? 25.419 15.830 88.301 1.00 17.99 297 ASP A CA 1
ATOM 2434 C C . ASP A 1 297 ? 25.607 14.645 87.312 1.00 17.69 297 ASP A C 1
ATOM 2435 O O . ASP A 1 297 ? 24.657 14.064 86.788 1.00 17.47 297 ASP A O 1
ATOM 2440 N N . THR A 1 298 ? 26.870 14.334 87.032 1.00 18.26 298 THR A N 1
ATOM 2441 C CA . THR A 1 298 ? 27.197 13.095 86.332 1.00 18.47 298 THR A CA 1
ATOM 2442 C C . THR A 1 298 ? 27.013 11.920 87.284 1.00 19.22 298 THR A C 1
ATOM 2443 O O . THR A 1 298 ? 26.679 10.788 86.875 1.00 19.77 298 THR A O 1
ATOM 2447 N N . ILE A 1 299 ? 27.241 12.186 88.568 1.00 19.19 299 ILE A N 1
ATOM 2448 C CA . ILE A 1 299 ? 26.942 11.234 89.626 1.00 18.79 299 ILE A CA 1
ATOM 2449 C C . ILE A 1 299 ? 25.424 11.010 89.654 1.00 19.45 299 ILE A C 1
ATOM 2450 O O . ILE A 1 299 ? 24.663 11.972 89.727 1.00 19.40 299 ILE A O 1
ATOM 2455 N N . PHE A 1 300 ? 24.993 9.753 89.598 1.00 18.77 300 PHE A N 1
ATOM 2456 C CA . PHE A 1 300 ? 23.576 9.403 89.640 1.00 18.93 300 PHE A CA 1
ATOM 2457 C C . PHE A 1 300 ? 23.387 8.208 90.564 1.00 19.63 300 PHE A C 1
ATOM 2458 O O . PHE A 1 300 ? 23.722 7.050 90.208 1.00 20.13 300 PHE A O 1
ATOM 2466 N N . ASP A 1 301 ? 22.810 8.484 91.743 1.00 18.24 301 ASP A N 1
ATOM 2467 C CA . ASP A 1 301 ? 22.812 7.557 92.862 1.00 19.68 301 ASP A CA 1
ATOM 2468 C C . ASP A 1 301 ? 21.553 6.684 92.854 1.00 19.72 301 ASP A C 1
ATOM 2469 O O . ASP A 1 301 ? 20.660 6.800 93.723 1.00 20.51 301 ASP A O 1
ATOM 2474 N N . VAL A 1 302 ? 21.473 5.826 91.851 1.00 19.90 302 VAL A N 1
ATOM 2475 C CA . VAL A 1 302 ? 20.395 4.846 91.707 1.00 20.36 302 VAL A CA 1
ATOM 2476 C C . VAL A 1 302 ? 20.985 3.509 91.220 1.00 21.68 302 VAL A C 1
ATOM 2477 O O . VAL A 1 302 ? 22.051 3.499 90.593 1.00 19.41 302 VAL A O 1
ATOM 2481 N N . PRO A 1 303 ? 20.299 2.389 91.508 1.00 21.34 303 PRO A N 1
ATOM 2482 C CA . PRO A 1 303 ? 20.736 1.120 90.937 1.00 22.17 303 PRO A CA 1
ATOM 2483 C C . PRO A 1 303 ? 20.647 1.146 89.417 1.00 21.66 303 PRO A C 1
ATOM 2484 O O . PRO A 1 303 ? 19.797 1.851 88.819 1.00 20.02 303 PRO A O 1
ATOM 2488 N N . VAL A 1 304 ? 21.534 0.377 88.795 1.00 19.71 304 VAL A N 1
ATOM 2489 C CA . VAL A 1 304 ? 21.689 0.411 87.357 1.00 19.82 304 VAL A CA 1
ATOM 2490 C C . VAL A 1 304 ? 20.358 0.240 86.592 1.00 20.80 304 VAL A C 1
ATOM 2491 O O . VAL A 1 304 ? 20.096 0.964 85.622 1.00 20.98 304 VAL A O 1
ATOM 2495 N N . GLU A 1 305 ? 19.482 -0.629 87.097 1.00 20.01 305 GLU A N 1
ATOM 2496 C CA . GLU A 1 305 ? 18.229 -0.955 86.404 1.00 22.15 305 GLU A CA 1
ATOM 2497 C C . GLU A 1 305 ? 17.187 0.187 86.439 1.00 22.21 305 GLU A C 1
ATOM 2498 O O . GLU A 1 305 ? 16.256 0.188 85.642 1.00 24.03 305 GLU A O 1
ATOM 2504 N N . ARG A 1 306 ? 17.376 1.147 87.332 1.00 21.34 306 ARG A N 1
ATOM 2505 C CA A ARG A 1 306 ? 16.477 2.289 87.418 0.50 21.64 306 ARG A CA 1
ATOM 2506 C CA B ARG A 1 306 ? 16.480 2.297 87.443 0.50 21.74 306 ARG A CA 1
ATOM 2507 C C . ARG A 1 306 ? 16.915 3.445 86.518 1.00 21.58 306 ARG A C 1
ATOM 2508 O O . ARG A 1 306 ? 16.159 4.397 86.329 1.00 19.34 306 ARG A O 1
ATOM 2523 N N . VAL A 1 307 ? 18.118 3.350 85.947 1.00 18.79 307 VAL A N 1
ATOM 2524 C CA . VAL A 1 307 ? 18.642 4.463 85.143 1.00 19.29 307 VAL A CA 1
ATOM 2525 C C . VAL A 1 307 ? 17.868 4.772 83.865 1.00 19.05 307 VAL A C 1
ATOM 2526 O O . VAL A 1 307 ? 17.392 5.904 83.673 1.00 18.78 307 VAL A O 1
ATOM 2530 N N . GLN A 1 308 ? 17.775 3.818 82.954 1.00 18.97 308 GLN A N 1
ATOM 2531 C CA . GLN A 1 308 ? 17.127 4.111 81.696 1.00 19.27 308 GLN A CA 1
ATOM 2532 C C . GLN A 1 308 ? 15.655 4.509 81.874 1.00 20.29 308 GLN A C 1
ATOM 2533 O O . GLN A 1 308 ? 15.201 5.429 81.193 1.00 19.94 308 GLN A O 1
ATOM 2539 N N . PRO A 1 309 ? 14.921 3.825 82.785 1.00 21.25 309 PRO A N 1
ATOM 2540 C CA . PRO A 1 309 ? 13.547 4.288 83.004 1.00 21.52 309 PRO A CA 1
ATOM 2541 C C . PRO A 1 309 ? 13.454 5.732 83.501 1.00 19.22 309 PRO A C 1
ATOM 2542 O O . PRO A 1 309 ? 12.524 6.430 83.113 1.00 18.40 309 PRO A O 1
ATOM 2546 N N . PHE A 1 310 ? 14.415 6.180 84.308 1.00 18.36 310 PHE A N 1
ATOM 2547 C CA . PHE A 1 310 ? 14.449 7.574 84.766 1.00 18.38 310 PHE A CA 1
ATOM 2548 C C . PHE A 1 310 ? 14.591 8.537 83.610 1.00 18.43 310 PHE A C 1
ATOM 2549 O O . PHE A 1 310 ? 13.823 9.513 83.478 1.00 19.10 310 PHE A O 1
ATOM 2557 N N . TYR A 1 311 ? 15.587 8.304 82.754 1.00 17.19 311 TYR A N 1
ATOM 2558 C CA . TYR A 1 311 ? 15.733 9.111 81.559 1.00 16.78 311 TYR A CA 1
ATOM 2559 C C . TYR A 1 311 ? 14.480 9.104 80.663 1.00 16.44 311 TYR A C 1
ATOM 2560 O O . TYR A 1 311 ? 14.077 10.134 80.098 1.00 16.86 311 TYR A O 1
ATOM 2569 N N . ALA A 1 312 ? 13.837 7.954 80.529 1.00 16.21 312 ALA A N 1
ATOM 2570 C CA . ALA A 1 312 ? 12.648 7.873 79.698 1.00 18.00 312 ALA A CA 1
ATOM 2571 C C . ALA A 1 312 ? 11.530 8.745 80.302 1.00 17.72 312 ALA A C 1
ATOM 2572 O O . ALA A 1 312 ? 10.812 9.402 79.568 1.00 18.86 312 ALA A O 1
ATOM 2574 N N . ALA A 1 313 ? 11.415 8.746 81.626 1.00 18.18 313 ALA A N 1
ATOM 2575 C CA . ALA A 1 313 ? 10.411 9.597 82.310 1.00 18.26 313 ALA A CA 1
ATOM 2576 C C . ALA A 1 313 ? 10.748 11.060 82.157 1.00 18.05 313 ALA A C 1
ATOM 2577 O O . ALA A 1 313 ? 9.879 11.899 81.846 1.00 18.27 313 ALA A O 1
ATOM 2579 N N . LEU A 1 314 ? 12.028 11.385 82.334 1.00 18.14 314 LEU A N 1
ATOM 2580 C CA . LEU A 1 314 ? 12.460 12.755 82.183 1.00 17.81 314 LEU A CA 1
ATOM 2581 C C . LEU A 1 314 ? 12.143 13.302 80.792 1.00 19.72 314 LEU A C 1
ATOM 2582 O O . LEU A 1 314 ? 11.662 14.414 80.645 1.00 18.33 314 LEU A O 1
ATOM 2587 N N . LYS A 1 315 ? 12.356 12.478 79.768 1.00 20.93 315 LYS A N 1
ATOM 2588 C CA . LYS A 1 315 ? 12.137 12.882 78.398 1.00 22.45 315 LYS A CA 1
ATOM 2589 C C . LYS A 1 315 ? 10.653 13.168 78.178 1.00 20.25 315 LYS A C 1
ATOM 2590 O O . LYS A 1 315 ? 10.307 14.136 77.517 1.00 21.66 315 LYS A O 1
ATOM 2596 N N . GLU A 1 316 ? 9.790 12.349 78.753 1.00 22.21 316 GLU A N 1
ATOM 2597 C CA . GLU A 1 316 ? 8.341 12.559 78.619 1.00 24.21 316 GLU A CA 1
ATOM 2598 C C . GLU A 1 316 ? 7.932 13.885 79.257 1.00 21.32 316 GLU A C 1
ATOM 2599 O O . GLU A 1 316 ? 7.117 14.601 78.697 1.00 21.02 316 GLU A O 1
ATOM 2605 N N . PHE A 1 317 ? 8.520 14.195 80.416 1.00 19.07 317 PHE A N 1
ATOM 2606 C CA . PHE A 1 317 ? 8.242 15.427 81.143 1.00 19.70 317 PHE A CA 1
ATOM 2607 C C . PHE A 1 317 ? 8.674 16.627 80.316 1.00 19.09 317 PHE A C 1
ATOM 2608 O O . PHE A 1 317 ? 7.916 17.576 80.129 1.00 18.77 317 PHE A O 1
ATOM 2616 N N . VAL A 1 318 ? 9.891 16.572 79.775 1.00 18.12 318 VAL A N 1
ATOM 2617 C CA . VAL A 1 318 ? 10.385 17.668 78.941 1.00 18.56 318 VAL A CA 1
ATOM 2618 C C . VAL A 1 318 ? 9.584 17.864 77.659 1.00 18.73 318 VAL A C 1
ATOM 2619 O O . VAL A 1 318 ? 9.278 18.986 77.294 1.00 18.26 318 VAL A O 1
ATOM 2623 N N . ASP A 1 319 ? 9.198 16.768 77.016 1.00 20.00 319 ASP A N 1
ATOM 2624 C CA . ASP A 1 319 ? 8.388 16.837 75.826 1.00 20.33 319 ASP A CA 1
ATOM 2625 C C . ASP A 1 319 ? 7.053 17.533 76.163 1.00 20.07 319 ASP A C 1
ATOM 2626 O O . ASP A 1 319 ? 6.588 18.371 75.379 1.00 20.53 319 ASP A O 1
ATOM 2631 N N . LEU A 1 320 ? 6.479 17.233 77.327 1.00 19.24 320 LEU A N 1
ATOM 2632 C CA . LEU A 1 320 ? 5.218 17.882 77.730 1.00 21.06 320 LEU A CA 1
ATOM 2633 C C . LEU A 1 320 ? 5.413 19.380 77.924 1.00 21.79 320 LEU A C 1
ATOM 2634 O O . LEU A 1 320 ? 4.590 20.166 77.474 1.00 20.05 320 LEU A O 1
ATOM 2639 N N . MET A 1 321 ? 6.512 19.769 78.579 1.00 21.05 321 MET A N 1
ATOM 2640 C CA . MET A 1 321 ? 6.832 21.200 78.753 1.00 20.55 321 MET A CA 1
ATOM 2641 C C . MET A 1 321 ? 6.989 21.969 77.429 1.00 20.26 321 MET A C 1
ATOM 2642 O O . MET A 1 321 ? 6.602 23.150 77.294 1.00 20.28 321 MET A O 1
ATOM 2647 N N . ASN A 1 322 ? 7.580 21.310 76.460 1.00 18.96 322 ASN A N 1
ATOM 2648 C CA . ASN A 1 322 ? 7.801 21.871 75.121 1.00 20.23 322 ASN A CA 1
ATOM 2649 C C . ASN A 1 322 ? 6.576 21.900 74.234 1.00 19.90 322 ASN A C 1
ATOM 2650 O O . ASN A 1 322 ? 6.620 22.490 73.162 1.00 20.86 322 ASN A O 1
ATOM 2655 N N . SER A 1 323 ? 5.503 21.259 74.665 1.00 20.92 323 SER A N 1
ATOM 2656 C CA . SER A 1 323 ? 4.288 21.197 73.867 1.00 23.28 323 SER A CA 1
ATOM 2657 C C . SER A 1 323 ? 3.713 22.589 73.570 1.00 22.43 323 SER A C 1
ATOM 2658 O O . SER A 1 323 ? 3.740 23.489 74.418 1.00 20.65 323 SER A O 1
ATOM 2661 N N . LYS A 1 324 ? 3.182 22.771 72.362 1.00 22.52 324 LYS A N 1
ATOM 2662 C CA . LYS A 1 324 ? 2.598 24.087 71.991 1.00 24.90 324 LYS A CA 1
ATOM 2663 C C . LYS A 1 324 ? 1.420 24.478 72.895 1.00 24.78 324 LYS A C 1
ATOM 2664 O O . LYS A 1 324 ? 1.111 25.655 73.022 1.00 27.94 324 LYS A O 1
ATOM 2666 N N . GLU A 1 325 ? 0.752 23.515 73.516 1.00 23.94 325 GLU A N 1
ATOM 2667 C CA . GLU A 1 325 ? -0.341 23.840 74.458 1.00 27.44 325 GLU A CA 1
ATOM 2668 C C . GLU A 1 325 ? 0.200 24.318 75.828 1.00 25.36 325 GLU A C 1
ATOM 2669 O O . GLU A 1 325 ? -0.524 24.957 76.581 1.00 25.95 325 GLU A O 1
ATOM 2675 N N . SER A 1 326 ? 1.450 23.991 76.148 1.00 23.20 326 SER A N 1
ATOM 2676 C CA . SER A 1 326 ? 2.020 24.296 77.491 1.00 23.31 326 SER A CA 1
ATOM 2677 C C . SER A 1 326 ? 2.824 25.592 77.541 1.00 22.48 326 SER A C 1
ATOM 2678 O O . SER A 1 326 ? 2.754 26.322 78.512 1.00 21.93 326 SER A O 1
ATOM 2681 N N . LYS A 1 327 ? 3.662 25.831 76.557 1.00 21.76 327 LYS A N 1
ATOM 2682 C CA . LYS A 1 327 ? 4.606 26.906 76.713 1.00 24.39 327 LYS A CA 1
ATOM 2683 C C . LYS A 1 327 ? 4.112 28.249 76.211 1.00 23.12 327 LYS A C 1
ATOM 2684 O O . LYS A 1 327 ? 3.320 28.325 75.264 1.00 24.17 327 LYS A O 1
ATOM 2690 N N . PHE A 1 328 ? 4.651 29.287 76.842 1.00 22.50 328 PHE A N 1
ATOM 2691 C CA . PHE A 1 328 ? 4.394 30.673 76.495 1.00 22.85 328 PHE A CA 1
ATOM 2692 C C . PHE A 1 328 ? 5.728 31.340 76.184 1.00 23.44 328 PHE A C 1
ATOM 2693 O O . PHE A 1 328 ? 6.675 31.259 76.982 1.00 21.28 328 PHE A O 1
ATOM 2701 N N . THR A 1 329 ? 5.806 31.965 75.013 1.00 22.50 329 THR A N 1
ATOM 2702 C CA A THR A 1 329 ? 7.027 32.621 74.613 0.70 23.44 329 THR A CA 1
ATOM 2703 C CA B THR A 1 329 ? 7.020 32.616 74.522 0.30 22.80 329 THR A CA 1
ATOM 2704 C C . THR A 1 329 ? 6.821 34.125 74.483 1.00 23.04 329 THR A C 1
ATOM 2705 O O . THR A 1 329 ? 5.745 34.594 74.143 1.00 23.31 329 THR A O 1
ATOM 2712 N N . PHE A 1 330 ? 7.852 34.871 74.809 1.00 22.55 330 PHE A N 1
ATOM 2713 C CA . PHE A 1 330 ? 7.793 36.326 74.728 1.00 23.45 330 PHE A CA 1
ATOM 2714 C C . PHE A 1 330 ? 9.196 36.827 74.672 1.00 24.67 330 PHE A C 1
ATOM 2715 O O . PHE A 1 330 ? 10.141 36.059 74.863 1.00 24.58 330 PHE A O 1
ATOM 2723 N N . LYS A 1 331 ? 9.364 38.116 74.425 1.00 24.04 331 LYS A N 1
ATOM 2724 C CA . LYS A 1 331 ? 10.707 38.642 74.398 1.00 25.99 331 LYS A CA 1
ATOM 2725 C C . LYS A 1 331 ? 10.787 39.866 75.251 1.00 26.44 331 LYS A C 1
ATOM 2726 O O . LYS A 1 331 ? 9.967 40.781 75.136 1.00 28.11 331 LYS A O 1
ATOM 2732 N N . MET A 1 332 ? 11.786 39.882 76.130 1.00 25.00 332 MET A N 1
ATOM 2733 C CA . MET A 1 332 ? 11.981 41.016 77.011 1.00 24.95 332 MET A CA 1
ATOM 2734 C C . MET A 1 332 ? 12.622 42.163 76.245 1.00 25.19 332 MET A C 1
ATOM 2735 O O . MET A 1 332 ? 13.516 41.939 75.420 1.00 23.96 332 MET A O 1
ATOM 2740 N N . ASN A 1 333 ? 12.137 43.371 76.515 1.00 25.11 333 ASN A N 1
ATOM 2741 C CA . ASN A 1 333 ? 12.765 44.611 76.065 1.00 26.53 333 ASN A CA 1
ATOM 2742 C C . ASN A 1 333 ? 13.448 45.351 77.213 1.00 25.85 333 ASN A C 1
ATOM 2743 O O . ASN A 1 333 ? 13.087 45.156 78.364 1.00 26.91 333 ASN A O 1
ATOM 2748 N N . PRO A 1 334 ? 14.450 46.197 76.906 1.00 24.99 334 PRO A N 1
ATOM 2749 C CA . PRO A 1 334 ? 15.083 46.980 77.965 1.00 25.47 334 PRO A CA 1
ATOM 2750 C C . PRO A 1 334 ? 14.046 47.721 78.806 1.00 25.37 334 PRO A C 1
ATOM 2751 O O . PRO A 1 334 ? 13.086 48.300 78.269 1.00 25.01 334 PRO A O 1
ATOM 2755 N N . GLY A 1 335 ? 14.193 47.659 80.127 1.00 23.92 335 GLY A N 1
ATOM 2756 C CA . GLY A 1 335 ? 13.200 48.255 81.012 1.00 24.43 335 GLY A CA 1
ATOM 2757 C C . GLY A 1 335 ? 12.144 47.307 81.529 1.00 25.01 335 GLY A C 1
ATOM 2758 O O . GLY A 1 335 ? 11.415 47.635 82.463 1.00 26.87 335 GLY A O 1
ATOM 2759 N N . ASP A 1 336 ? 12.040 46.122 80.945 1.00 25.44 336 ASP A N 1
ATOM 2760 C CA . ASP A 1 336 ? 11.113 45.115 81.471 1.00 24.98 336 ASP A CA 1
ATOM 2761 C C . ASP A 1 336 ? 11.774 44.353 82.607 1.00 23.38 336 ASP A C 1
ATOM 2762 O O . ASP A 1 336 ? 12.951 44.031 82.537 1.00 23.58 336 ASP A O 1
ATOM 2767 N N . VAL A 1 337 ? 10.979 43.979 83.600 1.00 24.68 337 VAL A N 1
ATOM 2768 C CA . VAL A 1 337 ? 11.434 43.061 84.648 1.00 23.36 337 VAL A CA 1
ATOM 2769 C C . VAL A 1 337 ? 10.415 41.942 84.731 1.00 23.19 337 VAL A C 1
ATOM 2770 O O . VAL A 1 337 ? 9.242 42.231 84.767 1.00 25.71 337 VAL A O 1
ATOM 2774 N N . ILE A 1 338 ? 10.845 40.670 84.750 1.00 22.76 338 ILE A N 1
ATOM 2775 C CA . ILE A 1 338 ? 9.875 39.602 85.074 1.00 21.61 338 ILE A CA 1
ATOM 2776 C C . ILE A 1 338 ? 10.199 39.102 86.481 1.00 21.49 338 ILE A C 1
ATOM 2777 O O . ILE A 1 338 ? 11.372 39.020 86.877 1.00 21.13 338 ILE A O 1
ATOM 2782 N N . THR A 1 339 ? 9.139 38.800 87.220 1.00 21.54 339 THR A N 1
ATOM 2783 C CA . THR A 1 339 ? 9.241 38.292 88.570 1.00 21.28 339 THR A CA 1
ATOM 2784 C C . THR A 1 339 ? 8.420 37.041 88.595 1.00 20.74 339 THR A C 1
ATOM 2785 O O . THR A 1 339 ? 7.258 37.042 88.173 1.00 21.55 339 THR A O 1
ATOM 2789 N N . PHE A 1 340 ? 9.008 35.936 89.024 1.00 20.21 340 PHE A N 1
ATOM 2790 C CA . PHE A 1 340 ? 8.261 34.693 88.922 1.00 19.15 340 PHE A CA 1
ATOM 2791 C C . PHE A 1 340 ? 8.598 33.697 90.021 1.00 19.07 340 PHE A C 1
ATOM 2792 O O . PHE A 1 340 ? 9.635 33.816 90.706 1.00 18.88 340 PHE A O 1
ATOM 2800 N N . ASP A 1 341 ? 7.677 32.755 90.189 1.00 16.90 341 ASP A N 1
ATOM 2801 C CA . ASP A 1 341 ? 7.739 31.660 91.131 1.00 17.52 341 ASP A CA 1
ATOM 2802 C C . ASP A 1 341 ? 8.640 30.567 90.590 1.00 16.63 341 ASP A C 1
ATOM 2803 O O . ASP A 1 341 ? 8.236 29.806 89.708 1.00 15.88 341 ASP A O 1
ATOM 2808 N N . ASN A 1 342 ? 9.854 30.526 91.112 1.00 18.40 342 ASN A N 1
ATOM 2809 C CA . ASN A 1 342 ? 10.912 29.605 90.660 1.00 17.42 342 ASN A CA 1
ATOM 2810 C C . ASN A 1 342 ? 10.736 28.174 91.197 1.00 17.34 342 ASN A C 1
ATOM 2811 O O . ASN A 1 342 ? 11.477 27.266 90.806 1.00 19.07 342 ASN A O 1
ATOM 2816 N N . TRP A 1 343 ? 9.778 27.980 92.103 1.00 16.32 343 TRP A N 1
ATOM 2817 C CA . TRP A 1 343 ? 9.346 26.630 92.526 1.00 16.28 343 TRP A CA 1
ATOM 2818 C C . TRP A 1 343 ? 8.305 26.007 91.628 1.00 16.92 343 TRP A C 1
ATOM 2819 O O . TRP A 1 343 ? 8.122 24.777 91.617 1.00 17.47 343 TRP A O 1
ATOM 2830 N N . ARG A 1 344 ? 7.602 26.838 90.867 1.00 16.11 344 ARG A N 1
ATOM 2831 C CA . ARG A 1 344 ? 6.491 26.373 90.071 1.00 15.82 344 ARG A CA 1
ATOM 2832 C C . ARG A 1 344 ? 6.770 26.480 88.587 1.00 15.92 344 ARG A C 1
ATOM 2833 O O . ARG A 1 344 ? 6.501 25.564 87.843 1.00 16.20 344 ARG A O 1
ATOM 2841 N N . LEU A 1 345 ? 7.220 27.644 88.117 1.00 16.04 345 LEU A N 1
ATOM 2842 C CA . LEU A 1 345 ? 7.465 27.787 86.715 1.00 17.02 345 LEU A CA 1
ATOM 2843 C C . LEU A 1 345 ? 8.819 27.140 86.361 1.00 16.34 345 LEU A C 1
ATOM 2844 O O . LEU A 1 345 ? 9.736 27.082 87.208 1.00 18.37 345 LEU A O 1
ATOM 2849 N N . LEU A 1 346 ? 8.939 26.702 85.116 1.00 17.22 346 LEU A N 1
ATOM 2850 C CA . LEU A 1 346 ? 10.266 26.507 84.501 1.00 17.08 346 LEU A CA 1
ATOM 2851 C C . LEU A 1 346 ? 10.449 27.548 83.401 1.00 16.80 346 LEU A C 1
ATOM 2852 O O . LEU A 1 346 ? 9.469 28.021 82.803 1.00 16.82 346 LEU A O 1
ATOM 2857 N N . HIS A 1 347 ? 11.682 27.973 83.189 1.00 16.02 347 HIS A N 1
ATOM 2858 C CA . HIS A 1 347 ? 11.940 29.053 82.242 1.00 16.37 347 HIS A CA 1
ATOM 2859 C C . HIS A 1 347 ? 13.103 28.694 81.358 1.00 17.93 347 HIS A C 1
ATOM 2860 O O . HIS A 1 347 ? 13.908 27.802 81.689 1.00 17.86 347 HIS A O 1
ATOM 2867 N N . GLY A 1 348 ? 13.205 29.387 80.244 1.00 18.20 348 GLY A N 1
ATOM 2868 C CA . GLY A 1 348 ? 14.292 29.142 79.318 1.00 19.38 348 GLY A CA 1
ATOM 2869 C C . GLY A 1 348 ? 14.520 30.337 78.428 1.00 20.39 348 GLY A C 1
ATOM 2870 O O . GLY A 1 348 ? 13.807 31.340 78.499 1.00 18.45 348 GLY A O 1
ATOM 2871 N N . ARG A 1 349 ? 15.493 30.189 77.554 1.00 20.38 349 ARG A N 1
ATOM 2872 C CA . ARG A 1 349 ? 15.870 31.231 76.651 1.00 20.65 349 ARG A CA 1
ATOM 2873 C C . ARG A 1 349 ? 16.362 30.606 75.327 1.00 20.63 349 ARG A C 1
ATOM 2874 O O . ARG A 1 349 ? 17.049 29.601 75.328 1.00 20.84 349 ARG A O 1
ATOM 2882 N N . ARG A 1 350 ? 16.074 31.283 74.226 1.00 21.52 350 ARG A N 1
ATOM 2883 C CA . ARG A 1 350 ? 16.645 30.924 72.916 1.00 22.62 350 ARG A CA 1
ATOM 2884 C C . ARG A 1 350 ? 18.095 31.364 72.755 1.00 22.14 350 ARG A C 1
ATOM 2885 O O . ARG A 1 350 ? 18.505 32.378 73.282 1.00 22.47 350 ARG A O 1
ATOM 2893 N N . SER A 1 351 ? 18.885 30.571 72.034 1.00 21.82 351 SER A N 1
ATOM 2894 C CA . SER A 1 351 ? 20.248 30.970 71.746 1.00 21.62 351 SER A CA 1
ATOM 2895 C C . SER A 1 351 ? 20.304 32.301 71.010 1.00 19.98 351 SER A C 1
ATOM 2896 O O . SER A 1 351 ? 19.331 32.750 70.401 1.00 20.16 351 SER A O 1
ATOM 2899 N N . TYR A 1 352 ? 21.454 32.956 71.085 1.00 19.24 352 TYR A N 1
ATOM 2900 C CA . TYR A 1 352 ? 21.649 34.176 70.327 1.00 20.87 352 TYR A CA 1
ATOM 2901 C C . TYR A 1 352 ? 23.107 34.249 69.892 1.00 21.99 352 TYR A C 1
ATOM 2902 O O . TYR A 1 352 ? 23.882 33.372 70.229 1.00 21.16 352 TYR A O 1
ATOM 2911 N N . GLU A 1 353 ? 23.472 35.249 69.110 1.00 23.73 353 GLU A N 1
ATOM 2912 C CA . GLU A 1 353 ? 24.813 35.247 68.526 1.00 27.22 353 GLU A CA 1
ATOM 2913 C C . GLU A 1 353 ? 25.800 35.958 69.426 1.00 28.74 353 GLU A C 1
ATOM 2914 O O . GLU A 1 353 ? 25.514 37.029 69.939 1.00 26.56 353 GLU A O 1
ATOM 2920 N N . ALA A 1 354 ? 26.967 35.354 69.598 1.00 31.83 354 ALA A N 1
ATOM 2921 C CA . ALA A 1 354 ? 28.084 36.024 70.252 1.00 35.12 354 ALA A CA 1
ATOM 2922 C C . ALA A 1 354 ? 28.672 37.102 69.339 1.00 36.76 354 ALA A C 1
ATOM 2923 O O . ALA A 1 354 ? 28.530 37.043 68.110 1.00 32.85 354 ALA A O 1
ATOM 2925 N N . GLY A 1 355 ? 29.302 38.098 69.950 1.00 38.15 355 GLY A N 1
ATOM 2926 C CA . GLY A 1 355 ? 30.129 39.051 69.219 1.00 39.42 355 GLY A CA 1
ATOM 2927 C C . GLY A 1 355 ? 31.115 39.736 70.146 1.00 37.06 355 GLY A C 1
ATOM 2928 O O . GLY A 1 355 ? 31.338 39.276 71.261 1.00 34.85 355 GLY A O 1
ATOM 2929 N N . THR A 1 356 ? 31.672 40.851 69.696 1.00 38.63 356 THR A N 1
ATOM 2930 C CA . THR A 1 356 ? 32.826 41.462 70.354 1.00 40.24 356 THR A CA 1
ATOM 2931 C C . THR A 1 356 ? 32.427 42.359 71.525 1.00 44.00 356 THR A C 1
ATOM 2932 O O . THR A 1 356 ? 33.158 42.452 72.513 1.00 42.65 356 THR A O 1
ATOM 2936 N N . GLU A 1 357 ? 31.293 43.038 71.381 1.00 43.62 357 GLU A N 1
ATOM 2937 C CA . GLU A 1 357 ? 30.683 43.794 72.470 1.00 46.78 357 GLU A CA 1
ATOM 2938 C C . GLU A 1 357 ? 29.527 42.978 73.055 1.00 40.13 357 GLU A C 1
ATOM 2939 O O . GLU A 1 357 ? 29.073 42.019 72.456 1.00 36.11 357 GLU A O 1
ATOM 2945 N N . ILE A 1 358 ? 29.081 43.366 74.239 1.00 38.53 358 ILE A N 1
ATOM 2946 C CA . ILE A 1 358 ? 27.967 42.698 74.906 1.00 35.67 358 ILE A CA 1
ATOM 2947 C C . ILE A 1 358 ? 26.669 43.156 74.242 1.00 31.99 358 ILE A C 1
ATOM 2948 O O . ILE A 1 358 ? 26.367 44.332 74.238 1.00 36.16 358 ILE A O 1
ATOM 2953 N N . SER A 1 359 ? 25.933 42.225 73.644 1.00 29.71 359 SER A N 1
ATOM 2954 C CA . SER A 1 359 ? 24.704 42.543 72.923 1.00 28.75 359 SER A CA 1
ATOM 2955 C C . SER A 1 359 ? 23.482 42.281 73.775 1.00 26.07 359 SER A C 1
ATOM 2956 O O . SER A 1 359 ? 22.366 42.615 73.367 1.00 23.64 359 SER A O 1
ATOM 2959 N N . ARG A 1 360 ? 23.672 41.634 74.928 1.00 22.25 360 ARG A N 1
ATOM 2960 C CA . ARG A 1 360 ? 22.544 41.194 75.739 1.00 21.43 360 ARG A CA 1
ATOM 2961 C C . ARG A 1 360 ? 22.982 41.120 77.202 1.00 20.25 360 ARG A C 1
ATOM 2962 O O . ARG A 1 360 ? 24.041 40.585 77.520 1.00 19.72 360 ARG A O 1
ATOM 2970 N N . HIS A 1 361 ? 22.143 41.662 78.066 1.00 20.15 361 HIS A N 1
ATOM 2971 C CA . HIS A 1 361 ? 22.449 41.817 79.478 1.00 20.26 361 HIS A CA 1
ATOM 2972 C C . HIS A 1 361 ? 21.169 41.850 80.302 1.00 19.90 361 HIS A C 1
ATOM 2973 O O . HIS A 1 361 ? 20.339 42.739 80.136 1.00 18.76 361 HIS A O 1
ATOM 2980 N N . LEU A 1 362 ? 21.003 40.856 81.177 1.00 19.88 362 LEU A N 1
ATOM 2981 C CA . LEU A 1 362 ? 19.984 40.910 82.195 1.00 19.34 362 LEU A CA 1
ATOM 2982 C C . LEU A 1 362 ? 20.656 41.023 83.568 1.00 20.17 362 LEU A C 1
ATOM 2983 O O . LEU A 1 362 ? 21.754 40.463 83.779 1.00 19.70 362 LEU A O 1
ATOM 2988 N N . GLU A 1 363 ? 20.025 41.772 84.474 1.00 19.55 363 GLU A N 1
ATOM 2989 C CA . GLU A 1 363 ? 20.370 41.696 85.893 1.00 20.88 363 GLU A CA 1
ATOM 2990 C C . GLU A 1 363 ? 19.288 40.919 86.648 1.00 19.22 363 GLU A C 1
ATOM 2991 O O . GLU A 1 363 ? 18.082 41.197 86.534 1.00 20.64 363 GLU A O 1
ATOM 2997 N N . GLY A 1 364 ? 19.734 39.935 87.422 1.00 19.36 364 GLY A N 1
ATOM 2998 C CA . GLY A 1 364 ? 18.834 39.105 88.184 1.00 19.16 364 GLY A CA 1
ATOM 2999 C C . GLY A 1 364 ? 19.127 39.065 89.675 1.00 18.95 364 GLY A C 1
ATOM 3000 O O . GLY A 1 364 ? 20.213 39.447 90.139 1.00 19.18 364 GLY A O 1
ATOM 3001 N N . ALA A 1 365 ? 18.150 38.559 90.405 1.00 18.94 365 ALA A N 1
ATOM 3002 C CA . ALA A 1 365 ? 18.276 38.314 91.854 1.00 19.14 365 ALA A CA 1
ATOM 3003 C C . ALA A 1 365 ? 17.189 37.340 92.271 1.00 17.53 365 ALA A C 1
ATOM 3004 O O . ALA A 1 365 ? 16.313 36.959 91.471 1.00 18.81 365 ALA A O 1
ATOM 3006 N N . TYR A 1 366 ? 17.281 36.918 93.517 1.00 17.43 366 TYR A N 1
ATOM 3007 C CA . TYR A 1 366 ? 16.367 35.961 94.089 1.00 16.64 366 TYR A CA 1
ATOM 3008 C C . TYR A 1 366 ? 15.755 36.515 95.372 1.00 17.41 366 TYR A C 1
ATOM 3009 O O . TYR A 1 366 ? 16.351 37.368 96.051 1.00 18.14 366 TYR A O 1
ATOM 3018 N N . ALA A 1 367 ? 14.583 35.981 95.719 1.00 17.25 367 ALA A N 1
ATOM 3019 C CA . ALA A 1 367 ? 14.013 36.188 97.042 1.00 18.24 367 ALA A CA 1
ATOM 3020 C C . ALA A 1 367 ? 13.373 34.919 97.584 1.00 17.57 367 ALA A C 1
ATOM 3021 O O . ALA A 1 367 ? 13.000 34.021 96.838 1.00 20.39 367 ALA A O 1
ATOM 3023 N N . ASP A 1 368 ? 13.236 34.867 98.899 1.00 17.90 368 ASP A N 1
ATOM 3024 C CA . ASP A 1 368 ? 12.641 33.725 99.595 1.00 18.90 368 ASP A CA 1
ATOM 3025 C C . ASP A 1 368 ? 11.131 33.902 99.668 1.00 18.17 368 ASP A C 1
ATOM 3026 O O . ASP A 1 368 ? 10.625 35.017 99.937 1.00 18.38 368 ASP A O 1
ATOM 3031 N N . TRP A 1 369 ? 10.397 32.824 99.434 1.00 18.39 369 TRP A N 1
ATOM 3032 C CA . TRP A 1 369 ? 8.926 32.913 99.450 1.00 19.18 369 TRP A CA 1
ATOM 3033 C C . TRP A 1 369 ? 8.384 33.407 100.800 1.00 20.81 369 TRP A C 1
ATOM 3034 O O . TRP A 1 369 ? 7.327 34.068 100.880 1.00 21.02 369 TRP A O 1
ATOM 3045 N N . ASP A 1 370 ? 9.114 33.122 101.872 1.00 21.55 370 ASP A N 1
ATOM 3046 C CA . ASP A 1 370 ? 8.646 33.566 103.195 1.00 21.63 370 ASP A CA 1
ATOM 3047 C C . ASP A 1 370 ? 8.775 35.063 103.370 1.00 21.80 370 ASP A C 1
ATOM 3048 O O . ASP A 1 370 ? 7.910 35.698 104.019 1.00 22.12 370 ASP A O 1
A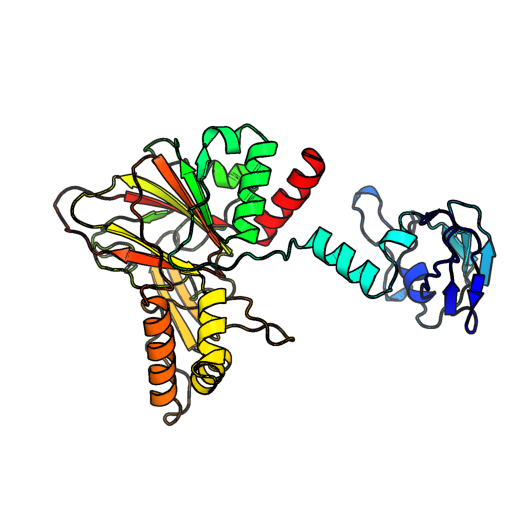TOM 3053 N N . VAL A 1 371 ? 9.828 35.642 102.790 1.00 20.33 371 VAL A N 1
ATOM 3054 C CA . VAL A 1 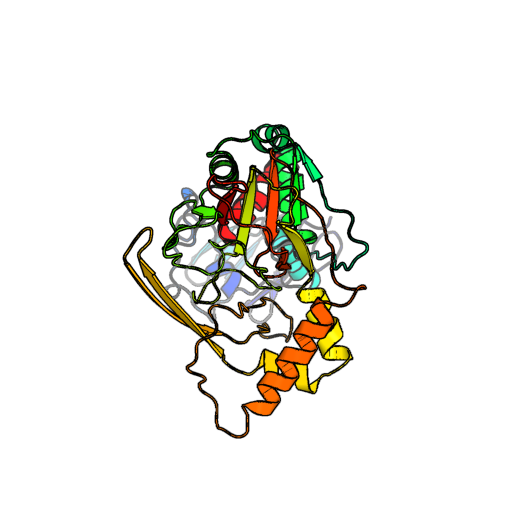371 ? 10.014 37.077 102.751 1.00 20.57 371 VAL A CA 1
ATOM 3055 C C . VAL A 1 371 ? 8.902 37.741 101.909 1.00 21.76 371 VAL A C 1
ATOM 3056 O O . VAL A 1 371 ? 8.327 38.793 102.287 1.00 21.08 371 VAL A O 1
ATOM 3060 N N . VAL A 1 372 ? 8.576 37.117 100.782 1.00 19.96 372 VAL A N 1
ATOM 3061 C CA . VAL A 1 372 ? 7.598 37.661 99.864 1.00 20.72 372 VAL A CA 1
ATOM 3062 C C . VAL A 1 372 ? 6.205 37.579 100.492 1.00 20.08 372 VAL A C 1
ATOM 3063 O O . VAL A 1 372 ? 5.439 38.552 100.456 1.00 19.11 372 VAL A O 1
ATOM 3067 N N . MET A 1 373 ? 5.906 36.441 101.116 1.00 18.33 373 MET A N 1
ATOM 3068 C CA . MET A 1 373 ? 4.596 36.215 101.724 1.00 20.35 373 MET A CA 1
ATOM 3069 C C . MET A 1 373 ? 4.353 37.143 102.923 1.00 19.79 373 MET A C 1
ATOM 3070 O O . MET A 1 373 ? 3.223 37.605 103.154 1.00 21.29 373 MET A O 1
ATOM 3075 N N . SER A 1 374 ? 5.411 37.400 103.679 1.00 20.26 374 SER A N 1
ATOM 3076 C CA . SER A 1 374 ? 5.350 38.363 104.790 1.00 19.77 374 SER A CA 1
ATOM 3077 C C . SER A 1 374 ? 4.924 39.749 104.253 1.00 20.69 374 SER A C 1
ATOM 3078 O O . SER A 1 374 ? 4.012 40.382 104.800 1.00 20.18 374 SER A O 1
ATOM 3081 N N . ARG A 1 375 ? 5.589 40.212 103.202 1.00 19.09 375 ARG A N 1
ATOM 3082 C CA . ARG A 1 375 ? 5.260 41.519 102.611 1.00 20.50 375 ARG A CA 1
ATOM 3083 C C . ARG A 1 375 ? 3.815 41.488 102.087 1.00 20.01 375 ARG A C 1
ATOM 3084 O O . ARG A 1 375 ? 3.067 42.477 102.240 1.00 19.99 375 ARG A O 1
ATOM 3092 N N . LEU A 1 376 ? 3.409 40.372 101.489 1.00 19.83 376 LEU A N 1
ATOM 3093 C CA . LEU A 1 376 ? 2.051 40.224 100.952 1.00 20.44 376 LEU A CA 1
ATOM 3094 C C . LEU A 1 376 ? 0.983 40.320 102.071 1.00 21.43 376 LEU A C 1
ATOM 3095 O O . LEU A 1 376 ? -0.047 41.002 101.912 1.00 23.82 376 LEU A O 1
ATOM 3100 N N . ARG A 1 377 ? 1.228 39.644 103.194 1.00 20.81 377 ARG A N 1
ATOM 3101 C CA . ARG A 1 377 ? 0.335 39.736 104.350 1.00 22.07 377 ARG A CA 1
ATOM 3102 C C . ARG A 1 377 ? 0.222 41.175 104.838 1.00 22.43 377 ARG A C 1
ATOM 3103 O O . ARG A 1 377 ? -0.865 41.650 105.150 1.00 23.95 377 ARG A O 1
ATOM 3111 N N . ILE A 1 378 ? 1.353 41.856 104.911 1.00 22.68 378 ILE A N 1
ATOM 3112 C CA . ILE A 1 378 ? 1.403 43.232 105.391 1.00 22.85 378 ILE A CA 1
ATOM 3113 C C . ILE A 1 378 ? 0.685 44.164 104.440 1.00 24.05 378 ILE A C 1
ATOM 3114 O O . ILE A 1 378 ? -0.166 44.977 104.861 1.00 23.19 378 ILE A O 1
ATOM 3119 N N . LEU A 1 379 ? 0.978 44.017 103.157 1.00 22.72 379 LEU A N 1
ATOM 3120 C CA . LEU A 1 379 ? 0.285 44.801 102.150 1.00 23.78 379 LEU A CA 1
ATOM 3121 C C . LEU A 1 379 ? -1.233 44.613 102.147 1.00 24.72 379 LEU A C 1
ATOM 3122 O O . LEU A 1 379 ? -1.955 45.621 102.055 1.00 26.46 379 LEU A O 1
ATOM 3127 N N . ARG A 1 380 ? -1.726 43.371 102.238 1.00 25.16 380 ARG A N 1
ATOM 3128 C CA . ARG A 1 380 ? -3.165 43.125 102.263 1.00 29.21 380 ARG A CA 1
ATOM 3129 C C . ARG A 1 380 ? -3.806 43.950 103.372 1.00 31.82 380 ARG A C 1
ATOM 3130 O O . ARG A 1 380 ? -4.785 44.666 103.143 1.00 30.70 380 ARG A O 1
ATOM 3138 N N . GLN A 1 381 ? -3.229 43.847 104.561 1.00 32.56 381 GLN A N 1
ATOM 3139 C CA . GLN A 1 381 ? -3.708 44.567 105.741 1.00 36.26 381 GLN A CA 1
ATOM 3140 C C . GLN A 1 381 ? -3.712 46.093 105.516 1.00 37.52 381 GLN A C 1
ATOM 3141 O O . GLN A 1 381 ? -4.670 46.776 105.890 1.00 38.62 381 GLN A O 1
ATOM 3147 N N . ARG A 1 382 ? -2.647 46.623 104.922 1.00 36.78 382 ARG A N 1
ATOM 3148 C CA . ARG A 1 382 ? -2.551 48.056 104.658 1.00 38.86 382 ARG A CA 1
ATOM 3149 C C . ARG A 1 382 ? -3.594 48.534 103.647 1.00 40.07 382 ARG A C 1
ATOM 3150 O O . ARG A 1 382 ? -4.179 49.597 103.837 1.00 40.69 382 ARG A O 1
ATOM 3158 N N . VAL A 1 383 ? -3.825 47.756 102.590 1.00 38.82 383 VAL A N 1
ATOM 3159 C CA . VAL A 1 383 ? -4.746 48.156 101.516 1.00 40.40 383 VAL A CA 1
ATOM 3160 C C . VAL A 1 383 ? -6.219 47.928 101.904 1.00 45.45 383 VAL A C 1
ATOM 3161 O O . VAL A 1 383 ? -7.081 48.724 101.522 1.00 44.83 383 VAL A O 1
ATOM 3165 N N . GLU A 1 384 ? -6.509 46.877 102.673 1.00 46.68 384 GLU A N 1
ATOM 3166 C CA . GLU A 1 384 ? -7.874 46.646 103.169 1.00 50.79 384 GLU A CA 1
ATOM 3167 C C . GLU A 1 384 ? -8.272 47.569 104.329 1.00 54.63 384 GLU A C 1
ATOM 3168 O O . GLU A 1 384 ? -7.423 48.150 105.012 1.00 58.04 384 GLU A O 1
#

CATH classification: 3.30.2020.30 (+1 more: 3.60.130.10)

Solvent-accessible surface area: 19585 Å² total; per-residue (Å²): 82,46,46,32,2,63,97,5,51,38,61,103,65,30,86,42,0,30,0,35,0,101,57,107,105,105,6,84,0,44,0,48,50,0,17,34,27,1,65,41,90,100,2,67,84,112,109,58,167,43,121,100,25,111,126,150,62,32,78,104,114,14,13,10,143,26,39,127,78,67,163,95,67,0,46,0,59,0,77,108,154,35,102,1,68,2,110,0,81,73,0,53,108,74,12,83,57,133,159,25,104,33,114,30,91,133,65,68,106,31,72,112,57,86,95,12,4,53,117,16,155,22,30,57,37,54,0,92,44,0,44,178,84,30,91,63,0,50,113,1,0,26,11,0,49,61,12,0,0,0,62,0,45,53,13,43,90,134,83,30,6,0,43,92,0,1,161,48,2,30,134,34,54,79,11,67,18,7,103,35,19,53,11,38,53,68,167,139,38,46,41,75,25,9,42,24,28,128,31,57,9,15,2,20,16,0,2,36,115,79,3,0,1,0,2,0,18,0,0,22,94,31,9,144,62,12,0,31,11,14,0,1,0,0,30,19,1,0,110,60,2,114,177,95,47,86,108,4,15,92,30,1,15,55,6,93,1,18,0,28,15,117,22,101,59,126,62,103,13,83,19,86,3,77,9,55,0,0,40,50,59,160,174,30,111,31,61,24,2,0,4,24,70,60,19,54,16,138,105,46,94,23,63,130,125,106,43,123,55,2,98,46,4,12,135,79,0,38,73,34,0,69,32,85,124,4,59,34,56,24,67,2,89,72,5,14,0,4,0,0,12,1,55,2,0,0,17,7,14,95,59,15,117,70,59,152,136,72,38,5,27,8,9,0,0,13,0,29,19,109,25,0,12,49,66,0,75,71,3,51,124,154,58,154

B-factor: mean 25.25, std 8.38, range [15.11, 69.36]

GO terms:
  GO:0008270 zinc ion binding (F, IDA)
  GO:0008336 gamma-butyrobetaine dioxygenase activity (F, IDA)
  GO:0045329 carnitine biosynthetic process (P, IDA)
  GO:0008336 gamma-butyrobetaine dioxygenase activity (F, EXP)
  GO:0045329 carnitine biosynthetic process (P, TAS)
  GO:0005829 cytosol (C, TAS)
  GO:0042802 identical protein binding (F, IPI)
  GO:0005515 protein binding (F, IPI)
  GO:0070062 extracellular exosome (C, HDA)

Sequence (384 aa):
MACTIQKAEALDGAHLMQIILWYDEEEESLYPAVWLRDNCPCSDCYLDSAKARKLLVEALDVNIGIKGLIFDRKKVVYITWPDEHYSEFQADDWLKKRCFSKQARAKLQRELFFPECQYWGSELQLPTLDFEDVLRYDEHAYKWLSTLKKVGIVRLTGASDKPGEVSSKLGKRMGFLYLTFYGHTWQVQDKIDANNVVAYTTGKLSSFHTDYPALHHPPGVQLLHCIKQTVTGGDSEIVDGFNVCQKLKKNNPQAFQILSSTFVDFTDIGVDYCDFSVQSKHKIIELDDKGQVVRIINFNNATRDTIFDVPVERRVQPFYAALKEFVDLMNSKESKFTTFKMNPGDVITFDNWRLLHGRRSYEAGTEISRHLEGAYADWDVVMSRLRILRQRVE

Organism: Homo sapiens (NCBI:txid9606)

Radius of gyration: 26.04 Å; Cα contacts (8 Å, |Δi|>4): 815; chains: 1; bounding box: 62×55×74 Å

Nearest PDB structures (foldseek):
  3o2g-assembly1_A  TM=1.002E+00  e=5.519E-86  Homo sapiens
  3n6w-assembly1_A-2  TM=9.657E-01  e=3.998E-69  Homo sapiens
  6npb-assembly1_A  TM=8.630E-01  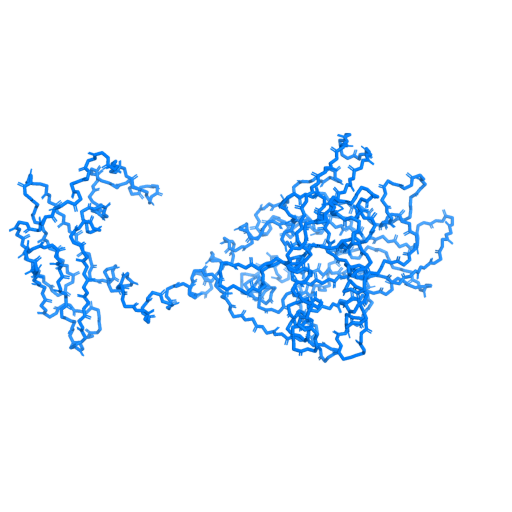e=2.588E-39  Leisingera caerulea
  6npc-assembly1_B  TM=8.575E-01  e=2.098E-35  Leisingera caerulea
  7n7v-assembly1_B  TM=7.527E-01  e=4.578E-11  Streptomyces griseochromogenes

Foldseek 3Di:
DLLWFPDWDQDDQQQWIWTQAPVRDIFIDGPQVCVQPFCDVCAAPVVVRGGPDDPVNGDPPWGWPDWDDGGFWIWTATPVRDIGIDTSVNCSCVGPDPVSVVVNVCLQPVQAADFAAQPDDAAEEALVCCLPDLVRVLVQLSCCNHYFKHKHFQAALDPDSVQSVQVLLPHFDADQQGQKHKQFADDVDQFPSNHLAWFAWAFPDLLDVAGFFKKKKAWNFDAPFWWWKKKFFQQVLLVVCCVPPVVLSVLLQPFWFKFWGADHHSHGDTTIDIDRQFHADPVRHTFFGHDGPRGGDPDGPDPPVSPVVNVVSVVVSSVSCVDSGTMYIGGDDHRMMMMGGSRTMIMITHGGDDDDDIRTMMMMTGHHVVSNSVSNSVSVVVVD